Protein AF-A0A4D6LR31-F1 (afdb_monomer_lite)

Sequence (651 aa):
MRALKQFETIETIYEEEHSFSSPSPSSSSSPPSSLHPIVNAWSLHYTSEPNVLILVQGTCFRLHQDRMISQSSYLKQRLMGVSNVTISPPLNITAETFATVADFCYTHKIHLTPSNIAAIKVAAELLGMTEGENLCEVTESYFERVIGVDASLVIRSCVTMLPEAETTASLVSRCIEAMIWNGDVSFLDDVIEMPSQDFQMVASYLNKRLPNHDALYKIIDFYLKEIKCDKLREEQQIDICNNLDCSKLSHHILVECIQNPRMSLKFIMGAILMEHLKTRDSLVAATTTITHKTERTSLRQILQQDTTPYHTTNIEEVMDSTYYRIQSLEKELIDMKNHLQHHHDFMNGNKNNNVLNQERSMSFHFEPPEDSKIQRGGRGSISSSSFMLDNRITKKHNKLEMFVANKTSLEITRFFPYKFINSLKNAFGCRIQRQTKRSKNLSEKSSIGNSMNILWHECPIQKLDREHLLQQKGCVIWLTGLSGSGKSTLACFLSRSLHSRGKLTYILDGDNMRHGLNRDLSFRAEDRSENIRRIGEVAKLLADAGLICIASLISPYRKDRDACRALLPNGNFIEVFIDVPLEVCEARDPKGLYKLARAGKIKGFTGIDDPYEPPSSCEIVLQQQGSECTSLGDMTKIVISYLDKNGYLRA

pLDDT: mean 72.9, std 25.71, range [19.31, 98.62]

Secondary structure (DSSP, 8-state):
--------------------PPPPS----PPPTTHHHHHHHHHHHHT----EEEEETTEEEEE-HHHHHTT-HHHHHHTSS-SEEEE-TT----HHHHHHHHHHHHHS-----TTTHHHHHHHHHHTT--SSS-HHHHHHHHHHHHHTT-HHHHHHHHHTTTTHHHHHH-HHHHHHHHHHHHT--THHHHHHTS-HHHHHHHHHHHHHH-S--HHHHHHHHHHHHHS-GGGS-HHHHHHHHTT--GGGS-HHHHHHHHT-TTS-HHHHHHHHHHHHHHHHHHHHHHHHHHTTS-----HHHHTTTS--HHHHHHHHHHHHHHHHHHHHHHHHHHHHHHHHHHHHHHHHHTTS-S-----------------------------------------------------------------STTSGGGSS---PPPP---PPPP------SS-TT------SS-HHHHHHHHTS--EEEEEE--TTSSHHHHHHHHHHHHHTTT--EEEEEHHHHHHTTTTT--SSHHHHHHHHHHHHHHHHHHHHTT-EEEEE-----HHHHHHHHHTS-TTSEEEEEEE--HHHHHHH-TTSHHHHHHTTSSSS-BTTTB-----SS-SEEEE--TTS---HHHHHHHHHHHHHHTTTT--

InterPro domains:
  IPR000210 BTB/POZ domain [PF00651] (51-137)
  IPR000210 BTB/POZ domain [PS50097] (50-114)
  IPR000210 BTB/POZ domain [SM00225] (50-144)
  IPR002891 APS kinase [MF_00065] (472-647)
  IPR002891 APS kinase [TIGR00455] (456-629)
  IPR011333 SKP1/BTB/POZ domain superfamily [G3DSA:3.30.710.10] (49-146)
  IPR011333 SKP1/BTB/POZ domain superfamily [SSF54695] (49-137)
  IPR027356 NPH3 domain [PF03000] (194-251)
  IPR027356 NPH3 domain [PS51649] (209-278)
  IPR027417 P-loop containing nucleoside triphosphate hydrolase [G3DSA:3.40.50.300] (444-651)
  IPR027417 P-loop containing nucleoside triphosphate hydrolase [SSF52540] (472-643)
  IPR059117 APS kinase domain [PF01583] (473-622)

Foldseek 3Di:
DDDDDDDDDDDDDDDDDPDDDDDDPPDDPDQDDPVPVLQVVVCVVPVDFQQAWEAEPNDTDRHNLCLLLQFFPQSVVVVPPDRYYYDDPVNPQHSNLVRQVRVCSRPVDGDDDLQCLLRVLLNLQVRVRCGDSRSNVVSVVVLVVCLLPPLLSNLLNCLVVPPSSCVRPNSNLSSLVSCVVVVHPVNLVVLLPHDLVRNLSNLLVNLVVDQACLVVLVSLVSSLVVPPPVPDDPVSLQSSLVSDDLLRYDLVVLVVQLPDPSHDPVNNVNSVVNNVVVVVVVVVVVVVVVVVDDDDDDPVVVVVPPDDPVVVVVVVVVVVVVVVVVVVVVVVVVVVVVVVVVVVVVVVVVVPDDDDDDDDDDDDDDDDDDDDDDDDDDDDDDDDDDDDDDDDDDDDDDDDDDDDDDDDDDDDYDDDDDDDPPPVVVPDDDDDDDDDDDDDDDLDPPPDDPCNDDDDDDDPDFLVNLQQVQQFAFAEEEEADAAQLQQVVLLVVLCVVLVVVSAAEDEAELVVCCVDVLVVADPDPVSLLVSLQVVLVVSQVRRRSGHHYYYRDNSQDQVSVVVSCVSDPPPRYAYEYSADDPVNSLVRPVPCVSVCVVVVNDACRDPRRPDGDGDPDGNHYRYQDPPDGCDSVNVSVVVVVVCVVVRRNGD

Organism: Vigna unguiculata (NCBI:txid3917)

Radius of gyration: 39.13 Å; chains: 1; bounding box: 85×99×108 Å

Structure (mmCIF, N/CA/C/O backbone):
data_AF-A0A4D6LR31-F1
#
_entry.id   AF-A0A4D6LR31-F1
#
loop_
_atom_site.group_PDB
_atom_site.id
_atom_site.type_symbol
_atom_site.label_atom_id
_atom_site.label_alt_id
_atom_site.label_comp_id
_atom_site.label_asym_id
_atom_site.label_entity_id
_atom_site.label_seq_id
_atom_site.pdbx_PDB_ins_code
_atom_site.Cartn_x
_atom_site.Cartn_y
_atom_site.Cartn_z
_atom_site.occupancy
_atom_site.B_iso_or_equiv
_atom_site.auth_seq_id
_atom_site.auth_comp_id
_atom_site.auth_asym_id
_atom_site.auth_atom_id
_atom_site.pdbx_PDB_model_num
ATOM 1 N N . MET A 1 1 ? 2.034 22.650 -58.090 1.00 33.88 1 MET A N 1
ATOM 2 C CA . MET A 1 1 ? 2.657 23.992 -58.212 1.00 33.88 1 MET A CA 1
ATOM 3 C C . MET A 1 1 ? 1.698 25.007 -57.589 1.00 33.88 1 MET A C 1
ATOM 5 O O . MET A 1 1 ? 0.512 24.815 -57.788 1.00 33.88 1 MET A O 1
ATOM 9 N N . ARG A 1 2 ? 2.185 26.031 -56.864 1.00 29.80 2 ARG A N 1
ATOM 10 C CA . ARG A 1 2 ? 1.427 27.204 -56.346 1.00 29.80 2 ARG A CA 1
ATOM 11 C C . ARG A 1 2 ? 0.043 26.949 -55.700 1.00 29.80 2 ARG A C 1
ATOM 13 O O . ARG A 1 2 ? -0.958 27.004 -56.400 1.00 29.80 2 ARG A O 1
ATOM 20 N N . ALA A 1 3 ? 0.000 26.839 -54.366 1.00 25.34 3 ALA A N 1
ATOM 21 C CA . ALA A 1 3 ? -0.947 27.568 -53.494 1.00 25.34 3 ALA A CA 1
ATOM 22 C C . ALA A 1 3 ? -0.769 27.151 -52.018 1.00 25.34 3 ALA A C 1
ATOM 24 O O . ALA A 1 3 ? -1.399 26.195 -51.585 1.00 25.34 3 ALA A O 1
ATOM 25 N N . LEU A 1 4 ? 0.112 27.847 -51.284 1.00 27.47 4 LEU A N 1
ATOM 26 C CA . LEU A 1 4 ? 0.095 28.058 -49.818 1.00 27.47 4 LEU A CA 1
ATOM 27 C C . LEU A 1 4 ? 1.365 28.838 -49.415 1.00 27.47 4 LEU A C 1
ATOM 29 O O . LEU A 1 4 ? 2.301 28.315 -48.821 1.00 27.47 4 LEU A O 1
ATOM 33 N N . LYS A 1 5 ? 1.408 30.111 -49.822 1.00 31.67 5 LYS A N 1
ATOM 34 C CA . LYS A 1 5 ? 2.333 31.128 -49.304 1.00 31.67 5 LYS A CA 1
ATOM 35 C C . LYS A 1 5 ? 1.496 32.348 -48.926 1.00 31.67 5 LYS A C 1
ATOM 37 O O . LYS A 1 5 ? 1.164 33.131 -49.810 1.00 31.67 5 LYS A O 1
ATOM 42 N N . GLN A 1 6 ? 1.135 32.463 -47.651 1.00 33.12 6 GLN A N 1
ATOM 43 C CA . GLN A 1 6 ? 0.764 33.706 -46.962 1.00 33.12 6 GLN A CA 1
ATOM 44 C C . GLN A 1 6 ? 0.564 33.405 -45.468 1.00 33.12 6 GLN A C 1
ATOM 46 O O . GLN A 1 6 ? 0.107 32.317 -45.129 1.00 33.12 6 GLN A O 1
ATOM 51 N N . PHE A 1 7 ? 0.916 34.374 -44.617 1.00 27.11 7 PHE A N 1
ATOM 52 C CA . PHE A 1 7 ? 0.947 34.299 -43.145 1.00 27.11 7 PHE A CA 1
ATOM 53 C C . PHE A 1 7 ? 2.082 33.470 -42.519 1.00 27.11 7 PHE A C 1
ATOM 55 O O . PHE A 1 7 ? 1.883 32.660 -41.620 1.00 27.11 7 PHE A O 1
ATOM 62 N N . GLU A 1 8 ? 3.308 33.801 -42.926 1.00 26.84 8 GLU A N 1
ATOM 63 C CA . GLU A 1 8 ? 4.350 34.109 -41.935 1.00 26.84 8 GLU A CA 1
ATOM 64 C C . GLU A 1 8 ? 4.016 35.477 -41.300 1.00 26.84 8 GLU A C 1
ATOM 66 O O . GLU A 1 8 ? 3.821 36.421 -42.063 1.00 26.84 8 GLU A O 1
ATOM 71 N N . THR A 1 9 ? 3.975 35.598 -39.964 1.00 27.53 9 THR A N 1
ATOM 72 C CA . THR A 1 9 ? 4.457 36.780 -39.199 1.00 27.53 9 THR A CA 1
ATOM 73 C C . THR A 1 9 ? 4.360 36.566 -37.681 1.00 27.53 9 THR A C 1
ATOM 75 O O . THR A 1 9 ? 3.275 36.240 -37.214 1.00 27.53 9 THR A O 1
ATOM 78 N N . ILE A 1 10 ? 5.435 36.937 -36.958 1.00 25.94 10 ILE A N 1
ATOM 79 C CA . ILE A 1 10 ? 5.437 37.521 -35.587 1.00 25.94 10 ILE A CA 1
ATOM 80 C C . ILE A 1 10 ? 5.065 36.545 -34.429 1.00 25.94 10 ILE A C 1
ATOM 82 O O . ILE A 1 10 ? 4.037 35.884 -34.479 1.00 25.94 10 ILE A O 1
ATOM 86 N N . GLU A 1 11 ? 5.841 36.391 -33.342 1.00 25.89 11 GLU A N 1
ATOM 87 C CA . GLU A 1 11 ? 7.083 37.071 -32.906 1.00 25.89 11 GLU A CA 1
ATOM 88 C C . GLU A 1 11 ? 8.025 36.138 -32.106 1.00 25.89 11 GLU A C 1
ATOM 90 O O . GLU A 1 11 ? 7.609 35.090 -31.612 1.00 25.89 11 GLU A O 1
ATOM 95 N N . THR A 1 12 ? 9.298 36.530 -31.987 1.00 29.75 12 THR A N 1
ATOM 96 C CA . THR A 1 12 ? 10.334 35.919 -31.126 1.00 29.75 12 THR A CA 1
ATOM 97 C C . THR A 1 12 ? 10.432 36.636 -29.767 1.00 29.75 12 THR A C 1
ATOM 99 O O . THR A 1 12 ? 9.704 37.599 -29.555 1.00 29.75 12 THR A O 1
ATOM 102 N N . ILE A 1 13 ? 11.318 36.150 -28.873 1.00 29.16 13 ILE A N 1
ATOM 103 C CA . ILE A 1 13 ? 11.951 36.762 -27.665 1.00 29.16 13 ILE A CA 1
ATOM 104 C C . ILE A 1 13 ? 12.147 35.624 -26.630 1.00 29.16 13 ILE A C 1
ATOM 106 O O . ILE A 1 13 ? 11.180 34.946 -26.296 1.00 29.16 13 ILE A O 1
ATOM 110 N N . TYR A 1 14 ? 13.329 35.316 -26.079 1.00 27.14 14 TYR A N 1
ATOM 111 C CA . TYR A 1 14 ? 14.674 35.902 -26.212 1.00 27.14 14 TYR A CA 1
ATOM 112 C C . TYR A 1 14 ? 15.663 34.933 -26.886 1.00 27.14 14 TYR A C 1
ATOM 114 O O . TYR A 1 14 ? 15.696 33.752 -26.548 1.00 27.14 14 TYR A O 1
ATOM 122 N N . GLU A 1 15 ? 16.555 35.475 -27.715 1.00 28.88 15 GLU A N 1
ATOM 123 C CA . GLU A 1 15 ? 17.936 34.991 -27.845 1.00 28.88 15 GLU A CA 1
ATOM 124 C C . GLU A 1 15 ? 18.851 36.096 -27.292 1.00 28.88 15 GLU A C 1
ATOM 126 O O . GLU A 1 15 ? 18.611 37.275 -27.562 1.00 28.88 15 GLU A O 1
ATOM 131 N N . GLU A 1 16 ? 19.885 35.743 -26.526 1.00 26.86 16 GLU A N 1
ATOM 132 C CA . GLU A 1 16 ? 20.993 36.658 -26.222 1.00 26.86 16 GLU A CA 1
ATOM 133 C C . GLU A 1 16 ? 22.195 36.277 -27.093 1.00 26.86 16 GLU A C 1
ATOM 135 O O . GLU A 1 16 ? 22.844 35.251 -26.879 1.00 26.86 16 GLU A O 1
ATOM 140 N N . GLU A 1 17 ? 22.493 37.101 -28.100 1.00 27.28 17 GLU A N 1
ATOM 141 C CA . GLU A 1 17 ? 23.676 36.920 -28.941 1.00 27.28 17 GLU A CA 1
ATOM 142 C C . GLU A 1 17 ? 24.960 37.229 -28.152 1.00 27.28 17 GLU A C 1
ATOM 144 O O . GLU A 1 17 ? 25.358 38.384 -27.982 1.00 27.28 17 GLU A O 1
ATOM 149 N N . HIS A 1 18 ? 25.684 36.188 -27.739 1.00 26.20 18 HIS A N 1
ATOM 150 C CA . HIS A 1 18 ? 27.110 36.306 -27.437 1.00 26.20 18 HIS A CA 1
ATOM 151 C C . HIS A 1 18 ? 27.947 35.871 -28.637 1.00 26.20 18 HIS A C 1
ATOM 153 O O . HIS A 1 18 ? 28.355 34.719 -28.787 1.00 26.20 18 HIS A O 1
ATOM 159 N N . SER A 1 19 ? 28.203 36.853 -29.501 1.00 28.11 19 SER A N 1
ATOM 160 C CA . SER A 1 19 ? 29.080 36.751 -30.658 1.00 28.11 19 SER A CA 1
ATOM 161 C C . SER A 1 19 ? 30.525 36.450 -30.245 1.00 28.11 19 SER A C 1
ATOM 163 O O . SER A 1 19 ? 31.274 37.323 -29.810 1.00 28.11 19 SER A O 1
ATOM 165 N N . PHE A 1 20 ? 30.948 35.201 -30.447 1.00 26.50 20 PHE A N 1
ATOM 166 C CA . PHE A 1 20 ? 32.360 34.825 -30.443 1.00 26.50 20 PHE A CA 1
ATOM 167 C C . PHE A 1 20 ? 32.807 34.413 -31.845 1.00 26.50 20 PHE A C 1
ATOM 169 O O . PHE A 1 20 ? 32.156 33.622 -32.526 1.00 26.50 20 PHE A O 1
ATOM 176 N N . SER A 1 21 ? 33.923 34.999 -32.280 1.00 25.97 21 SER A N 1
ATOM 177 C CA . SER A 1 21 ? 34.479 34.843 -33.624 1.00 25.97 21 SER A CA 1
ATOM 178 C C . SER A 1 21 ? 34.800 33.391 -33.967 1.00 25.97 21 SER A C 1
ATOM 180 O O . SER A 1 21 ? 35.323 32.653 -33.133 1.00 25.97 21 SER A O 1
ATOM 182 N N . SER A 1 22 ? 34.589 33.020 -35.232 1.00 30.09 22 SER A N 1
ATOM 183 C CA . SER A 1 22 ? 34.985 31.727 -35.795 1.00 30.09 22 SER A CA 1
ATOM 184 C C . SER A 1 22 ? 36.456 31.404 -35.484 1.00 30.09 22 SER A C 1
ATOM 186 O O . SER A 1 22 ? 37.338 32.118 -35.973 1.00 30.09 22 SER A O 1
ATOM 188 N N . PRO A 1 23 ? 36.765 30.338 -34.723 1.00 26.38 23 PRO A N 1
ATOM 189 C CA . PRO A 1 23 ? 38.141 29.913 -34.534 1.00 26.38 23 PRO A CA 1
ATOM 190 C C . PRO A 1 23 ? 38.653 29.238 -35.812 1.00 26.38 23 PRO A C 1
ATOM 192 O O . PRO A 1 23 ? 38.056 28.287 -36.321 1.00 26.38 23 PRO A O 1
ATOM 195 N N . SER A 1 24 ? 39.786 29.719 -36.323 1.00 26.89 24 SER A N 1
ATOM 196 C CA . SER A 1 24 ? 40.550 29.041 -37.374 1.00 26.89 24 SER A CA 1
ATOM 197 C C . SER A 1 24 ? 40.913 27.607 -36.947 1.00 26.89 24 SER A C 1
ATOM 199 O O . SER A 1 24 ? 41.131 27.370 -35.756 1.00 26.89 24 SER A O 1
ATOM 201 N N . PRO A 1 25 ? 41.032 26.640 -37.879 1.00 32.47 25 PRO A N 1
ATOM 202 C CA . PRO A 1 25 ? 41.310 25.239 -37.554 1.00 32.47 25 PRO A CA 1
ATOM 203 C C . PRO A 1 25 ? 42.787 25.020 -37.162 1.00 32.47 25 PRO A C 1
ATOM 205 O O . PRO A 1 25 ? 43.565 24.440 -37.917 1.00 32.47 25 PRO A O 1
ATOM 208 N N . SER A 1 26 ? 43.193 25.519 -35.991 1.00 32.16 26 SER A N 1
ATOM 209 C CA . SER A 1 26 ? 44.596 25.550 -35.549 1.00 32.16 26 SER A CA 1
ATOM 210 C C . SER A 1 26 ? 44.779 25.447 -34.024 1.00 32.16 26 SER A C 1
ATOM 212 O O . SER A 1 26 ? 45.545 26.205 -33.432 1.00 32.16 26 SER A O 1
ATOM 214 N N . SER A 1 27 ? 44.099 24.495 -33.382 1.00 29.17 27 SER A N 1
ATOM 215 C CA . SER A 1 27 ? 44.363 24.076 -31.993 1.00 29.17 27 SER A CA 1
ATOM 216 C C . SER A 1 27 ? 44.004 22.597 -31.803 1.00 29.17 27 SER A C 1
ATOM 218 O O . SER A 1 27 ? 42.913 22.235 -31.374 1.00 29.17 27 SER A O 1
ATOM 220 N N . SER A 1 28 ? 44.928 21.711 -32.176 1.00 33.91 28 SER A N 1
ATOM 221 C CA . SER A 1 28 ? 44.706 20.263 -32.167 1.00 33.91 28 SER A CA 1
ATOM 222 C C . SER A 1 28 ? 44.763 19.659 -30.758 1.00 33.91 28 SER A C 1
ATOM 224 O O . SER A 1 28 ? 45.833 19.262 -30.295 1.00 33.91 28 SER A O 1
ATOM 226 N N . SER A 1 29 ? 43.605 19.469 -30.126 1.00 34.38 29 SER A N 1
ATOM 227 C CA . SER A 1 29 ? 43.397 18.329 -29.227 1.00 34.38 29 SER A CA 1
ATOM 228 C C . SER A 1 29 ? 43.274 17.064 -30.085 1.00 34.38 29 SER A C 1
ATOM 230 O O . SER A 1 29 ? 42.194 16.674 -30.529 1.00 34.38 29 SER A O 1
ATOM 232 N N . SER A 1 30 ? 44.418 16.451 -30.400 1.00 38.12 30 SER A N 1
ATOM 233 C CA . SER A 1 30 ? 44.462 15.183 -31.135 1.00 38.12 30 SER A CA 1
ATOM 234 C C . SER A 1 30 ? 43.661 14.103 -30.393 1.00 38.12 30 SER A C 1
ATOM 236 O O . SER A 1 30 ? 43.826 13.991 -29.176 1.00 38.12 30 SER A O 1
ATOM 238 N N . PRO A 1 31 ? 42.844 13.282 -31.083 1.00 43.03 31 PRO A N 1
ATOM 239 C CA . PRO A 1 31 ? 42.195 12.137 -30.449 1.00 43.03 31 PRO A CA 1
ATOM 240 C C . PRO A 1 31 ? 43.251 11.155 -29.905 1.00 43.03 31 PRO A C 1
ATOM 242 O O . PRO A 1 31 ? 44.382 11.144 -30.409 1.00 43.03 31 PRO A O 1
ATOM 245 N N . PRO A 1 32 ? 42.907 10.316 -28.908 1.00 47.44 32 PRO A N 1
ATOM 246 C CA . PRO A 1 32 ? 43.829 9.321 -28.363 1.00 47.44 32 PRO A CA 1
ATOM 247 C C . PRO A 1 32 ? 44.407 8.437 -29.479 1.00 47.44 32 PRO A C 1
ATOM 249 O O . PRO A 1 32 ? 43.718 8.029 -30.418 1.00 47.44 32 PRO A O 1
ATOM 252 N N . SER A 1 33 ? 45.713 8.190 -29.397 1.00 53.56 33 SER A N 1
ATOM 253 C CA . SER A 1 33 ? 46.579 7.895 -30.549 1.00 53.56 33 SER A CA 1
ATOM 254 C C . SER A 1 33 ? 46.402 6.515 -31.203 1.00 53.56 33 SER A C 1
ATOM 256 O O . SER A 1 33 ? 47.051 6.238 -32.211 1.00 53.56 33 SER A O 1
ATOM 258 N N . SER A 1 34 ? 45.513 5.663 -30.684 1.00 60.09 34 SER A N 1
ATOM 259 C CA . SER A 1 34 ? 45.240 4.311 -31.193 1.00 60.09 34 SER A CA 1
ATOM 260 C C . SER A 1 34 ? 44.321 4.264 -32.420 1.00 60.09 34 SER A C 1
ATOM 262 O O . SER A 1 34 ? 44.511 3.412 -33.285 1.00 60.09 34 SER A O 1
ATOM 264 N N . LEU A 1 35 ? 43.340 5.170 -32.531 1.00 72.25 35 LEU A N 1
ATOM 265 C CA . LEU A 1 35 ? 42.293 5.082 -33.562 1.00 72.25 35 LEU A CA 1
ATOM 266 C C . LEU A 1 35 ? 42.760 5.469 -34.969 1.00 72.25 35 LEU A C 1
ATOM 268 O O . LEU A 1 35 ? 42.366 4.844 -35.953 1.00 72.25 35 LEU A O 1
ATOM 272 N N . HIS A 1 36 ? 43.573 6.520 -35.088 1.00 73.69 36 HIS A N 1
ATOM 273 C CA . HIS A 1 36 ? 43.901 7.118 -36.387 1.00 73.69 36 HIS A CA 1
ATOM 274 C C . HIS A 1 36 ? 44.611 6.146 -37.362 1.00 73.69 36 HIS A C 1
ATOM 276 O O . HIS A 1 36 ? 44.282 6.170 -38.552 1.00 73.69 36 HIS A O 1
ATOM 282 N N . PRO A 1 37 ? 45.523 5.252 -36.918 1.00 77.94 37 PRO A N 1
ATOM 283 C CA . PRO A 1 37 ? 46.067 4.193 -37.770 1.00 77.94 37 PRO A CA 1
ATOM 284 C C . PRO A 1 37 ? 45.010 3.192 -38.257 1.00 77.94 37 PRO A C 1
ATOM 286 O O . PRO A 1 37 ? 45.059 2.776 -39.412 1.00 77.94 37 PRO A O 1
ATOM 289 N N . ILE A 1 38 ? 44.046 2.827 -37.404 1.00 82.19 38 ILE A N 1
ATOM 290 C CA . ILE A 1 38 ? 43.011 1.819 -37.693 1.00 82.19 38 ILE A CA 1
ATOM 291 C C . ILE A 1 38 ? 42.026 2.351 -38.739 1.00 82.19 38 ILE A C 1
ATOM 293 O O . ILE A 1 38 ? 41.765 1.680 -39.738 1.00 82.19 38 ILE A O 1
ATOM 297 N N . VAL A 1 39 ? 41.547 3.587 -38.559 1.00 82.31 39 VAL A N 1
ATOM 298 C CA . VAL A 1 39 ? 40.665 4.267 -39.524 1.00 82.31 39 VAL A CA 1
ATOM 299 C C . VAL A 1 39 ? 41.359 4.391 -40.884 1.00 82.31 39 VAL A C 1
ATOM 301 O O . VAL A 1 39 ? 40.772 4.008 -41.893 1.00 82.31 39 VAL A O 1
ATOM 304 N N . ASN A 1 40 ? 42.627 4.822 -40.917 1.00 78.31 40 ASN A N 1
ATOM 305 C CA . ASN A 1 40 ? 43.400 4.938 -42.159 1.00 78.31 40 ASN A CA 1
ATOM 306 C C . ASN A 1 40 ? 43.624 3.581 -42.849 1.00 78.31 40 ASN A C 1
ATOM 308 O O . ASN A 1 40 ? 43.487 3.481 -44.068 1.00 78.31 40 ASN A O 1
ATOM 312 N N . ALA A 1 41 ? 43.966 2.532 -42.094 1.00 78.88 41 ALA A N 1
ATOM 313 C CA . ALA A 1 41 ? 44.154 1.187 -42.638 1.00 78.88 41 ALA A CA 1
ATOM 314 C C . ALA A 1 41 ? 42.852 0.630 -43.237 1.00 78.88 41 ALA A C 1
ATOM 316 O O . ALA A 1 41 ? 42.880 -0.004 -44.293 1.00 78.88 41 ALA A O 1
ATOM 317 N N . TRP A 1 42 ? 41.707 0.917 -42.610 1.00 81.12 42 TRP A N 1
ATOM 318 C CA . TRP A 1 42 ? 40.396 0.553 -43.143 1.00 81.12 42 TRP A CA 1
ATOM 319 C C . TRP A 1 42 ? 40.070 1.330 -44.428 1.00 81.12 42 TRP A C 1
ATOM 321 O O . TRP A 1 42 ? 39.672 0.718 -45.421 1.00 81.12 42 TRP A O 1
ATOM 331 N N . SER A 1 43 ? 40.327 2.643 -44.461 1.00 84.31 43 SER A N 1
ATOM 332 C CA . SER A 1 43 ? 40.146 3.476 -45.661 1.00 84.31 43 SER A CA 1
ATOM 333 C C . SER A 1 43 ? 40.974 2.985 -46.852 1.00 84.31 43 SER A C 1
ATOM 335 O O . SER A 1 43 ? 40.463 2.902 -47.969 1.00 84.31 43 SER A O 1
ATOM 337 N N . LEU A 1 44 ? 42.230 2.592 -46.612 1.00 80.00 44 LEU A N 1
ATOM 338 C CA . LEU A 1 44 ? 43.120 2.004 -47.620 1.00 80.00 44 LEU A CA 1
ATOM 339 C C . LEU A 1 44 ? 42.632 0.636 -48.122 1.00 80.00 44 LEU A C 1
ATOM 341 O O . LEU A 1 44 ? 42.740 0.354 -49.312 1.00 80.00 44 LEU A O 1
ATOM 345 N N . HIS A 1 45 ? 42.089 -0.209 -47.241 1.00 77.38 45 HIS A N 1
ATOM 346 C CA . HIS A 1 45 ? 41.625 -1.554 -47.600 1.00 77.38 45 HIS A CA 1
ATOM 347 C C . HIS A 1 45 ? 40.282 -1.552 -48.355 1.00 77.38 45 HIS A C 1
ATOM 349 O O . HIS A 1 45 ? 40.041 -2.432 -49.180 1.00 77.38 45 HIS A O 1
ATOM 355 N N . TYR A 1 46 ? 39.393 -0.594 -48.076 1.00 75.94 46 TYR A N 1
ATOM 356 C CA . TYR A 1 46 ? 38.041 -0.541 -48.656 1.00 75.94 46 TYR A CA 1
ATOM 357 C C . TYR A 1 46 ? 37.825 0.624 -49.637 1.00 75.94 46 TYR A C 1
ATOM 359 O O . TYR A 1 46 ? 36.722 0.788 -50.156 1.00 75.94 46 TYR A O 1
ATOM 367 N N . THR A 1 47 ? 38.864 1.416 -49.931 1.00 76.81 47 THR A N 1
ATOM 368 C CA . THR A 1 47 ? 38.820 2.583 -50.840 1.00 76.81 47 THR A CA 1
ATOM 369 C C . THR A 1 47 ? 37.683 3.563 -50.515 1.00 76.81 47 THR A C 1
ATOM 371 O O . THR A 1 47 ? 36.993 4.062 -51.400 1.00 76.81 47 THR A O 1
ATOM 374 N N . SER A 1 48 ? 37.477 3.811 -49.221 1.00 78.44 48 SER A N 1
ATOM 375 C CA . SER A 1 48 ? 36.404 4.649 -48.678 1.00 78.44 48 SER A CA 1
ATOM 376 C C . SER A 1 48 ? 36.985 5.647 -47.678 1.00 78.44 48 SER A C 1
ATOM 378 O O . SER A 1 48 ? 37.876 5.294 -46.907 1.00 78.44 48 SER A O 1
ATOM 380 N N . GLU A 1 49 ? 36.512 6.892 -47.695 1.00 80.38 49 GLU A N 1
ATOM 381 C CA . GLU A 1 49 ? 36.933 7.923 -46.739 1.00 80.38 49 GLU A CA 1
ATOM 382 C C . GLU A 1 49 ? 35.969 8.013 -45.540 1.00 80.38 49 GLU A C 1
ATOM 384 O O . GLU A 1 49 ? 34.770 7.752 -45.691 1.00 80.38 49 GLU A O 1
ATOM 389 N N . PRO A 1 50 ? 36.448 8.429 -44.350 1.00 82.56 50 PRO A N 1
ATOM 390 C CA . PRO A 1 50 ? 35.601 8.628 -43.178 1.00 82.56 50 PRO A CA 1
ATOM 391 C C . PRO A 1 50 ? 34.581 9.757 -43.410 1.00 82.56 50 PRO A C 1
ATOM 393 O O . PRO A 1 50 ? 34.909 10.949 -43.382 1.00 82.56 50 PRO A O 1
ATOM 396 N N . ASN A 1 51 ? 33.331 9.351 -43.636 1.00 84.56 51 ASN A N 1
ATOM 397 C CA . ASN A 1 51 ? 32.210 10.185 -44.062 1.00 84.56 51 ASN A CA 1
ATOM 398 C C . ASN A 1 51 ? 31.343 10.745 -42.915 1.00 84.56 51 ASN A C 1
ATOM 400 O O . ASN A 1 51 ? 30.432 11.527 -43.188 1.00 84.56 51 ASN A O 1
ATOM 404 N N . VAL A 1 52 ? 31.616 10.383 -41.654 1.00 88.00 52 VAL A N 1
ATOM 405 C CA . VAL A 1 52 ? 30.945 10.949 -40.470 1.00 88.00 52 VAL A CA 1
ATOM 406 C C . VAL A 1 52 ? 31.929 11.675 -39.547 1.00 88.00 52 VAL A C 1
ATOM 408 O O . VAL A 1 52 ? 33.039 11.203 -39.292 1.00 88.00 52 VAL A O 1
ATOM 411 N N . LEU A 1 53 ? 31.499 12.820 -39.014 1.00 87.31 53 LEU A N 1
ATOM 412 C CA . LEU A 1 53 ? 32.143 13.559 -37.931 1.00 87.31 53 LEU A CA 1
ATOM 413 C C . LEU A 1 53 ? 31.318 13.406 -36.644 1.00 87.31 53 LEU A C 1
ATOM 415 O O . LEU A 1 53 ? 30.177 13.863 -36.579 1.00 87.31 53 LEU A O 1
ATOM 419 N N . ILE A 1 54 ? 31.896 12.798 -35.610 1.00 87.69 54 ILE A N 1
ATOM 420 C CA . ILE A 1 54 ? 31.283 12.693 -34.281 1.00 87.69 54 ILE A CA 1
ATOM 421 C C . ILE A 1 54 ? 32.065 13.576 -33.303 1.00 87.69 54 ILE A C 1
ATOM 423 O O . ILE A 1 54 ? 33.279 13.438 -33.176 1.00 87.69 54 ILE A O 1
ATOM 427 N N . LEU A 1 55 ? 31.377 14.497 -32.630 1.00 86.56 55 LEU A N 1
ATOM 428 C CA . LEU A 1 55 ? 31.949 15.412 -31.639 1.00 86.56 55 LEU A CA 1
ATOM 429 C C . LEU A 1 55 ? 31.592 14.926 -30.230 1.00 86.56 55 LEU A C 1
ATOM 431 O O . LEU A 1 55 ? 30.410 14.852 -29.903 1.00 86.56 55 LEU A O 1
ATOM 435 N N . VAL A 1 56 ? 32.584 14.624 -29.390 1.00 86.25 56 VAL A N 1
ATOM 436 C CA . VAL A 1 56 ? 32.379 14.138 -28.009 1.00 86.25 56 VAL A CA 1
ATOM 437 C C . VAL A 1 56 ? 33.230 14.967 -27.058 1.00 86.25 56 VAL A C 1
ATOM 439 O O . VAL A 1 56 ? 34.445 15.011 -27.218 1.00 86.25 56 VAL A O 1
ATOM 442 N N . GLN A 1 57 ? 32.602 15.668 -26.107 1.00 80.75 57 GLN A N 1
ATOM 443 C CA . GLN A 1 57 ? 33.279 16.569 -25.149 1.00 80.75 57 GLN A CA 1
ATOM 444 C C . GLN A 1 57 ? 34.281 17.567 -25.789 1.00 80.75 57 GLN A C 1
ATOM 446 O O . GLN A 1 57 ? 35.265 17.964 -25.174 1.00 80.75 57 GLN A O 1
ATOM 451 N N . GLY A 1 58 ? 34.040 17.987 -27.038 1.00 76.88 58 GLY A N 1
ATOM 452 C CA . GLY A 1 58 ? 34.932 18.880 -27.794 1.00 76.88 58 GLY A CA 1
ATOM 453 C C . GLY A 1 58 ? 35.987 18.174 -28.662 1.00 76.88 58 GLY A C 1
ATOM 454 O O . GLY A 1 58 ? 36.600 18.822 -29.507 1.00 76.88 58 GLY A O 1
ATOM 455 N N . THR A 1 59 ? 36.175 16.858 -28.527 1.00 84.25 59 THR A N 1
ATOM 456 C CA . THR A 1 59 ? 37.059 16.058 -29.389 1.00 84.25 59 THR A CA 1
ATOM 457 C C . THR A 1 59 ? 36.332 15.608 -30.659 1.00 84.25 59 THR A C 1
ATOM 459 O O . THR A 1 59 ? 35.239 15.041 -30.601 1.00 84.25 59 THR A O 1
ATOM 462 N N . CYS A 1 60 ? 36.954 15.839 -31.818 1.00 85.81 60 CYS A N 1
ATOM 463 C CA . CYS A 1 60 ? 36.428 15.478 -33.136 1.00 85.81 60 CYS A CA 1
ATOM 464 C C . CYS A 1 60 ? 36.921 14.099 -33.602 1.00 85.81 60 CYS A C 1
ATOM 466 O O . CYS A 1 60 ? 38.114 13.910 -33.839 1.00 85.81 60 CYS A O 1
ATOM 468 N N . PHE A 1 61 ? 35.996 13.173 -33.844 1.00 87.06 61 PHE A N 1
ATOM 469 C CA . PHE A 1 61 ? 36.258 11.848 -34.405 1.00 87.06 61 PHE A CA 1
ATOM 470 C C . PHE A 1 61 ? 35.746 11.776 -35.848 1.00 87.06 61 PHE A C 1
ATOM 472 O O . PHE A 1 61 ? 34.546 11.889 -36.089 1.00 87.06 61 PHE A O 1
ATOM 479 N N . ARG A 1 62 ? 36.645 11.575 -36.820 1.00 87.38 62 ARG A N 1
ATOM 480 C CA . ARG A 1 62 ? 36.282 11.320 -38.226 1.00 87.38 62 ARG A CA 1
ATOM 481 C C . ARG A 1 62 ? 36.293 9.816 -38.471 1.00 87.38 62 ARG A C 1
ATOM 483 O O . ARG A 1 62 ? 37.347 9.196 -38.376 1.00 87.38 62 ARG A O 1
ATOM 490 N N . LEU A 1 63 ? 35.125 9.235 -38.731 1.00 88.75 63 LEU A N 1
ATOM 491 C CA . LEU A 1 63 ? 34.899 7.787 -38.775 1.00 88.75 63 LEU A CA 1
ATOM 492 C C . LEU A 1 63 ? 34.083 7.399 -40.022 1.00 88.75 63 LEU A C 1
ATOM 494 O O . LEU A 1 63 ? 33.608 8.261 -40.759 1.00 88.75 63 LEU A O 1
ATOM 498 N N . HIS A 1 64 ? 33.913 6.098 -40.255 1.00 89.44 64 HIS A N 1
ATOM 499 C CA . HIS A 1 64 ? 33.054 5.553 -41.304 1.00 89.44 64 HIS A CA 1
ATOM 500 C C . HIS A 1 64 ? 31.666 5.249 -40.731 1.00 89.44 64 HIS A C 1
ATOM 502 O O . HIS A 1 64 ? 31.533 4.506 -39.756 1.00 89.44 64 HIS A O 1
ATOM 508 N N . GLN A 1 65 ? 30.632 5.823 -41.345 1.00 86.44 65 GLN A N 1
ATOM 509 C CA . GLN A 1 65 ? 29.243 5.759 -40.893 1.00 86.44 65 GLN A CA 1
ATOM 510 C C . GLN A 1 65 ? 28.762 4.312 -40.733 1.00 86.44 65 GLN A C 1
ATOM 512 O O . GLN A 1 65 ? 28.234 3.963 -39.679 1.00 86.44 65 GLN A O 1
ATOM 517 N N . ASP A 1 66 ? 29.022 3.461 -41.727 1.00 85.38 66 ASP A N 1
ATOM 518 C CA . ASP A 1 66 ? 28.548 2.072 -41.766 1.00 85.38 66 ASP A CA 1
ATOM 519 C C . ASP A 1 66 ? 28.994 1.254 -40.546 1.00 85.38 66 ASP A C 1
ATOM 521 O O . ASP A 1 66 ? 28.210 0.467 -40.024 1.00 85.38 66 ASP A O 1
ATOM 525 N N . ARG A 1 67 ? 30.220 1.479 -40.047 1.00 86.88 67 ARG A N 1
ATOM 526 C CA . ARG A 1 67 ? 30.787 0.772 -38.882 1.00 86.88 67 ARG A CA 1
ATOM 527 C C . ARG A 1 67 ? 30.134 1.193 -37.570 1.00 86.88 67 ARG A C 1
ATOM 529 O O . ARG A 1 67 ? 29.855 0.354 -36.720 1.00 86.88 67 ARG A O 1
ATOM 536 N N . MET A 1 68 ? 29.855 2.486 -37.417 1.00 87.50 68 MET A N 1
ATOM 537 C CA . MET A 1 68 ? 29.161 2.992 -36.231 1.00 87.50 68 MET A CA 1
ATOM 538 C C . MET A 1 68 ? 27.686 2.571 -36.238 1.00 87.50 68 MET A C 1
ATOM 540 O O . MET A 1 68 ? 27.157 2.151 -35.211 1.00 87.50 68 MET A O 1
ATOM 544 N N . ILE A 1 69 ? 27.038 2.627 -37.405 1.00 87.31 69 ILE A N 1
ATOM 545 C CA . ILE A 1 69 ? 25.640 2.222 -37.598 1.00 87.31 69 ILE A CA 1
ATOM 546 C C . ILE A 1 69 ? 25.450 0.705 -37.443 1.00 87.31 69 ILE A C 1
ATOM 548 O O . ILE A 1 69 ? 24.396 0.287 -36.968 1.00 87.31 69 ILE A O 1
ATOM 552 N N . SER A 1 70 ? 26.433 -0.126 -37.809 1.00 86.00 70 SER A N 1
ATOM 553 C CA . SER A 1 70 ? 26.295 -1.585 -37.730 1.00 86.00 70 SER A CA 1
ATOM 554 C C . SER A 1 70 ? 26.330 -2.149 -36.311 1.00 86.00 70 SER A C 1
ATOM 556 O O . SER A 1 70 ? 25.984 -3.316 -36.150 1.00 86.00 70 SER A O 1
ATOM 558 N N . GLN A 1 71 ? 26.793 -1.391 -35.307 1.00 85.69 71 GLN A N 1
ATOM 559 C CA . GLN A 1 71 ? 26.854 -1.843 -33.904 1.00 85.69 71 GLN A CA 1
ATOM 560 C C . GLN A 1 71 ? 25.982 -0.998 -32.956 1.00 85.69 71 GLN A C 1
ATOM 562 O O . GLN A 1 71 ? 25.346 -1.540 -32.053 1.00 85.69 71 GLN A O 1
ATOM 567 N N . SER A 1 72 ? 25.921 0.327 -33.155 1.00 89.88 72 SER A N 1
ATOM 568 C CA . SER A 1 72 ? 25.188 1.248 -32.276 1.00 89.88 72 SER A CA 1
ATOM 569 C C . SER A 1 72 ? 23.800 1.578 -32.823 1.00 89.88 72 SER A C 1
ATOM 571 O O . SER A 1 72 ? 23.654 2.344 -33.780 1.00 89.88 72 SER A O 1
ATOM 573 N N . SER A 1 73 ? 22.760 1.094 -32.142 1.00 88.94 73 SER A N 1
ATOM 574 C CA . SER A 1 73 ? 21.371 1.463 -32.443 1.00 88.94 73 SER A CA 1
ATOM 575 C C . SER A 1 73 ? 21.079 2.957 -32.199 1.00 88.94 73 SER A C 1
ATOM 577 O O . SER A 1 73 ? 20.257 3.543 -32.909 1.00 88.94 73 SER A O 1
ATOM 579 N N . TYR A 1 74 ? 21.795 3.615 -31.274 1.00 88.69 74 TYR A N 1
ATOM 580 C CA . TYR A 1 74 ? 21.702 5.066 -31.058 1.00 88.69 74 TYR A CA 1
ATOM 581 C C . TYR A 1 74 ? 22.285 5.869 -32.231 1.00 88.69 74 TYR A C 1
ATOM 583 O O . TYR A 1 74 ? 21.614 6.742 -32.789 1.00 88.69 74 TYR A O 1
ATOM 591 N N . LEU A 1 75 ? 23.518 5.566 -32.653 1.00 87.62 75 LEU A N 1
ATOM 592 C CA . LEU A 1 75 ? 24.166 6.266 -33.767 1.00 87.62 75 LEU A CA 1
ATOM 593 C C . LEU A 1 75 ? 23.459 5.969 -35.094 1.00 87.62 75 LEU A C 1
ATOM 595 O O . LEU A 1 75 ? 23.291 6.877 -35.902 1.00 87.62 75 LEU A O 1
ATOM 599 N N . LYS A 1 76 ? 22.934 4.753 -35.274 1.00 87.44 76 LYS A N 1
ATOM 600 C CA . LYS A 1 76 ? 22.028 4.372 -36.370 1.00 87.44 76 LYS A CA 1
ATOM 601 C C . LYS A 1 76 ? 20.813 5.290 -36.498 1.00 87.44 76 LYS A C 1
ATOM 603 O O . LYS A 1 76 ? 20.492 5.683 -37.614 1.00 87.44 76 LYS A O 1
ATOM 608 N N . GLN A 1 77 ? 20.182 5.688 -35.390 1.00 86.00 77 GLN A N 1
ATOM 609 C CA . GLN A 1 77 ? 19.089 6.671 -35.405 1.00 86.00 77 GLN A CA 1
ATOM 610 C C . GLN A 1 77 ? 19.591 8.099 -35.676 1.00 86.00 77 GLN A C 1
ATOM 612 O O . GLN A 1 77 ? 18.992 8.824 -36.468 1.00 86.00 77 GLN A O 1
ATOM 617 N N . ARG A 1 78 ? 20.695 8.519 -35.039 1.00 84.88 78 ARG A N 1
ATOM 618 C CA . ARG A 1 78 ? 21.226 9.893 -35.154 1.00 84.88 78 ARG A CA 1
ATOM 619 C C . ARG A 1 78 ? 21.854 10.214 -36.514 1.00 84.88 78 ARG A C 1
ATOM 621 O O . ARG A 1 78 ? 21.843 11.373 -36.912 1.00 84.88 78 ARG A O 1
ATOM 628 N N . LEU A 1 79 ? 22.379 9.213 -37.219 1.00 84.44 79 LEU A N 1
ATOM 629 C CA . LEU A 1 79 ? 23.079 9.354 -38.501 1.00 84.44 79 LEU A CA 1
ATOM 630 C C . LEU A 1 79 ? 22.186 9.073 -39.722 1.00 84.44 79 LEU A C 1
ATOM 632 O O . LEU A 1 79 ? 22.692 8.940 -40.837 1.00 84.44 79 LEU A O 1
ATOM 636 N N . MET A 1 80 ? 20.859 9.002 -39.559 1.00 79.38 80 MET A N 1
ATOM 637 C CA . MET A 1 80 ? 19.928 8.882 -40.689 1.00 79.38 80 MET A CA 1
ATOM 638 C C . MET A 1 80 ? 19.889 10.177 -41.519 1.00 79.38 80 MET A C 1
ATOM 640 O O . MET A 1 80 ? 19.062 11.055 -41.292 1.00 79.38 80 MET A O 1
ATOM 644 N N . GLY A 1 81 ? 20.785 10.284 -42.504 1.00 70.12 81 GLY A N 1
ATOM 645 C CA . GLY A 1 81 ? 20.859 11.422 -43.430 1.00 70.12 81 GLY A CA 1
ATOM 646 C C . GLY A 1 81 ? 21.658 12.628 -42.922 1.00 70.12 81 GLY A C 1
ATOM 647 O O . GLY A 1 81 ? 21.538 13.706 -43.497 1.00 70.12 81 GLY A O 1
ATOM 648 N N . VAL A 1 82 ? 22.472 12.464 -41.872 1.00 81.00 82 VAL A N 1
ATOM 649 C CA . VAL A 1 82 ? 23.278 13.540 -41.270 1.00 81.00 82 VAL A CA 1
ATOM 650 C C . VAL A 1 82 ? 24.731 13.080 -41.121 1.00 81.00 82 VAL A C 1
ATOM 652 O O . VAL A 1 82 ? 24.983 12.015 -40.563 1.00 81.00 82 VAL A O 1
ATOM 655 N N . SER A 1 83 ? 25.689 13.879 -41.606 1.00 78.69 83 SER A N 1
ATOM 656 C CA . SER A 1 83 ? 27.129 13.563 -41.552 1.00 78.69 83 SER A CA 1
ATOM 657 C C . SER A 1 83 ? 27.814 13.971 -40.245 1.00 78.69 83 SER A C 1
ATOM 659 O O . SER A 1 83 ? 28.924 13.522 -39.979 1.00 78.69 83 SER A O 1
ATOM 661 N N . ASN A 1 84 ? 27.194 14.843 -39.446 1.00 82.25 84 ASN A N 1
ATOM 662 C CA . ASN A 1 84 ? 27.797 15.439 -38.254 1.00 82.25 84 ASN A CA 1
ATOM 663 C C . ASN A 1 84 ? 26.878 15.223 -37.040 1.00 82.25 84 ASN A C 1
ATOM 665 O O . ASN A 1 84 ? 25.722 15.642 -37.077 1.00 82.25 84 ASN A O 1
ATOM 669 N N . VAL A 1 85 ? 27.378 14.616 -35.960 1.00 84.88 85 VAL A N 1
ATOM 670 C CA . VAL A 1 85 ? 26.611 14.376 -34.720 1.00 84.88 85 VAL A CA 1
ATOM 671 C C . VAL A 1 85 ? 27.430 14.765 -33.494 1.00 84.88 85 VAL A C 1
ATOM 673 O O . VAL A 1 85 ? 28.581 14.363 -33.356 1.00 84.88 85 VAL A O 1
ATOM 676 N N . THR A 1 86 ? 26.812 15.493 -32.566 1.00 84.25 86 THR A N 1
ATOM 677 C CA . THR A 1 86 ? 27.398 15.793 -31.254 1.00 84.25 86 THR A CA 1
ATOM 678 C C . THR A 1 86 ? 26.839 14.846 -30.196 1.00 84.25 86 THR A C 1
ATOM 680 O O . THR A 1 86 ? 25.623 14.687 -30.075 1.00 84.25 86 THR A O 1
ATOM 683 N N . ILE A 1 87 ? 27.727 14.243 -29.408 1.00 82.12 87 ILE A N 1
ATOM 684 C CA . ILE A 1 87 ? 27.413 13.548 -28.160 1.00 82.12 87 ILE A CA 1
ATOM 685 C C . ILE A 1 87 ? 27.708 14.536 -27.027 1.00 82.12 87 ILE A C 1
ATOM 687 O O . ILE A 1 87 ? 28.860 14.815 -26.692 1.00 82.12 87 ILE A O 1
ATOM 691 N N . SER A 1 88 ? 26.635 15.118 -26.502 1.00 67.12 88 SER A N 1
ATOM 692 C CA . SER A 1 88 ? 26.613 16.107 -25.421 1.00 67.12 88 SER A CA 1
ATOM 693 C C . SER A 1 88 ? 25.770 15.586 -24.247 1.00 67.12 88 SER A C 1
ATOM 695 O O . SER A 1 88 ? 25.050 14.594 -24.419 1.00 67.12 88 SER A O 1
ATOM 697 N N . PRO A 1 89 ? 25.772 16.266 -23.081 1.00 63.97 89 PRO A N 1
ATOM 698 C CA . PRO A 1 89 ? 24.820 15.991 -22.007 1.00 63.97 89 PRO A CA 1
ATOM 699 C C . PRO A 1 89 ? 23.375 15.857 -22.535 1.00 63.97 89 PRO A C 1
ATOM 701 O O . PRO A 1 89 ? 22.992 16.604 -23.444 1.00 63.97 89 PRO A O 1
ATOM 704 N N . PRO A 1 90 ? 22.580 14.897 -22.024 1.00 58.56 90 PRO A N 1
ATOM 705 C CA . PRO A 1 90 ? 22.825 14.082 -20.826 1.00 58.56 90 PRO A CA 1
ATOM 706 C C . PRO A 1 90 ? 23.773 12.879 -21.012 1.00 58.56 90 PRO A C 1
ATOM 708 O O . PRO A 1 90 ? 23.977 12.125 -20.071 1.00 58.56 90 PRO A O 1
ATOM 711 N N . LEU A 1 91 ? 24.361 12.661 -22.195 1.00 68.12 91 LEU A N 1
ATOM 712 C CA . LEU A 1 91 ? 25.281 11.539 -22.418 1.00 68.12 91 LEU A CA 1
ATOM 713 C C . LEU A 1 91 ? 26.704 11.897 -21.959 1.00 68.12 91 LEU A C 1
ATOM 715 O O . LEU A 1 91 ? 27.534 12.323 -22.763 1.00 68.12 91 LEU A O 1
ATOM 719 N N . ASN A 1 92 ? 26.989 11.702 -20.669 1.00 71.44 92 ASN A N 1
ATOM 720 C CA . ASN A 1 92 ? 28.282 11.982 -20.023 1.00 71.44 92 ASN A CA 1
ATOM 721 C C . ASN A 1 92 ? 29.394 10.958 -20.370 1.00 71.44 92 ASN A C 1
ATOM 723 O O . ASN A 1 92 ? 30.142 10.490 -19.516 1.00 71.44 92 ASN A O 1
ATOM 727 N N . ILE A 1 93 ? 29.524 10.611 -21.654 1.00 84.94 93 ILE A N 1
ATOM 728 C CA . ILE A 1 93 ? 30.567 9.719 -22.180 1.00 84.94 93 ILE A CA 1
ATOM 729 C C . ILE A 1 93 ? 31.843 10.533 -22.441 1.00 84.94 93 ILE A C 1
ATOM 731 O O . ILE A 1 93 ? 31.798 11.555 -23.128 1.00 84.94 93 ILE A O 1
ATOM 735 N N . THR A 1 94 ? 32.990 10.074 -21.928 1.00 86.75 94 THR A N 1
ATOM 736 C CA . THR A 1 94 ? 34.278 10.747 -22.177 1.00 86.75 94 THR A CA 1
ATOM 737 C C . THR A 1 94 ? 34.788 10.512 -23.600 1.00 86.75 94 THR A C 1
ATOM 739 O O . THR A 1 94 ? 34.474 9.497 -24.226 1.00 86.75 94 THR A O 1
ATOM 742 N N . ALA A 1 95 ? 35.633 11.414 -24.108 1.00 85.56 95 ALA A N 1
ATOM 743 C CA . ALA A 1 95 ? 36.292 11.221 -25.402 1.00 85.56 95 ALA A CA 1
ATOM 744 C C . ALA A 1 95 ? 37.165 9.945 -25.446 1.00 85.56 95 ALA A C 1
ATOM 746 O O . ALA A 1 95 ? 37.229 9.283 -26.481 1.00 85.56 95 ALA A O 1
ATOM 747 N N . GLU A 1 96 ? 37.791 9.553 -24.331 1.00 87.06 96 GLU A N 1
ATOM 748 C CA . GLU A 1 96 ? 38.598 8.326 -24.240 1.00 87.06 96 GLU A CA 1
ATOM 749 C C . GLU A 1 96 ? 37.728 7.062 -24.245 1.00 87.06 96 GLU A C 1
ATOM 751 O O . GLU A 1 96 ? 38.012 6.111 -24.973 1.00 87.06 96 GLU A O 1
ATOM 756 N N . THR A 1 97 ? 36.618 7.068 -23.502 1.00 89.50 97 THR A N 1
ATOM 757 C CA . THR A 1 97 ? 35.639 5.970 -23.499 1.00 89.50 97 THR A CA 1
ATOM 758 C C . THR A 1 97 ? 34.959 5.826 -24.859 1.00 89.50 97 THR A C 1
ATOM 760 O O . THR A 1 97 ? 34.773 4.714 -25.347 1.00 89.50 97 THR A O 1
ATOM 763 N N . PHE A 1 98 ? 34.622 6.938 -25.519 1.00 90.81 98 PHE A N 1
ATOM 764 C CA . PHE A 1 98 ? 34.107 6.884 -26.883 1.00 90.81 98 PHE A CA 1
ATOM 765 C C . PHE A 1 98 ? 35.151 6.332 -27.860 1.00 90.81 98 PHE A C 1
ATOM 767 O O . PHE A 1 98 ? 34.796 5.585 -28.769 1.00 90.81 98 PHE A O 1
ATOM 774 N N . ALA A 1 99 ? 36.438 6.634 -27.660 1.00 89.00 99 ALA A N 1
ATOM 775 C CA . ALA A 1 99 ? 37.497 6.112 -28.511 1.00 89.00 99 ALA A CA 1
ATOM 776 C C . ALA A 1 99 ? 37.654 4.584 -28.411 1.00 89.00 99 ALA A C 1
ATOM 778 O O . ALA A 1 99 ? 37.840 3.938 -29.441 1.00 89.00 99 ALA A O 1
ATOM 779 N N . THR A 1 100 ? 37.533 3.986 -27.219 1.00 90.12 100 THR A N 1
ATOM 780 C CA . THR A 1 100 ? 37.597 2.518 -27.063 1.00 90.12 100 THR A CA 1
ATOM 781 C C . THR A 1 100 ? 36.348 1.811 -27.594 1.00 90.12 100 THR A C 1
ATOM 783 O O . THR A 1 100 ? 36.466 0.745 -28.197 1.00 90.12 100 THR A O 1
ATOM 786 N N . VAL A 1 101 ? 35.162 2.417 -27.461 1.00 90.44 101 VAL A N 1
ATOM 787 C CA . VAL A 1 101 ? 33.933 1.917 -28.107 1.00 90.44 101 VAL A CA 1
ATOM 788 C C . VAL A 1 101 ? 34.029 2.023 -29.635 1.00 90.44 101 VAL A C 1
ATOM 790 O O . VAL A 1 101 ? 33.634 1.099 -30.342 1.00 90.44 101 VAL A O 1
ATOM 793 N N . ALA A 1 102 ? 34.595 3.111 -30.163 1.00 89.31 102 ALA A N 1
ATOM 794 C CA . ALA A 1 102 ? 34.810 3.275 -31.597 1.00 89.31 102 ALA A CA 1
ATOM 795 C C . ALA A 1 102 ? 35.863 2.301 -32.155 1.00 89.31 102 ALA A C 1
ATOM 797 O O . ALA A 1 102 ? 35.679 1.821 -33.268 1.00 89.31 102 ALA A O 1
ATOM 798 N N . ASP A 1 103 ? 36.925 1.975 -31.407 1.00 89.00 103 ASP A N 1
ATOM 799 C CA . ASP A 1 103 ? 37.926 0.963 -31.795 1.00 89.00 103 ASP A CA 1
ATOM 800 C C . ASP A 1 103 ? 37.261 -0.409 -31.973 1.00 89.00 103 ASP A C 1
ATOM 802 O O . ASP A 1 103 ? 37.365 -1.019 -33.042 1.00 89.00 103 ASP A O 1
ATOM 806 N N . PHE A 1 104 ? 36.450 -0.824 -30.992 1.00 90.19 104 PHE A N 1
ATOM 807 C CA . PHE A 1 104 ? 35.673 -2.063 -31.056 1.00 90.19 104 PHE A CA 1
ATOM 808 C C . PHE A 1 104 ? 34.822 -2.169 -32.341 1.00 90.19 104 PHE A C 1
ATOM 810 O O . PHE A 1 104 ? 34.829 -3.222 -32.979 1.00 90.19 104 PHE A O 1
ATOM 817 N N . CYS A 1 105 ? 34.189 -1.076 -32.798 1.00 89.00 105 CYS A N 1
ATOM 818 C CA . CYS A 1 105 ? 33.422 -1.036 -34.058 1.00 89.00 105 CYS A CA 1
ATOM 819 C C . CYS A 1 105 ? 34.242 -1.331 -35.336 1.00 89.00 105 CYS A C 1
ATOM 821 O O . CYS A 1 105 ? 33.649 -1.615 -36.382 1.00 89.00 105 CYS A O 1
ATOM 823 N N . TYR A 1 106 ? 35.577 -1.245 -35.295 1.00 85.75 106 TYR A N 1
ATOM 824 C CA . TYR A 1 106 ? 36.464 -1.647 -36.398 1.00 85.75 106 TYR A CA 1
ATOM 825 C C . TYR A 1 106 ? 37.166 -2.982 -36.147 1.00 85.75 106 TYR A C 1
ATOM 827 O O . TYR A 1 106 ? 37.376 -3.736 -37.099 1.00 85.75 106 TYR A O 1
ATOM 835 N N . THR A 1 107 ? 37.591 -3.247 -34.909 1.00 85.38 107 THR A N 1
ATOM 836 C CA . THR A 1 107 ? 38.541 -4.325 -34.595 1.00 85.38 107 THR A CA 1
ATOM 837 C C . THR A 1 107 ? 37.918 -5.562 -33.964 1.00 85.38 107 THR A C 1
ATOM 839 O O . THR A 1 107 ? 38.605 -6.587 -33.905 1.00 85.38 107 THR A O 1
ATOM 842 N N . HIS A 1 108 ? 36.653 -5.497 -33.524 1.00 85.06 108 HIS A N 1
ATOM 843 C CA . HIS A 1 108 ? 35.951 -6.602 -32.855 1.00 85.06 108 HIS A CA 1
ATOM 844 C C . HIS A 1 108 ? 36.700 -7.117 -31.607 1.00 85.06 108 HIS A C 1
ATOM 846 O O . HIS A 1 108 ? 36.700 -8.298 -31.258 1.00 85.06 108 HIS A O 1
ATOM 852 N N . LYS A 1 109 ? 37.427 -6.206 -30.946 1.00 85.75 109 LYS A N 1
ATOM 853 C CA . LYS A 1 109 ? 38.285 -6.464 -29.785 1.00 85.75 109 LYS A CA 1
ATOM 854 C C . LYS A 1 109 ? 38.198 -5.296 -28.819 1.00 85.75 109 LYS A C 1
ATOM 856 O O . LYS A 1 109 ? 38.104 -4.147 -29.234 1.00 85.75 109 LYS A O 1
ATOM 861 N N . ILE A 1 110 ? 38.256 -5.589 -27.524 1.00 90.31 110 ILE A N 1
ATOM 862 C CA . ILE A 1 110 ? 38.278 -4.565 -26.483 1.00 90.31 110 ILE A CA 1
ATOM 863 C C . ILE A 1 110 ? 39.080 -5.043 -25.271 1.00 90.31 110 ILE A C 1
ATOM 865 O O . ILE A 1 110 ? 39.017 -6.211 -24.889 1.00 90.31 110 ILE A O 1
ATOM 869 N N . HIS A 1 111 ? 39.866 -4.140 -24.684 1.00 88.69 111 HIS A N 1
ATOM 870 C CA . HIS A 1 111 ? 40.708 -4.424 -23.525 1.00 88.69 111 HIS A CA 1
ATOM 871 C C . HIS A 1 111 ? 40.020 -3.945 -22.240 1.00 88.69 111 HIS A C 1
ATOM 873 O O . HIS A 1 111 ? 40.106 -2.770 -21.877 1.00 88.69 111 HIS A O 1
ATOM 879 N N . LEU A 1 112 ? 39.330 -4.857 -21.556 1.00 91.94 112 LEU A N 1
ATOM 880 C CA . LEU A 1 112 ? 38.593 -4.562 -20.326 1.00 91.94 112 LEU A CA 1
ATOM 881 C C . LEU A 1 112 ? 39.475 -4.743 -19.078 1.00 91.94 112 LEU A C 1
ATOM 883 O O . LEU A 1 112 ? 40.258 -5.690 -18.989 1.00 91.94 112 LEU A O 1
ATOM 887 N N . THR A 1 113 ? 39.332 -3.827 -18.122 1.00 91.00 113 THR A N 1
ATOM 888 C CA . THR A 1 113 ? 39.991 -3.810 -16.806 1.00 91.00 113 THR A CA 1
ATOM 889 C C . THR A 1 113 ? 38.968 -3.451 -15.718 1.00 91.00 113 THR A C 1
ATOM 891 O O . THR A 1 113 ? 37.972 -2.788 -16.026 1.00 91.00 113 THR A O 1
ATOM 894 N N . PRO A 1 114 ? 39.208 -3.774 -14.430 1.00 87.62 114 PRO A N 1
ATOM 895 C CA . PRO A 1 114 ? 38.343 -3.315 -13.335 1.00 87.62 114 PRO A CA 1
ATOM 896 C C . PRO A 1 114 ? 38.224 -1.782 -13.263 1.00 87.62 114 PRO A C 1
ATOM 898 O O . PRO A 1 114 ? 37.204 -1.254 -12.835 1.00 87.62 114 PRO A O 1
ATOM 901 N N . SER A 1 115 ? 39.243 -1.058 -13.740 1.00 87.50 115 SER A N 1
ATOM 902 C CA . SER A 1 115 ? 39.265 0.407 -13.783 1.00 87.50 115 SER A CA 1
ATOM 903 C C . SER A 1 115 ? 38.486 1.034 -14.945 1.00 87.50 115 SER A C 1
ATOM 905 O O . SER A 1 115 ? 38.029 2.164 -14.791 1.00 87.50 115 SER A O 1
ATOM 907 N N . ASN A 1 116 ? 38.322 0.354 -16.090 1.00 90.06 116 ASN A N 1
ATOM 908 C CA . ASN A 1 116 ? 37.652 0.920 -17.273 1.00 90.06 116 ASN A CA 1
ATOM 909 C C . ASN A 1 116 ? 36.260 0.330 -17.561 1.00 90.06 116 ASN A C 1
ATOM 911 O O . ASN A 1 116 ? 35.503 0.917 -18.338 1.00 90.06 116 ASN A O 1
ATOM 915 N N . ILE A 1 117 ? 35.904 -0.796 -16.928 1.00 92.56 117 ILE A N 1
ATOM 916 C CA . ILE A 1 117 ? 34.660 -1.516 -17.215 1.00 92.56 117 ILE A CA 1
ATOM 917 C C . ILE A 1 117 ? 33.412 -0.660 -16.982 1.00 92.56 117 ILE A C 1
ATOM 919 O O . ILE A 1 117 ? 32.517 -0.696 -17.820 1.00 92.56 117 ILE A O 1
ATOM 923 N N . ALA A 1 118 ? 33.362 0.148 -15.917 1.00 91.19 118 ALA A N 1
ATOM 924 C CA . ALA A 1 118 ? 32.202 0.990 -15.616 1.00 91.19 118 ALA A CA 1
ATOM 925 C C . ALA A 1 118 ? 31.906 1.977 -16.755 1.00 91.19 118 ALA A C 1
ATOM 927 O O . ALA A 1 118 ? 30.802 1.992 -17.300 1.00 91.19 118 ALA A O 1
ATOM 928 N N . ALA A 1 119 ? 32.927 2.722 -17.190 1.00 90.75 119 ALA A N 1
ATOM 929 C CA . ALA A 1 119 ? 32.804 3.685 -18.276 1.00 90.75 119 ALA A CA 1
ATOM 930 C C . ALA A 1 119 ? 32.389 3.029 -19.598 1.00 90.75 119 ALA A C 1
ATOM 932 O O . ALA A 1 119 ? 31.471 3.504 -20.266 1.00 90.75 119 ALA A O 1
ATOM 933 N N . ILE A 1 120 ? 33.026 1.913 -19.963 1.00 92.44 120 ILE A N 1
ATOM 934 C CA . ILE A 1 120 ? 32.739 1.208 -21.219 1.00 92.44 120 ILE A CA 1
ATOM 935 C C . ILE A 1 120 ? 31.335 0.582 -21.188 1.00 92.44 120 ILE A C 1
ATOM 937 O O . ILE A 1 120 ? 30.621 0.666 -22.184 1.00 92.44 120 ILE A O 1
ATOM 941 N N . LYS A 1 121 ? 30.906 0.007 -20.057 1.00 92.38 121 LYS A N 1
ATOM 942 C CA . LYS A 1 121 ? 29.568 -0.580 -19.864 1.00 92.38 121 LYS A CA 1
ATOM 943 C C . LYS A 1 121 ? 28.465 0.474 -19.981 1.00 92.38 121 LYS A C 1
ATOM 945 O O . LYS A 1 121 ? 27.535 0.289 -20.764 1.00 92.38 121 LYS A O 1
ATOM 950 N N . VAL A 1 122 ? 28.611 1.604 -19.283 1.00 91.81 122 VAL A N 1
ATOM 951 C CA . VAL A 1 122 ? 27.681 2.744 -19.374 1.00 91.81 122 VAL A CA 1
ATOM 952 C C . VAL A 1 122 ? 27.642 3.297 -20.801 1.00 91.81 122 VAL A C 1
ATOM 954 O O . VAL A 1 122 ? 26.562 3.470 -21.360 1.00 91.81 122 VAL A O 1
ATOM 957 N N . ALA A 1 123 ? 28.796 3.507 -21.443 1.00 91.44 123 ALA A N 1
ATOM 958 C CA . ALA A 1 123 ? 28.844 3.987 -22.824 1.00 91.44 123 ALA A CA 1
ATOM 959 C C . ALA A 1 123 ? 28.213 2.999 -23.823 1.00 91.44 123 ALA A C 1
ATOM 961 O O . ALA A 1 123 ? 27.516 3.431 -24.739 1.00 91.44 123 ALA A O 1
ATOM 962 N N . ALA A 1 124 ? 28.413 1.689 -23.647 1.00 92.50 124 ALA A N 1
ATOM 963 C CA . ALA A 1 124 ? 27.826 0.664 -24.506 1.00 92.50 124 ALA A CA 1
ATOM 964 C C . ALA A 1 124 ? 26.291 0.662 -24.430 1.00 92.50 124 ALA A C 1
ATOM 966 O O . ALA A 1 124 ? 25.629 0.608 -25.466 1.00 92.50 124 ALA A O 1
ATOM 967 N N . GLU A 1 125 ? 25.718 0.777 -23.230 1.00 91.50 125 GLU A N 1
ATOM 968 C CA . GLU A 1 125 ? 24.263 0.819 -23.043 1.00 91.50 125 GLU A CA 1
ATOM 969 C C . GLU A 1 125 ? 23.651 2.151 -23.497 1.00 91.50 125 GLU A C 1
ATOM 971 O O . GLU A 1 125 ? 22.669 2.143 -24.240 1.00 91.50 125 GLU A O 1
ATOM 976 N N . LEU A 1 126 ? 24.276 3.291 -23.175 1.00 89.94 126 LEU A N 1
ATOM 977 C CA . LEU A 1 126 ? 23.838 4.614 -23.645 1.00 89.94 126 LEU A CA 1
ATOM 978 C C . LEU A 1 126 ? 23.897 4.764 -25.177 1.00 89.94 126 LEU A C 1
ATOM 980 O O . LEU A 1 126 ? 23.082 5.478 -25.762 1.00 89.94 126 LEU A O 1
ATOM 984 N N . LEU A 1 127 ? 24.839 4.087 -25.841 1.00 89.81 127 LEU A N 1
ATOM 985 C CA . LEU A 1 127 ? 24.933 4.025 -27.305 1.00 89.81 127 LEU A CA 1
ATOM 986 C C . LEU A 1 127 ? 24.120 2.866 -27.912 1.00 89.81 127 LEU A C 1
ATOM 988 O O . LEU A 1 127 ? 24.091 2.723 -29.139 1.00 89.81 127 LEU A O 1
ATOM 992 N N . GLY A 1 128 ? 23.453 2.046 -27.095 1.00 89.25 128 GLY A N 1
ATOM 993 C CA . GLY A 1 128 ? 22.663 0.899 -27.543 1.00 89.25 128 GLY A CA 1
ATOM 994 C C . GLY A 1 128 ? 23.466 -0.061 -28.425 1.00 89.25 128 GLY A C 1
ATOM 995 O O . GLY A 1 128 ? 23.037 -0.364 -29.542 1.00 89.25 128 GLY A O 1
ATOM 996 N N . MET A 1 129 ? 24.646 -0.473 -27.952 1.00 89.94 129 MET A N 1
ATOM 997 C CA . MET A 1 129 ? 25.627 -1.330 -28.639 1.00 89.94 129 MET A CA 1
ATOM 998 C C . MET A 1 129 ? 25.220 -2.817 -28.649 1.00 89.94 129 MET A C 1
ATOM 1000 O O . MET A 1 129 ? 25.982 -3.696 -28.242 1.00 89.94 129 MET A O 1
ATOM 1004 N N . THR A 1 130 ? 23.989 -3.083 -29.083 1.00 85.62 130 THR A N 1
ATOM 1005 C CA . THR A 1 130 ? 23.335 -4.401 -29.055 1.00 85.62 130 THR A CA 1
ATOM 1006 C C . THR A 1 130 ? 23.171 -5.035 -30.439 1.00 85.62 130 THR A C 1
ATOM 1008 O O . THR A 1 130 ? 22.634 -6.136 -30.546 1.00 85.62 130 THR A O 1
ATOM 1011 N N . GLU A 1 131 ? 23.625 -4.371 -31.508 1.00 75.06 131 GLU A N 1
ATOM 1012 C CA . GLU A 1 131 ? 23.647 -4.934 -32.863 1.00 75.06 131 GLU A CA 1
ATOM 1013 C C . GLU A 1 131 ? 25.037 -5.494 -33.214 1.00 75.06 131 GLU A C 1
ATOM 1015 O O . GLU A 1 131 ? 26.062 -4.939 -32.825 1.00 75.06 131 GLU A O 1
ATOM 1020 N N . GLY A 1 132 ? 25.085 -6.583 -33.988 1.00 72.25 132 GLY A N 1
ATOM 1021 C CA . GLY A 1 132 ? 26.342 -7.204 -34.417 1.00 72.25 132 GLY A CA 1
ATOM 1022 C C . GLY A 1 132 ? 27.026 -8.000 -33.306 1.00 72.25 132 GLY A C 1
ATOM 1023 O O . GLY A 1 132 ? 26.433 -8.944 -32.790 1.00 72.25 132 GLY A O 1
ATOM 1024 N N . GLU A 1 133 ? 28.271 -7.660 -32.962 1.00 77.19 133 GLU A N 1
ATOM 1025 C CA . GLU A 1 133 ? 28.910 -8.221 -31.769 1.00 77.19 133 GLU A CA 1
ATOM 1026 C C . GLU A 1 133 ? 28.501 -7.390 -30.552 1.00 77.19 133 GLU A C 1
ATOM 1028 O O . GLU A 1 133 ? 28.911 -6.240 -30.396 1.00 77.19 133 GLU A O 1
ATOM 1033 N N . ASN A 1 134 ? 27.652 -7.965 -29.701 1.00 85.81 134 ASN A N 1
ATOM 1034 C CA . ASN A 1 134 ? 26.993 -7.233 -28.627 1.00 85.81 134 ASN A CA 1
ATOM 1035 C C . ASN A 1 134 ? 27.989 -6.809 -27.529 1.00 85.81 134 ASN A C 1
ATOM 1037 O O . ASN A 1 134 ? 28.325 -7.579 -26.625 1.00 85.81 134 ASN A O 1
ATOM 1041 N N . LEU A 1 135 ? 28.440 -5.552 -27.575 1.00 91.00 135 LEU A N 1
ATOM 1042 C CA . LEU A 1 135 ? 29.375 -5.003 -26.592 1.00 91.00 135 LEU A CA 1
ATOM 1043 C C . LEU A 1 135 ? 28.761 -4.958 -25.186 1.00 91.00 135 LEU A C 1
ATOM 1045 O O . LEU A 1 135 ? 29.491 -5.099 -24.202 1.00 91.00 135 LEU A O 1
ATOM 1049 N N . CYS A 1 136 ? 27.437 -4.812 -25.068 1.00 90.62 136 CYS A N 1
ATOM 1050 C CA . CYS A 1 136 ? 26.743 -4.870 -23.781 1.00 90.62 136 CYS A CA 1
ATOM 1051 C C . CYS A 1 136 ? 26.835 -6.271 -23.145 1.00 90.62 136 CYS A C 1
ATOM 1053 O O . CYS A 1 136 ? 26.988 -6.352 -21.929 1.00 90.62 136 CYS A O 1
ATOM 1055 N N . GLU A 1 137 ? 26.822 -7.353 -23.938 1.00 90.81 137 GLU A N 1
ATOM 1056 C CA . GLU A 1 137 ? 27.063 -8.735 -23.471 1.00 90.81 137 GLU A CA 1
ATOM 1057 C C . GLU A 1 137 ? 28.542 -8.993 -23.145 1.00 90.81 137 GLU A C 1
ATOM 1059 O O . GLU A 1 137 ? 28.852 -9.587 -22.113 1.00 90.81 137 GLU A O 1
ATOM 1064 N N . VAL A 1 138 ? 29.474 -8.521 -23.984 1.00 91.81 138 VAL A N 1
ATOM 1065 C CA . VAL A 1 138 ? 30.925 -8.677 -23.747 1.00 91.81 138 VAL A CA 1
ATOM 1066 C C . VAL A 1 138 ? 31.351 -7.975 -22.452 1.00 91.81 138 VAL A C 1
ATOM 1068 O O . VAL A 1 138 ? 32.120 -8.530 -21.663 1.00 91.81 138 VAL A O 1
ATOM 1071 N N . THR A 1 139 ? 30.824 -6.773 -22.207 1.00 93.38 139 THR A N 1
ATOM 1072 C CA . THR A 1 139 ? 31.057 -6.028 -20.962 1.00 93.38 139 THR A CA 1
ATOM 1073 C C . THR A 1 139 ? 30.338 -6.654 -19.768 1.00 93.38 139 THR A C 1
ATOM 1075 O O . THR A 1 139 ? 30.955 -6.772 -18.715 1.00 93.38 139 THR A O 1
ATOM 1078 N N . GLU A 1 140 ? 29.099 -7.139 -19.917 1.00 93.12 140 GLU A N 1
ATOM 1079 C CA . GLU A 1 140 ? 28.385 -7.877 -18.860 1.00 93.12 140 GLU A CA 1
ATOM 1080 C C . GLU A 1 140 ? 29.165 -9.123 -18.414 1.00 93.12 140 GLU A C 1
ATOM 1082 O O . GLU A 1 140 ? 29.512 -9.260 -17.243 1.00 93.12 140 GLU A O 1
ATOM 1087 N N . SER A 1 141 ? 29.555 -9.978 -19.364 1.00 91.12 141 SER A N 1
ATOM 1088 C CA . SER A 1 141 ? 30.311 -11.206 -19.099 1.00 91.12 141 SER A CA 1
ATOM 1089 C C . SER A 1 141 ? 31.680 -10.942 -18.462 1.00 91.12 141 SER A C 1
ATOM 1091 O O . SER A 1 141 ? 32.230 -11.804 -17.774 1.00 91.12 141 SER A O 1
ATOM 1093 N N . TYR A 1 142 ? 32.286 -9.775 -18.693 1.00 92.75 142 TYR A N 1
ATOM 1094 C CA . TYR A 1 142 ? 33.499 -9.364 -17.985 1.00 92.75 142 TYR A CA 1
ATOM 1095 C C . TYR A 1 142 ? 33.192 -8.838 -16.576 1.00 92.75 142 TYR A C 1
ATOM 1097 O O . TYR A 1 142 ? 33.852 -9.245 -15.621 1.00 92.75 142 TYR A O 1
ATOM 1105 N N . PHE A 1 143 ? 32.170 -7.992 -16.433 1.00 93.75 143 PHE A N 1
ATOM 1106 C CA . PHE A 1 143 ? 31.737 -7.424 -15.158 1.00 93.75 143 PHE A CA 1
ATOM 1107 C C . PHE A 1 143 ? 31.368 -8.517 -14.144 1.00 93.75 143 PHE A C 1
ATOM 1109 O O . PHE A 1 143 ? 31.920 -8.523 -13.047 1.00 93.75 143 PHE A O 1
ATOM 1116 N N . GLU A 1 144 ? 30.558 -9.508 -14.529 1.00 90.44 144 GLU A N 1
ATOM 1117 C CA . GLU A 1 144 ? 30.192 -10.641 -13.661 1.00 90.44 144 GLU A CA 1
ATOM 1118 C C . GLU A 1 144 ? 31.407 -11.437 -13.153 1.00 90.44 144 GLU A C 1
ATOM 1120 O O . GLU A 1 144 ? 31.404 -11.911 -12.017 1.00 90.44 144 GLU A O 1
ATOM 1125 N N . ARG A 1 145 ? 32.477 -11.547 -13.955 1.00 89.31 145 ARG A N 1
ATOM 1126 C CA . ARG A 1 145 ? 33.734 -12.197 -13.539 1.00 89.31 145 ARG A CA 1
ATOM 1127 C C . ARG A 1 145 ? 34.570 -11.331 -12.597 1.00 89.31 145 ARG A C 1
ATOM 1129 O O . ARG A 1 145 ? 35.210 -11.874 -11.703 1.00 89.31 145 ARG A O 1
ATOM 1136 N N . VAL A 1 146 ? 34.577 -10.011 -12.787 1.00 89.06 146 VAL A N 1
ATOM 1137 C CA . VAL A 1 146 ? 35.363 -9.072 -11.966 1.00 89.06 146 VAL A CA 1
ATOM 1138 C C . VAL A 1 146 ? 34.709 -8.789 -10.615 1.00 89.06 146 VAL A C 1
ATOM 1140 O O . VAL A 1 146 ? 35.422 -8.671 -9.623 1.00 89.06 146 VAL A O 1
ATOM 1143 N N . ILE A 1 147 ? 33.374 -8.746 -10.538 1.00 86.94 147 ILE A N 1
ATOM 1144 C CA . ILE A 1 147 ? 32.634 -8.556 -9.277 1.00 86.94 147 ILE A CA 1
ATOM 1145 C C . ILE A 1 147 ? 33.043 -9.591 -8.209 1.00 86.94 147 ILE A C 1
ATOM 1147 O O . ILE A 1 147 ? 33.110 -9.265 -7.028 1.00 86.94 147 ILE A O 1
ATOM 1151 N N . GLY A 1 148 ? 33.357 -10.826 -8.609 1.00 78.44 148 GLY A N 1
ATOM 1152 C CA . GLY A 1 148 ? 33.799 -11.877 -7.688 1.00 78.44 148 GLY A CA 1
ATOM 1153 C C . GLY A 1 148 ? 35.228 -11.726 -7.143 1.00 78.44 148 GLY A C 1
ATOM 1154 O O . GLY A 1 148 ? 35.620 -12.546 -6.317 1.00 78.44 148 GLY A O 1
ATOM 1155 N N . VAL A 1 149 ? 36.008 -10.737 -7.606 1.00 80.50 149 VAL A N 1
ATOM 1156 C CA . VAL A 1 149 ? 37.448 -10.596 -7.299 1.00 80.50 149 VAL A CA 1
ATOM 1157 C C . VAL A 1 149 ? 37.834 -9.165 -6.901 1.00 80.50 149 VAL A C 1
ATOM 1159 O O . VAL A 1 149 ? 38.398 -8.971 -5.831 1.00 80.50 149 VAL A O 1
ATOM 1162 N N . ASP A 1 150 ? 37.506 -8.165 -7.727 1.00 84.69 150 ASP A N 1
ATOM 1163 C CA . ASP A 1 150 ? 38.014 -6.782 -7.631 1.00 84.69 150 ASP A CA 1
ATOM 1164 C C . ASP A 1 150 ? 36.876 -5.737 -7.546 1.00 84.69 150 ASP A C 1
ATOM 1166 O O . ASP A 1 150 ? 36.969 -4.635 -8.094 1.00 84.69 150 ASP A O 1
ATOM 1170 N N . ALA A 1 151 ? 35.760 -6.071 -6.888 1.00 87.50 151 ALA A N 1
ATOM 1171 C CA . ALA A 1 151 ? 34.562 -5.223 -6.852 1.00 87.50 151 ALA A CA 1
ATOM 1172 C C . ALA A 1 151 ? 34.808 -3.789 -6.330 1.00 87.50 151 ALA A C 1
ATOM 1174 O O . ALA A 1 151 ? 34.223 -2.852 -6.871 1.00 87.50 151 ALA A O 1
ATOM 1175 N N . SER A 1 152 ? 35.704 -3.586 -5.358 1.00 86.38 152 SER A N 1
ATOM 1176 C CA . SER A 1 152 ? 36.070 -2.251 -4.848 1.00 86.38 152 SER A CA 1
ATOM 1177 C C . SER A 1 152 ? 36.734 -1.364 -5.910 1.00 86.38 152 SER A C 1
ATOM 1179 O O . SER A 1 152 ? 36.399 -0.186 -6.034 1.00 86.38 152 SER A O 1
ATOM 1181 N N . LEU A 1 153 ? 37.603 -1.922 -6.764 1.00 86.62 153 LEU A N 1
ATOM 1182 C CA . LEU A 1 153 ? 38.188 -1.177 -7.889 1.00 86.62 153 LEU A CA 1
ATOM 1183 C C . LEU A 1 153 ? 37.122 -0.734 -8.901 1.00 86.62 153 LEU A C 1
ATOM 1185 O O . LEU A 1 153 ? 37.235 0.355 -9.469 1.00 86.62 153 LEU A O 1
ATOM 1189 N N . VAL A 1 154 ? 36.070 -1.536 -9.091 1.00 89.88 154 VAL A N 1
ATOM 1190 C CA . VAL A 1 154 ? 34.943 -1.161 -9.957 1.00 89.88 154 VAL A CA 1
ATOM 1191 C C . VAL A 1 154 ? 34.057 -0.102 -9.295 1.00 89.88 154 VAL A C 1
ATOM 1193 O O . VAL A 1 154 ? 33.653 0.835 -9.979 1.00 89.88 154 VAL A O 1
ATOM 1196 N N . ILE A 1 155 ? 33.812 -0.171 -7.978 1.00 89.56 155 ILE A N 1
ATOM 1197 C CA . ILE A 1 155 ? 33.090 0.882 -7.236 1.00 89.56 155 ILE A CA 1
ATOM 1198 C C . ILE A 1 155 ? 33.806 2.228 -7.389 1.00 89.56 155 ILE A C 1
ATOM 1200 O O . ILE A 1 155 ? 33.166 3.201 -7.780 1.00 89.56 155 ILE A O 1
ATOM 1204 N N . ARG A 1 156 ? 35.133 2.280 -7.207 1.00 88.31 156 ARG A N 1
ATOM 1205 C CA . ARG A 1 156 ? 35.942 3.500 -7.417 1.00 88.31 156 ARG A CA 1
ATOM 1206 C C . ARG A 1 156 ? 35.814 4.077 -8.827 1.00 88.31 156 ARG A C 1
ATOM 1208 O O . ARG A 1 156 ? 35.739 5.292 -8.984 1.00 88.31 156 ARG A O 1
ATOM 1215 N N . SER A 1 157 ? 35.750 3.216 -9.845 1.00 88.12 157 SER A N 1
ATOM 1216 C CA . SER A 1 157 ? 35.483 3.621 -11.234 1.00 88.12 157 SER A CA 1
ATOM 1217 C C . SER A 1 157 ? 34.050 4.152 -11.419 1.00 88.12 157 SER A C 1
ATOM 1219 O O . SER A 1 157 ? 33.833 5.103 -12.162 1.00 88.12 157 SER A O 1
ATOM 1221 N N . CYS A 1 158 ? 33.069 3.590 -10.706 1.00 89.44 158 CYS A N 1
ATOM 1222 C CA . CYS A 1 158 ? 31.672 4.023 -10.770 1.00 89.44 158 CYS A CA 1
ATOM 1223 C C . CYS A 1 158 ? 31.391 5.334 -10.017 1.00 89.44 158 CYS A C 1
ATOM 1225 O O . CYS A 1 158 ? 30.518 6.077 -10.453 1.00 89.44 158 CYS A O 1
ATOM 1227 N N . VAL A 1 159 ? 32.094 5.636 -8.915 1.00 84.56 159 VAL A N 1
ATOM 1228 C CA . VAL A 1 159 ? 31.860 6.848 -8.094 1.00 84.56 159 VAL A CA 1
ATOM 1229 C C . VAL A 1 159 ? 32.004 8.133 -8.916 1.00 84.56 159 VAL A C 1
ATOM 1231 O O . VAL A 1 159 ? 31.207 9.053 -8.760 1.00 84.56 159 VAL A O 1
ATOM 1234 N N . THR A 1 160 ? 32.960 8.185 -9.848 1.00 83.31 160 THR A N 1
ATOM 1235 C CA . THR A 1 160 ? 33.159 9.335 -10.754 1.00 83.31 160 THR A CA 1
ATOM 1236 C C . THR A 1 160 ? 32.120 9.424 -11.881 1.00 83.31 160 THR A C 1
ATOM 1238 O O . THR A 1 160 ? 32.161 10.358 -12.681 1.00 83.31 160 THR A O 1
ATOM 1241 N N . MET A 1 161 ? 31.195 8.461 -11.946 1.00 85.31 161 MET A N 1
ATOM 1242 C CA . MET A 1 161 ? 30.157 8.301 -12.967 1.00 85.31 161 MET A CA 1
ATOM 1243 C C . MET A 1 161 ? 28.754 8.135 -12.363 1.00 85.31 161 MET A C 1
ATOM 1245 O O . MET A 1 161 ? 27.861 7.576 -13.003 1.00 85.31 161 MET A O 1
ATOM 1249 N N . LEU A 1 162 ? 28.547 8.569 -11.119 1.00 87.44 162 LEU A N 1
ATOM 1250 C CA . LEU A 1 162 ? 27.211 8.696 -10.542 1.00 87.44 162 LEU A CA 1
ATOM 1251 C C . LEU A 1 162 ? 26.580 10.025 -11.011 1.00 87.44 162 LEU A C 1
ATOM 1253 O O . LEU A 1 162 ? 27.279 11.041 -11.031 1.00 87.44 162 LEU A O 1
ATOM 1257 N N . PRO A 1 163 ? 25.286 10.038 -11.394 1.00 88.69 163 PRO A N 1
ATOM 1258 C CA . PRO A 1 163 ? 24.301 8.964 -11.225 1.00 88.69 163 PRO A CA 1
ATOM 1259 C C . PRO A 1 163 ? 24.197 7.935 -12.375 1.00 88.69 163 PRO A C 1
ATOM 1261 O O . PRO A 1 163 ? 23.465 6.946 -12.241 1.00 88.69 163 PRO A O 1
ATOM 1264 N N . GLU A 1 164 ? 24.870 8.125 -13.512 1.00 87.69 164 GLU A N 1
ATOM 1265 C CA . GLU A 1 164 ? 24.700 7.308 -14.727 1.00 87.69 164 GLU A CA 1
ATOM 1266 C C . GLU A 1 164 ? 25.032 5.821 -14.517 1.00 87.69 164 GLU A C 1
ATOM 1268 O O . GLU A 1 164 ? 24.287 4.953 -14.978 1.00 87.69 164 GLU A O 1
ATOM 1273 N N . ALA A 1 165 ? 26.104 5.502 -13.789 1.00 90.12 165 ALA A N 1
ATOM 1274 C CA . ALA A 1 165 ? 26.548 4.129 -13.528 1.00 90.12 165 ALA A CA 1
ATOM 1275 C C . ALA A 1 165 ? 25.510 3.283 -12.769 1.00 90.12 165 ALA A C 1
ATOM 1277 O O . ALA A 1 165 ? 25.394 2.076 -12.996 1.00 90.12 165 ALA A O 1
ATOM 1278 N N . GLU A 1 166 ? 24.724 3.910 -11.893 1.00 92.25 166 GLU A N 1
ATOM 1279 C CA . GLU A 1 166 ? 23.710 3.219 -11.095 1.00 92.25 166 GLU A CA 1
ATOM 1280 C C . GLU A 1 166 ? 22.336 3.210 -11.783 1.00 92.25 166 GLU A C 1
ATOM 1282 O O . GLU A 1 166 ? 21.624 2.205 -11.739 1.00 92.25 166 GLU A O 1
ATOM 1287 N N . THR A 1 167 ? 21.979 4.297 -12.474 1.00 90.56 167 THR A N 1
ATOM 1288 C CA . THR A 1 167 ? 20.708 4.405 -13.215 1.00 90.56 167 THR A CA 1
ATOM 1289 C C . THR A 1 167 ? 20.673 3.588 -14.505 1.00 90.56 167 THR A C 1
ATOM 1291 O O . THR A 1 167 ? 19.591 3.163 -14.905 1.00 90.56 167 THR A O 1
ATOM 1294 N N . THR A 1 168 ? 21.826 3.356 -15.141 1.00 88.31 168 THR A N 1
ATOM 1295 C CA . THR A 1 168 ? 21.919 2.608 -16.406 1.00 88.31 168 THR A CA 1
ATOM 1296 C C . THR A 1 168 ? 22.000 1.099 -16.143 1.00 88.31 168 THR A C 1
ATOM 1298 O O . THR A 1 168 ? 21.109 0.361 -16.553 1.00 88.31 168 THR A O 1
ATOM 1301 N N . ALA A 1 169 ? 23.006 0.650 -15.377 1.00 87.62 169 ALA A N 1
ATOM 1302 C CA . ALA A 1 169 ? 23.314 -0.775 -15.175 1.00 87.62 169 ALA A CA 1
ATOM 1303 C C . ALA A 1 169 ? 23.367 -1.232 -13.694 1.00 87.62 169 ALA A C 1
ATOM 1305 O O . ALA A 1 169 ? 23.739 -2.377 -13.411 1.00 87.62 169 ALA A O 1
ATOM 1306 N N . SER A 1 170 ? 23.010 -0.356 -12.743 1.00 92.31 170 SER A N 1
ATOM 1307 C CA . SER A 1 170 ? 23.071 -0.592 -11.284 1.00 92.31 170 SER A CA 1
ATOM 1308 C C . SER A 1 170 ? 24.417 -1.143 -10.792 1.00 92.31 170 SER A C 1
ATOM 1310 O O . SER A 1 170 ? 24.467 -2.079 -9.987 1.00 92.31 170 SER A O 1
ATOM 1312 N N . LEU A 1 171 ? 25.520 -0.609 -11.332 1.00 92.50 171 LEU A N 1
ATOM 1313 C CA . LEU A 1 171 ? 26.859 -1.169 -11.131 1.00 92.50 171 LEU A CA 1
ATOM 1314 C C . LEU A 1 171 ? 27.304 -1.121 -9.664 1.00 92.50 171 LEU A C 1
ATOM 1316 O O . LEU A 1 171 ? 27.834 -2.112 -9.160 1.00 92.50 171 LEU A O 1
ATOM 1320 N N . VAL A 1 172 ? 27.043 -0.014 -8.959 1.00 92.94 172 VAL A N 1
ATOM 1321 C CA . VAL A 1 172 ? 27.467 0.163 -7.562 1.00 92.94 172 VAL A CA 1
ATOM 1322 C C . VAL A 1 172 ? 26.675 -0.774 -6.657 1.00 92.94 172 VAL A C 1
ATOM 1324 O O . VAL A 1 172 ? 27.276 -1.507 -5.870 1.00 92.94 172 VAL A O 1
ATOM 1327 N N . SER A 1 173 ? 25.349 -0.846 -6.819 1.00 93.12 173 SER A N 1
ATOM 1328 C CA . SER A 1 173 ? 24.531 -1.784 -6.039 1.00 93.12 173 SER A CA 1
ATOM 1329 C C . SER A 1 173 ? 24.905 -3.248 -6.284 1.00 93.12 173 SER A C 1
ATOM 1331 O O . SER A 1 173 ? 24.851 -4.047 -5.351 1.00 93.12 173 SER A O 1
ATOM 1333 N N . ARG A 1 174 ? 25.296 -3.621 -7.513 1.00 92.31 174 ARG A N 1
ATOM 1334 C CA . ARG A 1 174 ? 25.732 -4.992 -7.846 1.00 92.31 174 ARG A CA 1
ATOM 1335 C C . ARG A 1 174 ? 27.088 -5.345 -7.234 1.00 92.31 174 ARG A C 1
ATOM 1337 O O . ARG A 1 174 ? 27.242 -6.456 -6.732 1.00 92.31 174 ARG A O 1
ATOM 1344 N N . CYS A 1 175 ? 28.044 -4.416 -7.231 1.00 91.88 175 CYS A N 1
ATOM 1345 C CA . CYS A 1 175 ? 29.319 -4.608 -6.541 1.00 91.88 175 CYS A CA 1
ATOM 1346 C C . CYS A 1 175 ? 29.127 -4.718 -5.021 1.00 91.88 175 CYS A C 1
ATOM 1348 O O . CYS A 1 175 ? 29.605 -5.680 -4.424 1.00 91.88 175 CYS A O 1
ATOM 1350 N N . ILE A 1 176 ? 28.373 -3.798 -4.406 1.00 91.38 176 ILE A N 1
ATOM 1351 C CA . ILE A 1 176 ? 28.092 -3.821 -2.961 1.00 91.38 176 ILE A CA 1
ATOM 1352 C C . ILE A 1 176 ? 27.364 -5.113 -2.559 1.00 91.38 176 ILE A C 1
ATOM 1354 O O . ILE A 1 176 ? 27.746 -5.742 -1.575 1.00 91.38 176 ILE A O 1
ATOM 1358 N N . GLU A 1 177 ? 26.364 -5.560 -3.327 1.00 91.31 177 GLU A N 1
ATOM 1359 C CA . GLU A 1 177 ? 25.668 -6.829 -3.078 1.00 91.31 177 GLU A CA 1
ATOM 1360 C C . GLU A 1 177 ? 26.638 -8.020 -3.024 1.00 91.31 177 GLU A C 1
ATOM 1362 O O . GLU A 1 177 ? 26.604 -8.797 -2.071 1.00 91.31 177 GLU A O 1
ATOM 1367 N N . ALA A 1 178 ? 27.534 -8.156 -4.003 1.00 89.44 178 ALA A N 1
ATOM 1368 C CA . ALA A 1 178 ? 28.501 -9.252 -4.024 1.00 89.44 178 ALA A CA 1
ATOM 1369 C C . ALA A 1 178 ? 29.546 -9.160 -2.900 1.00 89.44 178 ALA A C 1
ATOM 1371 O O . ALA A 1 178 ? 29.930 -10.183 -2.336 1.00 89.44 178 ALA A O 1
ATOM 1372 N N . MET A 1 179 ? 29.976 -7.951 -2.530 1.00 87.69 179 MET A N 1
ATOM 1373 C CA . MET A 1 179 ? 30.902 -7.754 -1.411 1.00 87.69 179 MET A CA 1
ATOM 1374 C C . MET A 1 179 ? 30.251 -8.112 -0.069 1.00 87.69 179 MET A C 1
ATOM 1376 O O . MET A 1 179 ? 30.890 -8.776 0.744 1.00 87.69 179 MET A O 1
ATOM 1380 N N . ILE A 1 180 ? 28.957 -7.809 0.116 1.00 88.00 180 ILE A N 1
ATOM 1381 C CA . ILE A 1 180 ? 28.161 -8.291 1.258 1.00 88.00 180 ILE A CA 1
ATOM 1382 C C . ILE A 1 180 ? 28.125 -9.828 1.294 1.00 88.00 180 ILE A C 1
ATOM 1384 O O . ILE A 1 180 ? 28.338 -10.408 2.358 1.00 88.00 180 ILE A O 1
ATOM 1388 N N . TRP A 1 181 ? 27.895 -10.501 0.157 1.00 85.25 181 TRP A N 1
ATOM 1389 C CA . TRP A 1 181 ? 27.912 -11.973 0.086 1.00 85.25 181 TRP A CA 1
ATOM 1390 C C . TRP A 1 181 ? 29.293 -12.578 0.388 1.00 85.25 181 TRP A C 1
ATOM 1392 O O . TRP A 1 181 ? 29.366 -13.639 1.006 1.00 85.25 181 TRP A O 1
ATOM 1402 N N . ASN A 1 182 ? 30.375 -11.896 0.001 1.00 83.00 182 ASN A N 1
ATOM 1403 C CA . ASN A 1 182 ? 31.755 -12.300 0.291 1.00 83.00 182 ASN A CA 1
ATOM 1404 C C . ASN A 1 182 ? 32.230 -11.910 1.707 1.00 83.00 182 ASN A C 1
ATOM 1406 O O . ASN A 1 182 ? 33.296 -12.353 2.132 1.00 83.00 182 ASN A O 1
ATOM 1410 N N . GLY A 1 183 ? 31.467 -11.090 2.438 1.00 79.38 183 GLY A N 1
ATOM 1411 C CA . GLY A 1 183 ? 31.850 -10.560 3.750 1.00 79.38 183 GLY A CA 1
ATOM 1412 C C . GLY A 1 183 ? 32.949 -9.490 3.714 1.00 79.38 183 GLY A C 1
ATOM 1413 O O . GLY A 1 183 ? 33.527 -9.194 4.760 1.00 79.38 183 GLY A O 1
ATOM 1414 N N . ASP A 1 184 ? 33.248 -8.916 2.544 1.00 79.75 184 ASP A N 1
ATOM 1415 C CA . ASP A 1 184 ? 34.209 -7.819 2.416 1.00 79.75 184 ASP A CA 1
ATOM 1416 C C . ASP A 1 184 ? 33.553 -6.478 2.781 1.00 79.75 184 ASP A C 1
ATOM 1418 O O . ASP A 1 184 ? 32.403 -6.209 2.440 1.00 79.75 184 ASP A O 1
ATOM 1422 N N . VAL A 1 185 ? 34.312 -5.628 3.468 1.00 79.50 185 VAL A N 1
ATOM 1423 C CA . VAL A 1 185 ? 33.922 -4.288 3.928 1.00 79.50 185 VAL A CA 1
ATOM 1424 C C . VAL A 1 185 ? 34.790 -3.180 3.318 1.00 79.50 185 VAL A C 1
ATOM 1426 O O . VAL A 1 185 ? 34.580 -2.009 3.624 1.00 79.50 185 VAL A O 1
ATOM 1429 N N . SER A 1 186 ? 35.738 -3.517 2.433 1.00 79.94 186 SER A N 1
ATOM 1430 C CA . SER A 1 186 ? 36.680 -2.566 1.817 1.00 79.94 186 SER A CA 1
ATOM 1431 C C . SER A 1 186 ? 36.017 -1.445 1.002 1.00 79.94 186 SER A C 1
ATOM 1433 O O . SER A 1 186 ? 36.615 -0.390 0.812 1.00 79.94 186 SER A O 1
ATOM 1435 N N . PHE A 1 187 ? 34.765 -1.635 0.570 1.00 83.25 187 PHE A N 1
ATOM 1436 C CA . PHE A 1 187 ? 33.975 -0.624 -0.140 1.00 83.25 187 PHE A CA 1
ATOM 1437 C C . PHE A 1 187 ? 33.430 0.500 0.752 1.00 83.25 187 PHE A C 1
ATOM 1439 O O . PHE A 1 187 ? 32.917 1.487 0.227 1.00 83.25 187 PHE A O 1
ATOM 1446 N N . LEU A 1 188 ? 33.456 0.351 2.082 1.00 83.50 188 LEU A N 1
ATOM 1447 C CA . LEU A 1 188 ? 32.810 1.312 2.980 1.00 83.50 188 LEU A CA 1
ATOM 1448 C C . LEU A 1 188 ? 33.474 2.697 2.933 1.00 83.50 188 LEU A C 1
ATOM 1450 O O . LEU A 1 188 ? 32.764 3.698 3.004 1.00 83.50 188 LEU A O 1
ATOM 1454 N N . ASP A 1 189 ? 34.795 2.753 2.751 1.00 81.88 189 ASP A N 1
ATOM 1455 C CA . ASP A 1 189 ? 35.533 4.009 2.564 1.00 81.88 189 ASP A CA 1
ATOM 1456 C C . ASP A 1 189 ? 35.074 4.717 1.274 1.00 81.88 189 ASP A C 1
ATOM 1458 O O . ASP A 1 189 ? 34.686 5.886 1.301 1.00 81.88 189 ASP A O 1
ATOM 1462 N N . ASP A 1 190 ? 35.003 3.970 0.166 1.00 82.75 190 ASP A N 1
ATOM 1463 C CA . ASP A 1 190 ? 34.555 4.460 -1.148 1.00 82.75 190 ASP A CA 1
ATOM 1464 C C . ASP A 1 190 ? 33.086 4.931 -1.130 1.00 82.75 190 ASP A C 1
ATOM 1466 O O . ASP A 1 190 ? 32.684 5.784 -1.922 1.00 82.75 190 ASP A O 1
ATOM 1470 N N . VAL A 1 191 ? 32.275 4.378 -0.220 1.00 83.38 191 VAL A N 1
ATOM 1471 C CA . VAL A 1 191 ? 30.875 4.764 0.005 1.00 83.38 191 VAL A CA 1
ATOM 1472 C C . VAL A 1 191 ? 30.743 6.030 0.857 1.00 83.38 191 VAL A C 1
ATOM 1474 O O . VAL A 1 191 ? 29.825 6.807 0.608 1.00 83.38 191 VAL A O 1
ATOM 1477 N N . ILE A 1 192 ? 31.639 6.296 1.816 1.00 82.50 192 ILE A N 1
ATOM 1478 C CA . ILE A 1 192 ? 31.614 7.548 2.604 1.00 82.50 192 ILE A CA 1
ATOM 1479 C C . ILE A 1 192 ? 31.899 8.770 1.723 1.00 82.50 192 ILE A C 1
ATOM 1481 O O . ILE A 1 192 ? 31.315 9.833 1.943 1.00 82.50 192 ILE A O 1
ATOM 1485 N N . GLU A 1 193 ? 32.771 8.638 0.720 1.00 82.56 193 GLU A N 1
ATOM 1486 C CA . GLU A 1 193 ? 33.103 9.745 -0.189 1.00 82.56 193 GLU A CA 1
ATOM 1487 C C . GLU A 1 193 ? 31.957 10.106 -1.161 1.00 82.56 193 GLU A C 1
ATOM 1489 O O . GLU A 1 193 ? 31.985 11.178 -1.771 1.00 82.56 193 GLU A O 1
ATOM 1494 N N . MET A 1 194 ? 30.913 9.270 -1.276 1.00 86.38 194 MET A N 1
ATOM 1495 C CA . MET A 1 194 ? 29.756 9.534 -2.142 1.00 86.38 194 MET A CA 1
ATOM 1496 C C . MET A 1 194 ? 28.899 10.712 -1.635 1.00 86.38 194 MET A C 1
ATOM 1498 O O . MET A 1 194 ? 28.529 10.747 -0.453 1.00 86.38 194 MET A O 1
ATOM 1502 N N . PRO A 1 195 ? 28.467 11.640 -2.515 1.00 86.44 195 PRO A N 1
ATOM 1503 C CA . PRO A 1 195 ? 27.482 12.660 -2.165 1.00 86.44 195 PRO A CA 1
ATOM 1504 C C . PRO A 1 195 ? 26.161 12.047 -1.678 1.00 86.44 195 PRO A C 1
ATOM 1506 O O . PRO A 1 195 ? 25.733 10.986 -2.131 1.00 86.44 195 PRO A O 1
ATOM 1509 N N . SER A 1 196 ? 25.459 12.746 -0.782 1.00 86.69 196 SER A N 1
ATOM 1510 C CA . SER A 1 196 ? 24.262 12.202 -0.119 1.00 86.69 196 SER A CA 1
ATOM 1511 C C . SER A 1 196 ? 23.075 11.937 -1.045 1.00 86.69 196 SER A C 1
ATOM 1513 O O . SER A 1 196 ? 22.221 11.124 -0.704 1.00 86.69 196 SER A O 1
ATOM 1515 N N . GLN A 1 197 ? 23.032 12.565 -2.224 1.00 87.75 197 GLN A N 1
ATOM 1516 C CA . GLN A 1 197 ? 22.036 12.276 -3.262 1.00 87.75 197 GLN A CA 1
ATOM 1517 C C . GLN A 1 197 ? 22.336 10.950 -3.976 1.00 87.75 197 GLN A C 1
ATOM 1519 O O . GLN A 1 197 ? 21.438 10.124 -4.144 1.00 87.75 197 GLN A O 1
ATOM 1524 N N . ASP A 1 198 ? 23.599 10.705 -4.323 1.00 89.44 198 ASP A N 1
ATOM 1525 C CA . ASP A 1 198 ? 24.028 9.474 -4.987 1.00 89.44 198 ASP A CA 1
ATOM 1526 C C . ASP A 1 198 ? 23.974 8.277 -4.033 1.00 89.44 198 ASP A C 1
ATOM 1528 O O . ASP A 1 198 ? 23.461 7.219 -4.398 1.00 89.44 198 ASP A O 1
ATOM 1532 N N . PHE A 1 199 ? 24.377 8.459 -2.769 1.00 91.38 199 PHE A N 1
ATOM 1533 C CA . PHE A 1 199 ? 24.207 7.433 -1.739 1.00 91.38 199 PHE A CA 1
ATOM 1534 C C . PHE A 1 199 ? 22.727 7.103 -1.479 1.00 91.38 199 PHE A C 1
ATOM 1536 O O . PHE A 1 199 ? 22.360 5.929 -1.425 1.00 91.38 199 PHE A O 1
ATOM 1543 N N . GLN A 1 200 ? 21.850 8.112 -1.379 1.00 90.81 200 GLN A N 1
ATOM 1544 C CA . GLN A 1 200 ? 20.398 7.907 -1.269 1.00 90.81 200 GLN A CA 1
ATOM 1545 C C . GLN A 1 200 ? 19.853 7.108 -2.465 1.00 90.81 200 GLN A C 1
ATOM 1547 O O . GLN A 1 200 ? 19.007 6.226 -2.288 1.00 90.81 200 GLN A O 1
ATOM 1552 N N . MET A 1 201 ? 20.348 7.380 -3.676 1.00 91.19 201 MET A N 1
ATOM 1553 C CA . MET A 1 201 ? 19.978 6.626 -4.869 1.00 91.19 201 MET A CA 1
ATOM 1554 C C . MET A 1 201 ? 20.450 5.169 -4.784 1.00 91.19 201 MET A C 1
ATOM 1556 O O . MET A 1 201 ? 19.610 4.276 -4.913 1.00 91.19 201 MET A O 1
ATOM 1560 N N . VAL A 1 202 ? 21.735 4.913 -4.512 1.00 92.38 202 VAL A N 1
ATOM 1561 C CA . VAL A 1 202 ? 22.304 3.559 -4.355 1.00 92.38 202 VAL A CA 1
ATOM 1562 C C . VAL A 1 202 ? 21.557 2.774 -3.269 1.00 92.38 202 VAL A C 1
ATOM 1564 O O . VAL A 1 202 ? 21.124 1.649 -3.513 1.00 92.38 202 VAL A O 1
ATOM 1567 N N . ALA A 1 203 ? 21.268 3.381 -2.114 1.00 91.81 203 ALA A N 1
ATOM 1568 C CA . ALA A 1 203 ? 20.461 2.766 -1.056 1.00 91.81 203 ALA A CA 1
ATOM 1569 C C . ALA A 1 203 ? 19.049 2.359 -1.538 1.00 91.81 203 ALA A C 1
ATOM 1571 O O . ALA A 1 203 ? 18.537 1.305 -1.150 1.00 91.81 203 ALA A O 1
ATOM 1572 N N . SER A 1 204 ? 18.431 3.142 -2.431 1.00 93.00 204 SER A N 1
ATOM 1573 C CA . SER A 1 204 ? 17.119 2.829 -3.023 1.00 93.00 204 SER A CA 1
ATOM 1574 C C . SER A 1 204 ? 17.145 1.680 -4.044 1.00 93.00 204 SER A C 1
ATOM 1576 O O . SER A 1 204 ? 16.113 1.044 -4.285 1.00 93.00 204 SER A O 1
ATOM 1578 N N . TYR A 1 205 ? 18.299 1.399 -4.659 1.00 92.31 205 TYR A N 1
ATOM 1579 C CA . TYR A 1 205 ? 18.504 0.221 -5.508 1.00 92.31 205 TYR A CA 1
ATOM 1580 C C . TYR A 1 205 ? 18.870 -1.003 -4.660 1.00 92.31 205 TYR A C 1
ATOM 1582 O O . TYR A 1 205 ? 18.242 -2.050 -4.825 1.00 92.31 205 TYR A O 1
ATOM 1590 N N . LEU A 1 206 ? 19.764 -0.858 -3.675 1.00 92.69 206 LEU A N 1
ATOM 1591 C CA . LEU A 1 206 ? 20.090 -1.905 -2.700 1.00 92.69 206 LEU A CA 1
ATOM 1592 C C . LEU A 1 206 ? 18.851 -2.426 -1.957 1.00 92.69 206 LEU A C 1
ATOM 1594 O O . LEU A 1 206 ? 18.710 -3.638 -1.829 1.00 92.69 206 LEU A O 1
ATOM 1598 N N . ASN A 1 207 ? 17.905 -1.561 -1.566 1.00 92.44 207 ASN A N 1
ATOM 1599 C CA . ASN A 1 207 ? 16.612 -1.978 -1.000 1.00 92.44 207 ASN A CA 1
ATOM 1600 C C . ASN A 1 207 ? 15.889 -3.000 -1.901 1.00 92.44 207 ASN A C 1
ATOM 1602 O O . ASN A 1 207 ? 15.405 -4.031 -1.441 1.00 92.44 207 ASN A O 1
ATOM 1606 N N . LYS A 1 208 ? 15.832 -2.745 -3.212 1.00 90.19 208 LYS A N 1
ATOM 1607 C CA . LYS A 1 208 ? 15.120 -3.608 -4.170 1.00 90.19 208 LYS A CA 1
ATOM 1608 C C . LYS A 1 208 ? 15.844 -4.935 -4.412 1.00 90.19 208 LYS A C 1
ATOM 1610 O O . LYS A 1 208 ? 15.180 -5.919 -4.726 1.00 90.19 208 LYS A O 1
ATOM 1615 N N . ARG A 1 209 ? 17.178 -4.950 -4.299 1.00 89.81 209 ARG A N 1
ATOM 1616 C CA . ARG A 1 209 ? 18.028 -6.121 -4.572 1.00 89.81 209 ARG A CA 1
ATOM 1617 C C . ARG A 1 209 ? 18.197 -7.031 -3.354 1.00 89.81 209 ARG A C 1
ATOM 1619 O O . ARG A 1 209 ? 18.061 -8.243 -3.478 1.00 89.81 209 ARG A O 1
ATOM 1626 N N . LEU A 1 210 ? 18.467 -6.460 -2.180 1.00 90.00 210 LEU A N 1
ATOM 1627 C CA . LEU A 1 210 ? 18.825 -7.226 -0.989 1.00 90.00 210 LEU A CA 1
ATOM 1628 C C . LEU A 1 210 ? 17.595 -7.918 -0.354 1.00 90.00 210 LEU A C 1
ATOM 1630 O O . LEU A 1 210 ? 16.593 -7.254 -0.054 1.00 90.00 210 LEU A O 1
ATOM 1634 N N . PRO A 1 211 ? 17.659 -9.242 -0.094 1.00 86.94 211 PRO A N 1
ATOM 1635 C CA . PRO A 1 211 ? 16.568 -9.981 0.546 1.00 86.94 211 PRO A CA 1
ATOM 1636 C C . PRO A 1 211 ? 16.512 -9.752 2.065 1.00 86.94 211 PRO A C 1
ATOM 1638 O O . PRO A 1 211 ? 15.428 -9.756 2.643 1.00 86.94 211 PRO A O 1
ATOM 1641 N N . ASN A 1 212 ? 17.666 -9.523 2.700 1.00 89.38 212 ASN A N 1
ATOM 1642 C CA . ASN A 1 212 ? 17.807 -9.120 4.100 1.00 89.38 212 ASN A CA 1
ATOM 1643 C C . ASN A 1 212 ? 18.421 -7.711 4.139 1.00 89.38 212 ASN A C 1
ATOM 1645 O O . ASN A 1 212 ? 19.394 -7.438 3.438 1.00 89.38 212 ASN A O 1
ATOM 1649 N N . HIS A 1 213 ? 17.858 -6.818 4.952 1.00 92.38 213 HIS A N 1
ATOM 1650 C CA . HIS A 1 213 ? 18.324 -5.437 5.088 1.00 92.38 213 HIS A CA 1
ATOM 1651 C C . HIS A 1 213 ? 19.374 -5.219 6.191 1.00 92.38 213 HIS A C 1
ATOM 1653 O O . HIS A 1 213 ? 19.869 -4.104 6.323 1.00 92.38 213 HIS A O 1
ATOM 1659 N N . ASP A 1 214 ? 19.764 -6.249 6.946 1.00 91.00 214 ASP A N 1
ATOM 1660 C CA . ASP A 1 214 ? 20.742 -6.148 8.042 1.00 91.00 214 ASP A CA 1
ATOM 1661 C C . ASP A 1 214 ? 22.077 -5.510 7.608 1.00 91.00 214 ASP A C 1
ATOM 1663 O O . ASP A 1 214 ? 22.649 -4.689 8.327 1.00 91.00 214 ASP A O 1
ATOM 1667 N N . ALA A 1 215 ? 22.564 -5.852 6.410 1.00 89.19 215 ALA A N 1
ATOM 1668 C CA . ALA A 1 215 ? 23.766 -5.252 5.831 1.00 89.19 215 ALA A CA 1
ATOM 1669 C C . ALA A 1 215 ? 23.528 -3.802 5.370 1.00 89.19 215 ALA A C 1
ATOM 1671 O O . ALA A 1 215 ? 24.362 -2.934 5.613 1.00 89.19 215 ALA A O 1
ATOM 1672 N N . LEU A 1 216 ? 22.365 -3.519 4.770 1.00 91.88 216 LEU A N 1
ATOM 1673 C CA . LEU A 1 216 ? 21.985 -2.173 4.327 1.00 91.88 216 LEU A CA 1
ATOM 1674 C C . LEU A 1 216 ? 21.843 -1.205 5.511 1.00 91.88 216 LEU A C 1
ATOM 1676 O O . LEU A 1 216 ? 22.278 -0.061 5.413 1.00 91.88 216 LEU A O 1
ATOM 1680 N N . TYR A 1 217 ? 21.309 -1.671 6.645 1.00 91.88 217 TYR A N 1
ATOM 1681 C CA . TYR A 1 217 ? 21.272 -0.903 7.890 1.00 91.88 217 TYR A CA 1
ATOM 1682 C C . TYR A 1 217 ? 22.683 -0.541 8.364 1.00 91.88 217 TYR A C 1
ATOM 1684 O O . TYR A 1 217 ? 22.935 0.622 8.661 1.00 91.88 217 TYR A O 1
ATOM 1692 N N . LYS A 1 218 ? 23.620 -1.500 8.377 1.00 90.00 218 LYS A N 1
ATOM 1693 C CA . LYS A 1 218 ? 25.008 -1.246 8.800 1.00 90.00 218 LYS A CA 1
ATOM 1694 C C . LYS A 1 218 ? 25.733 -0.265 7.880 1.00 90.00 218 LYS A C 1
ATOM 1696 O O . LYS A 1 218 ? 26.432 0.611 8.377 1.00 90.00 218 LYS A O 1
ATOM 1701 N N . ILE A 1 219 ? 25.523 -0.359 6.565 1.00 90.31 219 ILE A N 1
ATOM 1702 C CA . ILE A 1 219 ? 26.065 0.600 5.588 1.00 90.31 219 ILE A CA 1
ATOM 1703 C C . ILE A 1 219 ? 25.491 2.005 5.835 1.00 90.31 219 ILE A C 1
ATOM 1705 O O . ILE A 1 219 ? 26.243 2.975 5.877 1.00 90.31 219 ILE A O 1
ATOM 1709 N N . ILE A 1 220 ? 24.175 2.121 6.051 1.00 90.56 220 ILE A N 1
ATOM 1710 C CA . ILE A 1 220 ? 23.511 3.405 6.323 1.00 90.56 220 ILE A CA 1
ATOM 1711 C C . ILE A 1 220 ? 23.946 3.998 7.670 1.00 90.56 220 ILE A C 1
ATOM 1713 O O . ILE A 1 220 ? 24.223 5.193 7.732 1.00 90.56 220 ILE A O 1
ATOM 1717 N N . ASP A 1 221 ? 24.061 3.200 8.734 1.00 89.31 221 ASP A N 1
ATOM 1718 C CA . ASP A 1 221 ? 24.548 3.696 10.023 1.00 89.31 221 ASP A CA 1
ATOM 1719 C C . ASP A 1 221 ? 26.008 4.161 9.953 1.00 89.31 221 ASP A C 1
ATOM 1721 O O . ASP A 1 221 ? 26.347 5.201 10.513 1.00 89.31 221 ASP A O 1
ATOM 1725 N N . PHE A 1 222 ? 26.862 3.431 9.231 1.00 87.94 222 PHE A N 1
ATOM 1726 C CA . PHE A 1 222 ? 28.261 3.806 9.028 1.00 87.94 222 PHE A CA 1
ATOM 1727 C C . PHE A 1 222 ? 28.385 5.120 8.238 1.00 87.94 222 PHE A C 1
ATOM 1729 O O . PHE A 1 222 ? 29.092 6.032 8.669 1.00 87.94 222 PHE A O 1
ATOM 1736 N N . TYR A 1 223 ? 27.611 5.269 7.158 1.00 88.06 223 TYR A N 1
ATOM 1737 C CA . TYR A 1 223 ? 27.524 6.505 6.372 1.00 88.06 223 TYR A CA 1
ATOM 1738 C C . TYR A 1 223 ? 27.056 7.701 7.227 1.00 88.06 223 TYR A C 1
ATOM 1740 O O . TYR A 1 223 ? 27.696 8.753 7.238 1.00 88.06 223 TYR A O 1
ATOM 1748 N N . LEU A 1 224 ? 25.992 7.521 8.024 1.00 86.56 224 LEU A N 1
ATOM 1749 C CA . LEU A 1 224 ? 25.464 8.536 8.950 1.00 86.56 224 LEU A CA 1
ATOM 1750 C C . LEU A 1 224 ? 26.361 8.796 10.178 1.00 86.56 224 LEU A C 1
ATOM 1752 O O . LEU A 1 224 ? 26.139 9.769 10.898 1.00 86.56 224 LEU A O 1
ATOM 1756 N N . LYS A 1 225 ? 27.343 7.931 10.456 1.00 85.94 225 LYS A N 1
ATOM 1757 C CA . LYS A 1 225 ? 28.306 8.073 11.558 1.00 85.94 225 LYS A CA 1
ATOM 1758 C C . LYS A 1 225 ? 29.538 8.874 11.141 1.00 85.94 225 LYS A C 1
ATOM 1760 O O . LYS A 1 225 ? 29.963 9.747 11.896 1.00 85.94 225 LYS A O 1
ATOM 1765 N N . GLU A 1 226 ? 30.113 8.581 9.975 1.00 80.75 226 GLU A N 1
ATOM 1766 C CA . GLU A 1 226 ? 31.346 9.238 9.514 1.00 80.75 226 GLU A CA 1
ATOM 1767 C C . GLU A 1 226 ? 31.083 10.586 8.825 1.00 80.75 226 GLU A C 1
ATOM 1769 O O . GLU A 1 226 ? 31.885 11.520 8.955 1.00 80.75 226 GLU A O 1
ATOM 1774 N N . ILE A 1 227 ? 29.921 10.763 8.183 1.00 73.81 227 ILE A N 1
ATOM 1775 C CA . ILE A 1 227 ? 29.471 12.086 7.735 1.00 73.81 227 ILE A CA 1
ATOM 1776 C C . ILE A 1 227 ? 28.939 12.858 8.942 1.00 73.81 227 ILE A C 1
ATOM 1778 O O . ILE A 1 227 ? 27.754 12.841 9.268 1.00 73.81 227 ILE A O 1
ATOM 1782 N N . LYS A 1 228 ? 29.870 13.555 9.602 1.00 57.56 228 LYS A N 1
ATOM 1783 C CA . LYS A 1 228 ? 29.633 14.454 10.740 1.00 57.56 228 LYS A CA 1
ATOM 1784 C C . LYS A 1 228 ? 28.389 15.319 10.508 1.00 57.56 228 LYS A C 1
ATOM 1786 O O . LYS A 1 228 ? 28.272 15.976 9.470 1.00 57.56 228 LYS A O 1
ATOM 1791 N N . CYS A 1 229 ? 27.498 15.330 11.502 1.00 51.25 229 CYS A N 1
ATOM 1792 C CA . CYS A 1 229 ? 26.108 15.785 11.387 1.00 51.25 229 CYS A CA 1
ATOM 1793 C C . CYS A 1 229 ? 25.923 17.211 10.835 1.00 51.25 229 CYS A C 1
ATOM 1795 O O . CYS A 1 229 ? 24.879 17.506 10.264 1.00 51.25 229 CYS A O 1
ATOM 1797 N N . ASP A 1 230 ? 26.933 18.079 10.937 1.00 50.78 230 ASP A N 1
ATOM 1798 C CA . ASP A 1 230 ? 26.888 19.481 10.494 1.00 50.78 230 ASP A CA 1
ATOM 1799 C C . ASP A 1 230 ? 26.712 19.675 8.969 1.00 50.78 230 ASP A C 1
ATOM 1801 O O . ASP A 1 230 ? 26.525 20.804 8.512 1.00 50.78 230 ASP A O 1
ATOM 1805 N N . LYS A 1 231 ? 26.807 18.609 8.156 1.00 61.31 231 LYS A N 1
ATOM 1806 C CA . LYS A 1 231 ? 26.716 18.680 6.681 1.00 61.31 231 LYS A CA 1
ATOM 1807 C C . LYS A 1 231 ? 25.400 18.203 6.060 1.00 61.31 231 LYS A C 1
ATOM 1809 O O . LYS A 1 231 ? 25.165 18.509 4.890 1.00 61.31 231 LYS A O 1
ATOM 1814 N N . LEU A 1 232 ? 24.579 17.424 6.763 1.00 70.75 232 LEU A N 1
ATOM 1815 C CA . LEU A 1 232 ? 23.487 16.655 6.150 1.00 70.75 232 LEU A CA 1
ATOM 1816 C C . LEU A 1 232 ? 22.132 17.148 6.680 1.00 70.75 232 LEU A C 1
ATOM 1818 O O . LEU A 1 232 ? 21.928 17.220 7.887 1.00 70.75 232 LEU A O 1
ATOM 1822 N N . ARG A 1 233 ? 21.206 17.538 5.790 1.00 76.00 233 ARG A N 1
ATOM 1823 C CA . ARG A 1 233 ? 19.891 18.061 6.214 1.00 76.00 233 ARG A CA 1
ATOM 1824 C C . ARG A 1 233 ? 19.023 16.941 6.790 1.00 76.00 233 ARG A C 1
ATOM 1826 O O . ARG A 1 233 ? 19.007 15.847 6.231 1.00 76.00 233 ARG A O 1
ATOM 1833 N N . GLU A 1 234 ? 18.224 17.244 7.816 1.00 75.81 234 GLU A N 1
ATOM 1834 C CA . GLU A 1 234 ? 17.293 16.285 8.442 1.00 75.81 234 GLU A CA 1
ATOM 1835 C C . GLU A 1 234 ? 16.401 15.570 7.410 1.00 75.81 234 GLU A C 1
ATOM 1837 O O . GLU A 1 234 ? 16.211 14.360 7.487 1.00 75.81 234 GLU A O 1
ATOM 1842 N N . GLU A 1 235 ? 15.924 16.290 6.388 1.00 80.31 235 GLU A N 1
ATOM 1843 C CA . GLU A 1 235 ? 15.162 15.734 5.259 1.00 80.31 235 GLU A CA 1
ATOM 1844 C C . GLU A 1 235 ? 15.923 14.614 4.528 1.00 80.31 235 GLU A C 1
ATOM 1846 O O . GLU A 1 235 ? 15.369 13.549 4.266 1.00 80.31 235 GLU A O 1
ATOM 1851 N N . GLN A 1 236 ? 17.213 14.821 4.246 1.00 83.12 236 GLN A N 1
ATOM 1852 C CA . GLN A 1 236 ? 18.058 13.843 3.554 1.00 83.12 236 GLN A CA 1
ATOM 1853 C C . GLN A 1 236 ? 18.378 12.645 4.455 1.00 83.12 236 GLN A C 1
ATOM 1855 O O . GLN A 1 236 ? 18.414 11.514 3.980 1.00 83.12 236 GLN A O 1
ATOM 1860 N N . GLN A 1 237 ? 18.557 12.864 5.760 1.00 82.88 237 GLN A N 1
ATOM 1861 C CA . GLN A 1 237 ? 18.725 11.789 6.743 1.00 82.88 237 GLN A CA 1
ATOM 1862 C C . GLN A 1 237 ? 17.454 10.932 6.844 1.00 82.88 237 GLN A C 1
ATOM 1864 O O . GLN A 1 237 ? 17.529 9.701 6.838 1.00 82.88 237 GLN A O 1
ATOM 1869 N N . ILE A 1 238 ? 16.281 11.573 6.881 1.00 84.12 238 ILE A N 1
ATOM 1870 C CA . ILE A 1 238 ? 14.969 10.917 6.844 1.00 84.12 238 ILE A CA 1
ATOM 1871 C C . ILE A 1 238 ? 14.815 10.098 5.560 1.00 84.12 238 ILE A C 1
ATOM 1873 O O . ILE A 1 238 ? 14.392 8.946 5.640 1.00 84.12 238 ILE A O 1
ATOM 1877 N N . ASP A 1 239 ? 15.184 10.643 4.401 1.00 85.62 239 ASP A N 1
ATOM 1878 C CA . ASP A 1 239 ? 15.049 9.950 3.119 1.00 85.62 239 ASP A CA 1
ATOM 1879 C C . ASP A 1 239 ? 16.057 8.819 2.906 1.00 85.62 239 ASP A C 1
ATOM 1881 O O . ASP A 1 239 ? 15.687 7.781 2.357 1.00 85.62 239 ASP A O 1
ATOM 1885 N N . ILE A 1 240 ? 17.285 8.942 3.411 1.00 87.38 240 ILE A N 1
ATOM 1886 C CA . ILE A 1 240 ? 18.225 7.818 3.490 1.00 87.38 240 ILE A CA 1
ATOM 1887 C C . ILE A 1 240 ? 17.617 6.703 4.359 1.00 87.38 240 ILE A C 1
ATOM 1889 O O . ILE A 1 240 ? 17.513 5.565 3.896 1.00 87.38 240 ILE A O 1
ATOM 1893 N N . CYS A 1 241 ? 17.112 7.028 5.559 1.00 86.81 241 CYS A N 1
ATOM 1894 C CA . CYS A 1 241 ? 16.444 6.063 6.445 1.00 86.81 241 CYS A CA 1
ATOM 1895 C C . CYS A 1 241 ? 15.179 5.440 5.819 1.00 86.81 241 CYS A C 1
ATOM 1897 O O . CYS A 1 241 ? 14.882 4.275 6.073 1.00 86.81 241 CYS A O 1
ATOM 1899 N N . ASN A 1 242 ? 14.439 6.180 4.982 1.00 86.06 242 ASN A N 1
ATOM 1900 C CA . ASN A 1 242 ? 13.237 5.689 4.292 1.00 86.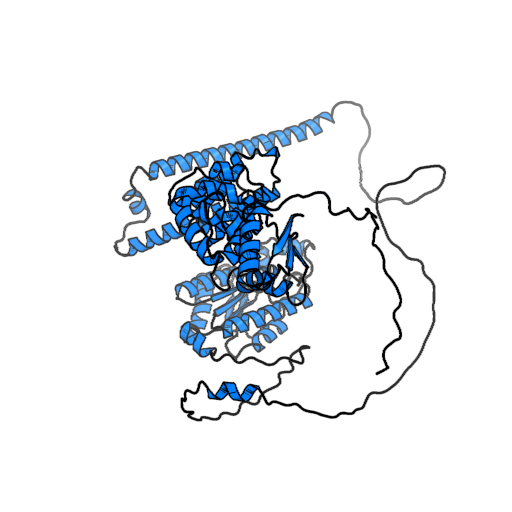06 242 ASN A CA 1
ATOM 1901 C C . ASN A 1 242 ? 13.526 4.525 3.319 1.00 86.06 242 ASN A C 1
ATOM 1903 O O . ASN A 1 242 ? 12.587 3.842 2.911 1.00 86.06 242 ASN A O 1
ATOM 1907 N N . ASN A 1 243 ? 14.792 4.265 2.962 1.00 87.06 243 ASN A N 1
ATOM 1908 C CA . ASN A 1 243 ? 15.177 3.109 2.147 1.00 87.06 243 ASN A CA 1
ATOM 1909 C C . ASN A 1 243 ? 15.260 1.788 2.938 1.00 87.06 243 ASN A C 1
ATOM 1911 O O . ASN A 1 243 ? 15.413 0.730 2.326 1.00 87.06 243 ASN A O 1
ATOM 1915 N N . LEU A 1 244 ? 15.144 1.807 4.270 1.00 90.06 244 LEU A N 1
ATOM 1916 C CA . LEU A 1 244 ? 15.147 0.596 5.091 1.00 90.06 244 LEU A CA 1
ATOM 1917 C C . LEU A 1 244 ? 13.726 0.063 5.329 1.00 90.06 244 LEU A C 1
ATOM 1919 O O . LEU A 1 244 ? 12.900 0.688 5.989 1.00 90.06 244 LEU A O 1
ATOM 1923 N N . ASP A 1 245 ? 13.461 -1.145 4.834 1.00 86.62 245 ASP A N 1
ATOM 1924 C CA . ASP A 1 245 ? 12.257 -1.922 5.132 1.00 86.62 245 ASP A CA 1
ATOM 1925 C C . ASP A 1 245 ? 12.428 -2.743 6.425 1.00 86.62 245 ASP A C 1
ATOM 1927 O O . ASP A 1 245 ? 13.145 -3.747 6.453 1.00 86.62 245 ASP A O 1
ATOM 1931 N N . CYS A 1 246 ? 11.731 -2.345 7.495 1.00 84.38 246 CYS A N 1
ATOM 1932 C CA . CYS A 1 246 ? 11.776 -3.031 8.791 1.00 84.38 246 CYS A CA 1
ATOM 1933 C C . CYS A 1 246 ? 11.333 -4.505 8.721 1.00 84.38 246 CYS A C 1
ATOM 1935 O O . CYS A 1 246 ? 11.736 -5.316 9.564 1.00 84.38 246 CYS A O 1
ATOM 1937 N N . SER A 1 247 ? 10.505 -4.886 7.739 1.00 84.56 247 SER A N 1
ATOM 1938 C CA . SER A 1 247 ? 10.056 -6.275 7.586 1.00 84.56 247 SER A CA 1
ATOM 1939 C C . SER A 1 247 ? 11.218 -7.211 7.237 1.00 84.56 247 SER A C 1
ATOM 1941 O O . SER A 1 247 ? 11.282 -8.315 7.782 1.00 84.56 247 SER A O 1
ATOM 1943 N N . LYS A 1 248 ? 12.192 -6.728 6.455 1.00 89.06 248 LYS A N 1
ATOM 1944 C CA . LYS A 1 248 ? 13.378 -7.466 5.993 1.00 89.06 248 LYS A CA 1
ATOM 1945 C C . LYS A 1 248 ? 14.554 -7.494 6.976 1.00 89.06 248 LYS A C 1
ATOM 1947 O O . LYS A 1 248 ? 15.570 -8.100 6.655 1.00 89.06 248 LYS A O 1
ATOM 1952 N N . LEU A 1 249 ? 14.452 -6.833 8.131 1.00 89.06 249 LEU A N 1
ATOM 1953 C CA . LEU A 1 249 ? 15.484 -6.861 9.177 1.00 89.06 249 LEU A CA 1
ATOM 1954 C C . LEU A 1 249 ? 15.331 -8.082 10.094 1.00 89.06 249 LEU A C 1
ATOM 1956 O O . LEU A 1 249 ? 14.207 -8.487 10.426 1.00 89.06 249 LEU A O 1
ATOM 1960 N N . SER A 1 250 ? 16.446 -8.639 10.561 1.00 86.06 250 SER A N 1
ATOM 1961 C CA . SER A 1 250 ? 16.445 -9.650 11.621 1.00 86.06 250 SER A CA 1
ATOM 1962 C C . SER A 1 250 ? 16.089 -9.044 12.985 1.00 86.06 250 SER A C 1
ATOM 1964 O O . SER A 1 250 ? 16.132 -7.831 13.193 1.00 86.06 250 SER A O 1
ATOM 1966 N N . HIS A 1 251 ? 15.706 -9.893 13.943 1.00 81.81 251 HIS A N 1
ATOM 1967 C CA . HIS A 1 251 ? 15.277 -9.434 15.270 1.00 81.81 251 HIS A CA 1
ATOM 1968 C C . HIS A 1 251 ? 16.394 -8.702 16.036 1.00 81.81 251 HIS A C 1
ATOM 1970 O O . HIS A 1 251 ? 16.120 -7.670 16.640 1.00 81.81 251 HIS A O 1
ATOM 1976 N N . HIS A 1 252 ? 17.645 -9.175 15.946 1.00 83.44 252 HIS A N 1
ATOM 1977 C CA . HIS A 1 252 ? 18.802 -8.504 16.553 1.00 83.44 252 HIS A CA 1
ATOM 1978 C C . HIS A 1 252 ? 18.964 -7.080 16.011 1.00 83.44 252 HIS A C 1
ATOM 1980 O O . HIS A 1 252 ? 19.080 -6.130 16.782 1.00 83.44 252 HIS A O 1
ATOM 1986 N N . ILE A 1 253 ? 18.943 -6.926 14.683 1.00 87.62 253 ILE A N 1
ATOM 1987 C CA . ILE A 1 253 ? 19.134 -5.619 14.056 1.00 87.62 253 ILE A CA 1
ATOM 1988 C C . ILE A 1 253 ? 17.944 -4.693 14.325 1.00 87.62 253 ILE A C 1
ATOM 1990 O O . ILE A 1 253 ? 18.165 -3.509 14.523 1.00 87.62 253 ILE A O 1
ATOM 1994 N N . LEU A 1 254 ? 16.708 -5.195 14.443 1.00 84.69 254 LEU A N 1
ATOM 1995 C CA . LEU A 1 254 ? 15.572 -4.362 14.866 1.00 84.69 254 LEU A CA 1
ATOM 1996 C C . LEU A 1 254 ? 15.794 -3.717 16.246 1.00 84.69 254 LEU A C 1
ATOM 1998 O O . LEU A 1 254 ? 15.564 -2.518 16.383 1.00 84.69 254 LEU A O 1
ATOM 2002 N N . VAL A 1 255 ? 16.286 -4.467 17.238 1.00 83.06 255 VAL A N 1
ATOM 2003 C CA . VAL A 1 255 ? 16.604 -3.912 18.569 1.00 83.06 255 VAL A CA 1
ATOM 2004 C C . VAL A 1 255 ? 17.745 -2.887 18.477 1.00 83.06 255 VAL A C 1
ATOM 2006 O O . VAL A 1 255 ? 17.656 -1.805 19.056 1.00 83.06 255 VAL A O 1
ATOM 2009 N N . GLU A 1 256 ? 18.780 -3.187 17.688 1.00 85.62 256 GLU A N 1
ATOM 2010 C CA . GLU A 1 256 ? 19.915 -2.292 17.418 1.00 85.62 256 GLU A CA 1
ATOM 2011 C C . GLU A 1 256 ? 19.469 -0.975 16.743 1.00 85.62 256 GLU A C 1
ATOM 2013 O O . GLU A 1 256 ? 19.876 0.106 17.165 1.00 85.62 256 GLU A O 1
ATOM 2018 N N . CYS A 1 257 ? 18.560 -1.045 15.761 1.00 85.06 257 CYS A N 1
ATOM 2019 C CA . CYS A 1 257 ? 17.944 0.108 15.097 1.00 85.06 257 CYS A CA 1
ATOM 2020 C C . CYS A 1 257 ? 17.177 1.013 16.069 1.00 85.06 257 CYS A C 1
ATOM 2022 O O . CYS A 1 257 ? 17.233 2.235 15.941 1.00 85.06 257 CYS A O 1
ATOM 2024 N N . ILE A 1 258 ? 16.429 0.426 17.008 1.00 83.00 258 ILE A N 1
ATOM 2025 C CA . ILE A 1 258 ? 15.567 1.161 17.949 1.00 83.00 258 ILE A CA 1
ATOM 2026 C C . ILE A 1 258 ? 16.402 1.924 18.988 1.00 83.00 258 ILE A C 1
ATOM 2028 O O . ILE A 1 258 ? 16.003 3.000 19.429 1.00 83.00 258 ILE A O 1
ATOM 2032 N N . GLN A 1 259 ? 17.578 1.402 19.343 1.00 83.12 259 GLN A N 1
ATOM 2033 C CA . GLN A 1 259 ? 18.520 2.050 20.261 1.00 83.12 259 GLN A CA 1
ATOM 2034 C C . GLN A 1 259 ? 19.419 3.101 19.582 1.00 83.12 259 GLN A C 1
ATOM 2036 O O . GLN A 1 259 ? 20.161 3.806 20.268 1.00 83.12 259 GLN A O 1
ATOM 2041 N N . ASN A 1 260 ? 19.376 3.227 18.251 1.00 84.00 260 ASN A N 1
ATOM 2042 C CA . ASN A 1 260 ? 20.300 4.063 17.493 1.00 84.00 260 ASN A CA 1
ATOM 2043 C C . ASN A 1 260 ? 19.789 5.514 17.313 1.00 84.00 260 ASN A C 1
ATOM 2045 O O . ASN A 1 260 ? 18.852 5.742 16.542 1.00 84.00 260 ASN A O 1
ATOM 2049 N N . PRO A 1 261 ? 20.436 6.531 17.922 1.00 81.06 261 PRO A N 1
ATOM 2050 C CA . PRO A 1 261 ? 19.991 7.924 17.844 1.00 81.06 261 PRO A CA 1
ATOM 2051 C C . PRO A 1 261 ? 20.219 8.592 16.474 1.00 81.06 261 PRO A C 1
ATOM 2053 O O . PRO A 1 261 ? 19.752 9.710 16.272 1.00 81.06 261 PRO A O 1
ATOM 2056 N N . ARG A 1 262 ? 20.929 7.950 15.530 1.00 83.38 262 ARG A N 1
ATOM 2057 C CA . ARG A 1 262 ? 21.079 8.442 14.143 1.00 83.38 262 ARG A CA 1
ATOM 2058 C C . ARG A 1 262 ? 19.893 8.077 13.244 1.00 83.38 262 ARG A C 1
ATOM 2060 O O . ARG A 1 262 ? 19.788 8.609 12.139 1.00 83.38 262 ARG A O 1
ATOM 2067 N N . MET A 1 263 ? 19.012 7.182 13.686 1.00 84.81 263 MET A N 1
ATOM 2068 C CA . MET A 1 263 ? 17.865 6.7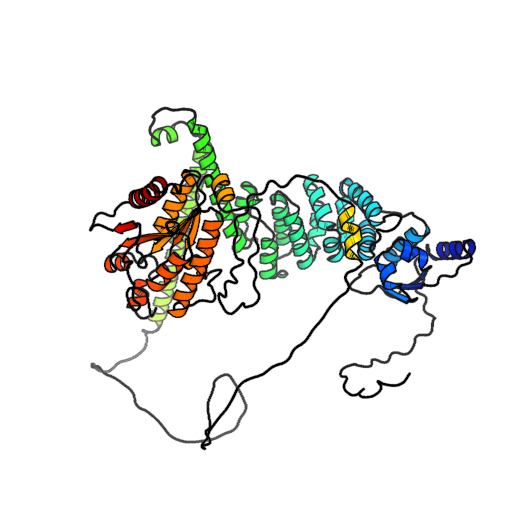23 12.903 1.00 84.81 263 MET A CA 1
ATOM 2069 C C . MET A 1 263 ? 16.674 7.681 13.027 1.00 84.81 263 MET A C 1
ATOM 2071 O O . MET A 1 263 ? 16.408 8.235 14.092 1.00 84.81 263 MET A O 1
ATOM 2075 N N . SER A 1 264 ? 15.920 7.880 11.940 1.00 83.50 264 SER A N 1
ATOM 2076 C CA . SER A 1 264 ? 14.773 8.797 11.975 1.00 83.50 264 SER A CA 1
ATOM 2077 C C . SER A 1 264 ? 13.633 8.260 12.853 1.00 83.50 264 SER A C 1
ATOM 2079 O O . SER A 1 264 ? 13.310 7.071 12.820 1.00 83.50 264 SER A O 1
ATOM 2081 N N . LEU A 1 265 ? 12.948 9.144 13.592 1.00 80.44 265 LEU A N 1
ATOM 2082 C CA . LEU A 1 265 ? 11.827 8.768 14.471 1.00 80.44 265 LEU A CA 1
ATOM 2083 C C . LEU A 1 265 ? 10.722 7.990 13.726 1.00 80.44 265 LEU A C 1
ATOM 2085 O O . LEU A 1 265 ? 10.135 7.056 14.268 1.00 80.44 265 LEU A O 1
ATOM 2089 N N . LYS A 1 266 ? 10.475 8.341 12.457 1.00 79.62 266 LYS A N 1
ATOM 2090 C CA . LYS A 1 266 ? 9.543 7.640 11.560 1.00 79.62 266 LYS A CA 1
ATOM 2091 C C . LYS A 1 266 ? 9.953 6.177 11.340 1.00 79.62 266 LYS A C 1
ATOM 2093 O O . LYS A 1 266 ? 9.095 5.298 11.378 1.00 79.62 266 LYS A O 1
ATOM 2098 N N . PHE A 1 267 ? 11.243 5.923 11.120 1.00 84.00 267 PHE A N 1
ATOM 2099 C CA . PHE A 1 267 ? 11.785 4.576 10.951 1.00 84.00 267 PHE A CA 1
ATOM 2100 C C . PHE A 1 267 ? 11.768 3.791 12.272 1.00 84.00 267 PHE A C 1
ATOM 2102 O O . PHE A 1 267 ? 11.276 2.665 12.292 1.00 84.00 267 PHE A O 1
ATOM 2109 N N . ILE A 1 268 ? 12.183 4.406 13.387 1.00 84.62 268 ILE A N 1
ATOM 2110 C CA . ILE A 1 268 ? 12.160 3.787 14.727 1.00 84.62 268 ILE A CA 1
ATOM 2111 C C . ILE A 1 268 ? 10.740 3.323 15.098 1.00 84.62 268 ILE A C 1
ATOM 2113 O O . ILE A 1 268 ? 10.550 2.177 15.499 1.00 84.62 268 ILE A O 1
ATOM 2117 N N . MET A 1 269 ? 9.716 4.156 14.881 1.00 80.06 269 MET A N 1
ATOM 2118 C CA . MET A 1 269 ? 8.313 3.775 15.118 1.00 80.06 269 MET A CA 1
ATOM 2119 C C . MET A 1 269 ? 7.854 2.596 14.236 1.00 80.06 269 MET A C 1
ATOM 2121 O O . MET A 1 269 ? 7.058 1.766 14.678 1.00 80.06 269 MET A O 1
ATOM 2125 N N . GLY A 1 270 ? 8.372 2.488 13.007 1.00 80.56 270 GLY A N 1
ATOM 2126 C CA . GLY A 1 270 ? 8.148 1.334 12.131 1.00 80.56 270 GLY A CA 1
ATOM 2127 C C . GLY A 1 270 ? 8.869 0.066 12.603 1.00 80.56 270 GLY A C 1
ATOM 2128 O O . GLY A 1 270 ? 8.300 -1.024 12.533 1.00 80.56 270 GLY A O 1
ATOM 2129 N N . ALA A 1 271 ? 10.092 0.200 13.125 1.00 82.19 271 ALA A N 1
ATOM 2130 C CA . ALA A 1 271 ? 10.866 -0.901 13.695 1.00 82.19 271 ALA A CA 1
ATOM 2131 C C . ALA A 1 271 ? 10.194 -1.478 14.954 1.00 82.19 271 ALA A C 1
ATOM 2133 O O . ALA A 1 271 ? 9.968 -2.685 15.003 1.00 82.19 271 ALA A O 1
ATOM 2134 N N . ILE A 1 272 ? 9.766 -0.626 15.897 1.00 81.44 272 ILE A N 1
ATOM 2135 C CA . ILE A 1 272 ? 9.026 -1.026 17.113 1.00 81.44 272 ILE A CA 1
ATOM 2136 C C . ILE A 1 272 ? 7.745 -1.793 16.748 1.00 81.44 272 ILE A C 1
ATOM 2138 O O . ILE A 1 272 ? 7.465 -2.860 17.297 1.00 81.44 272 ILE A O 1
ATOM 2142 N N . LEU A 1 273 ? 6.967 -1.289 15.781 1.00 83.31 273 LEU A N 1
ATOM 2143 C CA . LEU A 1 273 ? 5.751 -1.966 15.323 1.00 83.31 273 LEU A CA 1
ATOM 2144 C C . LEU A 1 273 ? 6.055 -3.347 14.718 1.00 83.31 273 LEU A C 1
ATOM 2146 O O . LEU A 1 273 ? 5.330 -4.308 14.980 1.00 83.31 273 LEU A O 1
ATOM 2150 N N . MET A 1 274 ? 7.124 -3.456 13.927 1.00 83.31 274 MET A N 1
ATOM 2151 C CA . MET A 1 274 ? 7.535 -4.712 13.300 1.00 83.31 274 MET A CA 1
ATOM 2152 C C . MET A 1 274 ? 8.084 -5.727 14.312 1.00 83.31 274 MET A C 1
ATOM 2154 O O . MET A 1 274 ? 7.805 -6.919 14.191 1.00 83.31 274 MET A O 1
ATOM 2158 N N . GLU A 1 275 ? 8.815 -5.274 15.330 1.00 80.69 275 GLU A N 1
ATOM 2159 C CA . GLU A 1 275 ? 9.256 -6.113 16.445 1.00 80.69 275 GLU A CA 1
ATOM 2160 C C . GLU A 1 275 ? 8.052 -6.659 17.224 1.00 80.69 275 GLU A C 1
ATOM 2162 O O . GLU A 1 275 ? 7.934 -7.869 17.417 1.00 80.69 275 GLU A O 1
ATOM 2167 N N . HIS A 1 276 ? 7.090 -5.802 17.585 1.00 79.00 276 HIS A N 1
ATOM 2168 C CA . HIS A 1 276 ? 5.856 -6.238 18.242 1.00 79.00 276 HIS A CA 1
ATOM 2169 C C . HIS A 1 276 ? 5.063 -7.265 17.418 1.00 79.00 276 HIS A C 1
ATOM 2171 O O . HIS A 1 276 ? 4.437 -8.147 18.006 1.00 79.00 276 HIS A O 1
ATOM 2177 N N . LEU A 1 277 ? 5.083 -7.191 16.083 1.00 77.25 277 LEU A N 1
ATOM 2178 C CA . LEU A 1 277 ? 4.488 -8.216 15.217 1.00 77.25 277 LEU A CA 1
ATOM 2179 C C . LEU A 1 277 ? 5.295 -9.524 15.261 1.00 77.25 277 LEU A C 1
ATOM 2181 O O . LEU A 1 277 ? 4.745 -10.554 15.648 1.00 77.25 277 LEU A O 1
ATOM 2185 N N . LYS A 1 278 ? 6.607 -9.478 14.989 1.00 77.00 278 LYS A N 1
ATOM 2186 C CA . LYS A 1 278 ? 7.499 -10.657 14.989 1.00 77.00 278 LYS A CA 1
ATOM 2187 C C . LYS A 1 278 ? 7.486 -11.412 16.329 1.00 77.00 278 LYS A C 1
ATOM 2189 O O . LYS A 1 278 ? 7.450 -12.645 16.340 1.00 77.00 278 LYS A O 1
ATOM 2194 N N . THR A 1 279 ? 7.415 -10.700 17.454 1.00 75.94 279 THR A N 1
ATOM 2195 C CA . THR A 1 279 ? 7.305 -11.296 18.797 1.00 75.94 279 THR A CA 1
ATOM 2196 C C . THR A 1 279 ? 5.945 -11.965 19.020 1.00 75.94 279 THR A C 1
ATOM 2198 O O . THR A 1 279 ? 5.876 -13.055 19.589 1.00 75.94 279 THR A O 1
ATOM 2201 N N . ARG A 1 280 ? 4.846 -11.374 18.530 1.00 72.75 280 ARG A N 1
ATOM 2202 C CA . ARG A 1 280 ? 3.503 -11.979 18.624 1.00 72.75 280 ARG A CA 1
ATOM 2203 C C . ARG A 1 280 ? 3.381 -13.227 17.757 1.00 72.75 280 ARG A C 1
ATOM 2205 O O . ARG A 1 280 ? 2.859 -14.230 18.236 1.00 72.75 280 ARG A O 1
ATOM 2212 N N . ASP A 1 281 ? 3.896 -13.189 16.533 1.00 66.94 281 ASP A N 1
ATOM 2213 C CA . ASP A 1 281 ? 3.875 -14.340 15.629 1.00 66.94 281 ASP A CA 1
ATOM 2214 C C . ASP A 1 281 ? 4.749 -15.486 16.164 1.00 66.94 281 ASP A C 1
ATOM 2216 O O . ASP A 1 281 ? 4.338 -16.645 16.116 1.00 66.94 281 ASP A O 1
ATOM 2220 N N . SER A 1 282 ? 5.886 -15.175 16.799 1.00 67.69 282 SER A N 1
ATOM 2221 C CA . SER A 1 282 ? 6.719 -16.166 17.500 1.00 67.69 282 SER A CA 1
ATOM 2222 C C . SER A 1 282 ? 5.986 -16.832 18.675 1.00 67.69 282 SER A C 1
ATOM 2224 O O . SER A 1 282 ? 6.058 -18.050 18.835 1.00 67.69 282 SER A O 1
ATOM 2226 N N . LEU A 1 283 ? 5.217 -16.071 19.465 1.00 65.69 283 LEU A N 1
ATOM 2227 C CA . LEU A 1 283 ? 4.383 -16.620 20.546 1.00 65.69 283 LEU A CA 1
ATOM 2228 C C . LEU A 1 283 ? 3.229 -17.492 20.010 1.00 65.69 283 LEU A C 1
ATOM 2230 O O . LEU A 1 283 ? 2.870 -18.500 20.625 1.00 65.69 283 LEU A O 1
ATOM 2234 N N . VAL A 1 284 ? 2.660 -17.147 18.851 1.00 63.59 284 VAL A N 1
ATOM 2235 C CA . VAL A 1 284 ? 1.648 -17.975 18.170 1.00 63.59 284 VAL A CA 1
ATOM 2236 C C . VAL A 1 284 ? 2.272 -19.268 17.629 1.00 63.59 284 VAL A C 1
ATOM 2238 O O . VAL A 1 284 ? 1.727 -20.347 17.855 1.00 63.59 284 VAL A O 1
ATOM 2241 N N . ALA A 1 285 ? 3.451 -19.200 17.006 1.00 57.84 285 ALA A N 1
ATOM 2242 C CA . ALA A 1 285 ? 4.185 -20.381 16.553 1.00 57.84 285 ALA A CA 1
ATOM 2243 C C . ALA A 1 285 ? 4.518 -21.328 17.724 1.00 57.84 285 ALA A C 1
ATOM 2245 O O . ALA A 1 285 ? 4.189 -22.516 17.671 1.00 57.84 285 ALA A O 1
ATOM 2246 N N . ALA A 1 286 ? 5.065 -20.793 18.822 1.00 54.34 286 ALA A N 1
ATOM 2247 C CA . ALA A 1 286 ? 5.391 -21.557 20.027 1.00 54.34 286 ALA A CA 1
ATOM 2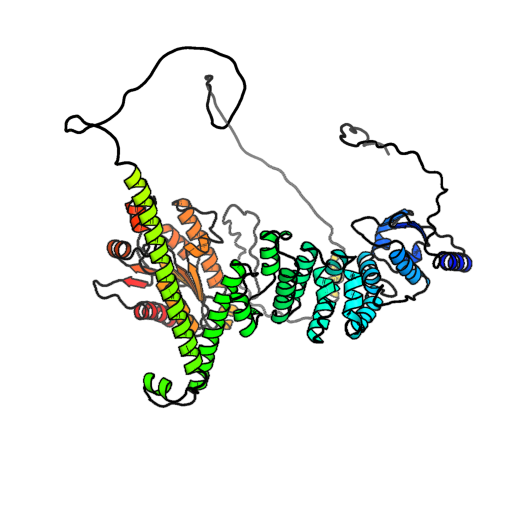248 C C . ALA A 1 286 ? 4.158 -22.184 20.704 1.00 54.34 286 ALA A C 1
ATOM 2250 O O . ALA A 1 286 ? 4.240 -23.287 21.238 1.00 54.34 286 ALA A O 1
ATOM 2251 N N . THR A 1 287 ? 2.991 -21.532 20.661 1.00 51.97 287 THR A N 1
ATOM 2252 C CA . THR A 1 287 ? 1.756 -22.131 21.198 1.00 51.97 287 THR A CA 1
ATOM 2253 C C . THR A 1 287 ? 1.162 -23.199 20.277 1.00 51.97 287 THR A C 1
ATOM 2255 O O . THR A 1 287 ? 0.574 -24.155 20.780 1.00 51.97 287 THR A O 1
ATOM 2258 N N . THR A 1 288 ? 1.360 -23.122 18.953 1.00 47.94 288 THR A N 1
ATOM 2259 C CA . THR A 1 288 ? 0.907 -24.187 18.035 1.00 47.94 288 THR A CA 1
ATOM 2260 C C . THR A 1 288 ? 1.702 -25.490 18.147 1.00 47.94 288 THR A C 1
ATOM 2262 O O . THR A 1 288 ? 1.087 -26.556 18.108 1.00 47.94 288 THR A O 1
ATOM 2265 N N . THR A 1 289 ? 3.021 -25.459 18.372 1.00 45.09 289 THR A N 1
ATOM 2266 C CA . THR A 1 289 ? 3.823 -26.691 18.552 1.00 45.09 289 THR A CA 1
ATOM 2267 C C . THR A 1 289 ? 3.477 -27.464 19.832 1.00 45.09 289 THR A C 1
ATOM 2269 O O . THR A 1 289 ? 3.589 -28.689 19.858 1.00 45.09 289 THR A O 1
ATOM 2272 N N . ILE A 1 290 ? 2.987 -26.782 20.873 1.00 46.88 290 ILE A N 1
ATOM 2273 C CA . ILE A 1 290 ? 2.598 -27.392 22.159 1.00 46.88 290 ILE A CA 1
ATOM 2274 C C . ILE A 1 290 ? 1.300 -28.222 22.050 1.00 46.88 290 ILE A C 1
ATOM 2276 O O . ILE A 1 290 ? 1.103 -29.168 22.814 1.00 46.88 290 ILE A O 1
ATOM 2280 N N . THR A 1 291 ? 0.431 -27.947 21.068 1.00 39.62 291 THR A N 1
ATOM 2281 C CA . THR A 1 291 ? -0.898 -28.593 20.945 1.00 39.62 291 THR A CA 1
ATOM 2282 C C . THR A 1 291 ? -0.894 -30.110 20.713 1.00 39.62 291 THR A C 1
ATOM 2284 O O . THR A 1 291 ? -1.945 -30.738 20.828 1.00 39.62 291 THR A O 1
ATOM 2287 N N . HIS A 1 292 ? 0.266 -30.726 20.461 1.00 40.41 292 HIS A N 1
ATOM 2288 C CA . HIS A 1 292 ? 0.398 -32.175 20.271 1.00 40.41 292 HIS A CA 1
ATOM 2289 C C . HIS A 1 292 ? 0.671 -32.995 21.550 1.00 40.41 292 HIS A C 1
ATOM 2291 O O . HIS A 1 292 ? 0.768 -34.220 21.461 1.00 40.41 292 HIS A O 1
ATOM 2297 N N . LYS A 1 293 ? 0.746 -32.377 22.740 1.00 34.59 293 LYS A N 1
ATOM 2298 C CA . LYS A 1 293 ? 0.734 -33.100 24.028 1.00 34.59 293 LYS A CA 1
ATOM 2299 C C . LYS A 1 293 ? -0.303 -32.525 24.992 1.00 34.59 293 LYS A C 1
ATOM 2301 O O . LYS A 1 293 ? -0.088 -31.501 25.630 1.00 34.59 293 LYS A O 1
ATOM 2306 N N . THR A 1 294 ? -1.418 -33.231 25.139 1.00 36.03 294 THR A N 1
ATOM 2307 C CA . THR A 1 294 ? -2.415 -32.971 26.182 1.00 36.03 294 THR A CA 1
ATOM 2308 C C . THR A 1 294 ? -1.987 -33.565 27.521 1.00 36.03 294 THR A C 1
ATOM 2310 O O . THR A 1 294 ? -1.811 -34.777 27.596 1.00 36.03 294 THR A O 1
ATOM 2313 N N . GLU A 1 295 ? -1.984 -32.765 28.589 1.00 35.22 295 GLU A N 1
ATOM 2314 C CA . GLU A 1 295 ? -2.965 -32.962 29.670 1.00 35.22 295 GLU A CA 1
ATOM 2315 C C . GLU A 1 295 ? -3.116 -31.726 30.578 1.00 35.22 295 GLU A C 1
ATOM 2317 O O . GLU A 1 295 ? -2.533 -30.673 30.324 1.00 35.22 295 GLU A O 1
ATOM 2322 N N . ARG A 1 296 ? -4.013 -31.802 31.571 1.00 41.56 296 ARG A N 1
ATOM 2323 C CA . ARG A 1 296 ? -4.479 -30.652 32.362 1.00 41.56 296 ARG A CA 1
ATOM 2324 C C . ARG A 1 296 ? -3.555 -30.327 33.542 1.00 41.56 296 ARG A C 1
ATOM 2326 O O . ARG A 1 296 ? -3.732 -30.870 34.629 1.00 41.56 296 ARG A O 1
ATOM 2333 N N . THR A 1 297 ? -2.688 -29.335 33.382 1.00 36.56 297 THR A N 1
ATOM 2334 C CA . THR A 1 297 ? -2.077 -28.588 34.498 1.00 36.56 297 THR A CA 1
ATOM 2335 C C . THR A 1 297 ? -2.473 -27.113 34.427 1.00 36.56 297 THR A C 1
ATOM 2337 O O . THR A 1 297 ? -2.894 -26.617 33.379 1.00 36.56 297 THR A O 1
ATOM 2340 N N . SER A 1 298 ? -2.433 -26.395 35.556 1.00 43.47 298 SER A N 1
ATOM 2341 C CA . SER A 1 298 ? -2.812 -24.977 35.548 1.00 43.47 298 SER A CA 1
ATOM 2342 C C . SER A 1 298 ? -1.721 -24.130 34.883 1.00 43.47 298 SER A C 1
ATOM 2344 O O . SER A 1 298 ? -0.532 -24.363 35.095 1.00 43.47 298 SER A O 1
ATOM 2346 N N . LEU A 1 299 ? -2.120 -23.103 34.121 1.00 37.84 299 LEU A N 1
ATOM 2347 C CA . LEU A 1 299 ? -1.202 -22.189 33.415 1.00 37.84 299 LEU A CA 1
ATOM 2348 C C . LEU A 1 299 ? -0.099 -21.608 34.321 1.00 37.84 299 LEU A C 1
ATOM 2350 O O . LEU A 1 299 ? 1.014 -21.366 33.866 1.00 37.84 299 LEU A O 1
ATOM 2354 N N . ARG A 1 300 ? -0.400 -21.431 35.613 1.00 41.94 300 ARG A N 1
ATOM 2355 C CA . ARG A 1 300 ? 0.528 -20.908 36.624 1.00 41.94 300 ARG A CA 1
ATOM 2356 C C . ARG A 1 300 ? 1.606 -21.911 37.052 1.00 41.94 300 ARG A C 1
ATOM 2358 O O . ARG A 1 300 ? 2.661 -21.477 37.486 1.00 41.94 300 ARG A O 1
ATOM 2365 N N . GLN A 1 301 ? 1.352 -23.215 36.929 1.00 45.66 301 GLN A N 1
ATOM 2366 C CA . GLN A 1 301 ? 2.326 -24.273 37.232 1.00 45.66 301 GLN A CA 1
ATOM 2367 C C . GLN A 1 301 ? 3.216 -24.589 36.025 1.00 45.66 301 GLN A C 1
ATOM 2369 O O . GLN A 1 301 ? 4.407 -24.811 36.202 1.00 45.66 301 GLN A O 1
ATOM 2374 N N . ILE A 1 302 ? 2.670 -24.537 34.803 1.00 47.03 302 ILE A N 1
ATOM 2375 C CA . ILE A 1 302 ? 3.447 -24.721 33.561 1.00 47.03 302 ILE A CA 1
ATOM 2376 C C . ILE A 1 302 ? 4.558 -23.659 33.473 1.00 47.03 302 ILE A C 1
ATOM 2378 O O . ILE A 1 302 ? 5.725 -23.992 33.290 1.00 47.03 302 ILE A O 1
ATOM 2382 N N . LEU A 1 303 ? 4.207 -22.392 33.732 1.00 39.94 303 LEU A N 1
ATOM 2383 C CA . LEU A 1 303 ? 5.141 -21.258 33.808 1.00 39.94 303 LEU A CA 1
ATOM 2384 C C . LEU A 1 303 ? 6.156 -21.328 34.971 1.00 39.94 303 LEU A C 1
ATOM 2386 O O . LEU A 1 303 ? 6.994 -20.441 35.080 1.00 39.94 303 LEU A O 1
ATOM 2390 N N . GLN A 1 304 ? 6.077 -22.333 35.849 1.00 42.53 304 GLN A N 1
ATOM 2391 C CA . GLN A 1 304 ? 6.995 -22.525 36.981 1.00 42.53 304 GLN A CA 1
ATOM 2392 C C . GLN A 1 304 ? 7.846 -23.801 36.875 1.00 42.53 304 GLN A C 1
ATOM 2394 O O . GLN A 1 304 ? 8.664 -24.043 37.761 1.00 42.53 304 GLN A O 1
ATOM 2399 N N . GLN A 1 305 ? 7.661 -24.626 35.836 1.00 41.75 305 GLN A N 1
ATOM 2400 C CA . GLN A 1 305 ? 8.416 -25.875 35.659 1.00 41.75 305 GLN A CA 1
ATOM 2401 C C . GLN A 1 305 ? 9.314 -25.868 34.414 1.00 41.75 305 GLN A C 1
ATOM 2403 O O . GLN A 1 305 ? 10.465 -26.281 34.522 1.00 41.75 305 GLN A O 1
ATOM 2408 N N . ASP A 1 306 ? 8.844 -25.346 33.275 1.00 47.06 306 ASP A N 1
ATOM 2409 C CA . ASP A 1 306 ? 9.560 -25.426 31.989 1.00 47.06 306 ASP A CA 1
ATOM 2410 C C . ASP A 1 306 ? 10.071 -24.059 31.483 1.00 47.06 306 ASP A C 1
ATOM 2412 O O . ASP A 1 306 ? 9.768 -23.620 30.373 1.00 47.06 306 ASP A O 1
ATOM 2416 N N . THR A 1 307 ? 10.896 -23.381 32.287 1.00 38.72 307 THR A N 1
ATOM 2417 C CA . THR A 1 307 ? 11.707 -22.231 31.836 1.00 38.72 307 THR A CA 1
ATOM 2418 C C . THR A 1 307 ? 13.155 -22.381 32.288 1.00 38.72 307 THR A C 1
ATOM 2420 O O . THR A 1 307 ? 13.427 -22.511 33.482 1.00 38.72 307 THR A O 1
ATOM 2423 N N . THR A 1 308 ? 14.105 -22.337 31.351 1.00 45.28 308 THR A N 1
ATOM 2424 C CA . THR A 1 308 ? 15.536 -22.415 31.671 1.00 45.28 308 THR A CA 1
ATOM 2425 C C . THR A 1 308 ? 15.990 -21.167 32.448 1.00 45.28 308 THR A C 1
ATOM 2427 O O . THR A 1 308 ? 15.752 -20.044 31.993 1.00 45.28 308 THR A O 1
ATOM 2430 N N . PRO A 1 309 ? 16.687 -21.320 33.593 1.00 44.53 309 PRO A N 1
ATOM 2431 C CA . PRO A 1 309 ? 16.889 -20.237 34.568 1.00 44.53 309 PRO A CA 1
ATOM 2432 C C . PRO A 1 309 ? 17.839 -19.111 34.120 1.00 44.53 309 PRO A C 1
ATOM 2434 O O . PRO A 1 309 ? 18.084 -18.187 34.886 1.00 44.53 309 PRO A O 1
ATOM 2437 N N . TYR A 1 310 ? 18.375 -19.172 32.897 1.00 42.28 310 TYR A N 1
ATOM 2438 C CA . TYR A 1 310 ? 19.194 -18.113 32.293 1.00 42.28 310 TYR A CA 1
ATOM 2439 C C . TYR A 1 310 ? 18.381 -17.075 31.505 1.00 42.28 310 TYR A C 1
ATOM 2441 O O . TYR A 1 310 ? 18.886 -15.987 31.241 1.00 42.28 310 TYR A O 1
ATOM 2449 N N . HIS A 1 311 ? 17.146 -17.398 31.102 1.00 42.53 311 HIS A N 1
ATOM 2450 C CA . HIS A 1 311 ? 16.291 -16.456 30.371 1.00 42.53 311 HIS A CA 1
ATOM 2451 C C . HIS A 1 311 ? 15.310 -15.722 31.283 1.00 42.53 311 HIS A C 1
ATOM 2453 O O . HIS A 1 311 ? 15.034 -14.554 31.031 1.00 42.53 311 HIS A O 1
ATOM 2459 N N . THR A 1 312 ? 14.819 -16.357 32.352 1.00 42.56 312 THR A N 1
ATOM 2460 C CA . THR A 1 312 ? 13.934 -15.690 33.321 1.00 42.56 312 THR A CA 1
ATOM 2461 C C . THR A 1 312 ? 14.661 -14.591 34.081 1.00 42.56 312 THR A C 1
ATOM 2463 O O . THR A 1 312 ? 14.172 -13.473 34.088 1.00 42.56 312 THR A O 1
ATOM 2466 N N . THR A 1 313 ? 15.860 -14.858 34.608 1.00 47.03 313 THR A N 1
ATOM 2467 C CA . THR A 1 313 ? 16.662 -13.863 35.343 1.00 47.03 313 THR A CA 1
ATOM 2468 C C . THR A 1 313 ? 17.010 -12.648 34.491 1.00 47.03 313 THR A C 1
ATOM 2470 O O . THR A 1 313 ? 16.847 -11.526 34.942 1.00 47.03 313 THR A O 1
ATOM 2473 N N . ASN A 1 314 ? 17.415 -12.850 33.235 1.00 52.06 314 ASN A N 1
ATOM 2474 C CA . ASN A 1 314 ? 17.736 -11.756 32.315 1.00 52.06 314 ASN A CA 1
ATOM 2475 C C . ASN A 1 314 ? 16.477 -10.941 31.937 1.00 52.06 314 ASN A C 1
ATOM 2477 O O . ASN A 1 314 ? 16.523 -9.717 31.858 1.00 52.06 314 ASN A O 1
ATOM 2481 N N . ILE A 1 315 ? 15.318 -11.593 31.772 1.00 48.12 315 ILE A N 1
ATOM 2482 C CA . ILE A 1 315 ? 14.038 -10.896 31.558 1.00 48.12 315 ILE A CA 1
ATOM 2483 C C . ILE A 1 315 ? 13.597 -10.137 32.819 1.00 48.12 315 ILE A C 1
ATOM 2485 O O . ILE A 1 315 ? 13.116 -9.017 32.693 1.00 48.12 315 ILE A O 1
ATOM 2489 N N . GLU A 1 316 ? 13.786 -10.698 34.015 1.00 57.03 316 GLU A N 1
ATOM 2490 C CA . GLU A 1 316 ? 13.498 -10.043 35.297 1.00 57.03 316 GLU A CA 1
ATOM 2491 C C . GLU A 1 316 ? 14.428 -8.837 35.523 1.00 57.03 316 GLU A C 1
ATOM 2493 O O . GLU A 1 316 ? 13.934 -7.744 35.776 1.00 57.03 316 GLU A O 1
ATOM 2498 N N . GLU A 1 317 ? 15.740 -8.970 35.303 1.00 64.69 317 GLU A N 1
ATOM 2499 C CA . GLU A 1 317 ? 16.708 -7.862 35.366 1.00 64.69 317 GLU A CA 1
ATOM 2500 C C . GLU A 1 317 ? 16.386 -6.747 34.356 1.00 64.69 317 GLU A C 1
ATOM 2502 O O . GLU A 1 317 ? 16.437 -5.563 34.701 1.00 64.69 317 GLU A O 1
ATOM 2507 N N . VAL A 1 318 ? 16.002 -7.089 33.120 1.00 61.47 318 VAL A N 1
ATOM 2508 C CA . VAL A 1 318 ? 15.585 -6.102 32.107 1.00 61.47 318 VAL A CA 1
ATOM 2509 C C . VAL A 1 318 ? 14.235 -5.465 32.458 1.00 61.47 318 VAL A C 1
ATOM 2511 O O . VAL A 1 318 ? 14.073 -4.256 32.269 1.00 61.47 318 VAL A O 1
ATOM 2514 N N . MET A 1 319 ? 13.272 -6.221 32.993 1.00 62.44 319 MET A N 1
ATOM 2515 C CA . MET A 1 319 ? 11.979 -5.689 33.439 1.00 62.44 319 MET A CA 1
ATOM 2516 C C . MET A 1 319 ? 12.132 -4.750 34.637 1.00 62.44 319 MET A C 1
ATOM 2518 O O . MET A 1 319 ? 11.588 -3.647 34.593 1.00 62.44 319 MET A O 1
ATOM 2522 N N . ASP A 1 320 ? 12.906 -5.130 35.653 1.00 69.00 320 ASP A N 1
ATOM 2523 C CA . ASP A 1 320 ? 13.169 -4.299 36.828 1.00 69.00 320 ASP A CA 1
ATOM 2524 C C . ASP A 1 320 ? 13.981 -3.055 36.448 1.00 69.00 320 ASP A C 1
ATOM 2526 O O . ASP A 1 320 ? 13.618 -1.947 36.837 1.00 69.00 320 ASP A O 1
ATOM 2530 N N . SER A 1 321 ? 15.013 -3.189 35.606 1.00 75.44 321 SER A N 1
ATOM 2531 C CA . SER A 1 321 ? 15.759 -2.050 35.044 1.00 75.44 321 SER A CA 1
ATOM 2532 C C . SER A 1 321 ? 14.841 -1.077 34.290 1.00 75.44 321 SER A C 1
ATOM 2534 O O . SER A 1 321 ? 14.892 0.140 34.502 1.00 75.44 321 SER A O 1
ATOM 2536 N N . THR A 1 322 ? 13.925 -1.602 33.470 1.00 66.25 322 THR A N 1
ATOM 2537 C CA . THR A 1 322 ? 12.932 -0.796 32.743 1.00 66.25 322 THR A CA 1
ATOM 2538 C C . THR A 1 322 ? 11.951 -0.118 33.702 1.00 66.25 322 THR A C 1
ATOM 2540 O O . THR A 1 322 ? 11.666 1.070 33.547 1.00 66.25 322 THR A O 1
ATOM 2543 N N . TYR A 1 323 ? 11.472 -0.829 34.724 1.00 75.00 323 TYR A N 1
ATOM 2544 C CA . TYR A 1 323 ? 10.562 -0.304 35.743 1.00 75.00 323 TYR A CA 1
ATOM 2545 C C . TYR A 1 323 ? 11.219 0.810 36.572 1.00 75.00 323 TYR A C 1
ATOM 2547 O O . TYR A 1 323 ? 10.652 1.896 36.704 1.00 75.00 323 TYR A O 1
ATOM 2555 N N . TYR A 1 324 ? 12.456 0.605 37.036 1.00 81.62 324 TYR A N 1
ATOM 2556 C CA . TYR A 1 324 ? 13.254 1.635 37.701 1.00 81.62 324 TYR A CA 1
ATOM 2557 C C . TYR A 1 324 ? 13.515 2.842 36.792 1.00 81.62 324 TYR A C 1
ATOM 2559 O O . TYR A 1 324 ? 13.455 3.978 37.269 1.00 81.62 324 TYR A O 1
ATOM 2567 N N . ARG A 1 325 ? 13.758 2.651 35.484 1.00 81.12 325 ARG A N 1
ATOM 2568 C CA . ARG A 1 325 ? 13.949 3.787 34.569 1.00 81.12 325 ARG A CA 1
ATOM 2569 C C . ARG A 1 325 ? 12.652 4.552 34.309 1.00 81.12 325 ARG A C 1
ATOM 2571 O O . ARG A 1 325 ? 12.707 5.780 34.277 1.00 81.12 325 ARG A O 1
ATOM 2578 N N . ILE A 1 326 ? 11.507 3.876 34.195 1.00 75.19 326 ILE A N 1
ATOM 2579 C CA . ILE A 1 326 ? 10.186 4.526 34.136 1.00 75.19 326 ILE A CA 1
ATOM 2580 C C . ILE A 1 326 ? 9.956 5.343 35.411 1.00 75.19 326 ILE A C 1
ATOM 2582 O O . ILE A 1 326 ? 9.690 6.537 35.318 1.00 75.19 326 ILE A O 1
ATOM 2586 N N . GLN A 1 327 ? 10.166 4.757 36.592 1.00 75.62 327 GLN A N 1
ATOM 2587 C CA . GLN A 1 327 ? 9.978 5.449 37.871 1.00 75.62 327 GLN A CA 1
ATOM 2588 C C . GLN A 1 327 ? 10.944 6.642 38.051 1.00 75.62 327 GLN A C 1
ATOM 2590 O O . GLN A 1 327 ? 10.566 7.672 38.612 1.00 75.62 327 GLN A O 1
ATOM 2595 N N . SER A 1 328 ? 12.176 6.546 37.531 1.00 83.69 328 SER A N 1
ATOM 2596 C CA . SER A 1 328 ? 13.130 7.665 37.458 1.00 83.69 328 SER A CA 1
ATOM 2597 C C . SER A 1 328 ? 12.621 8.786 36.552 1.00 83.69 328 SER A C 1
ATOM 2599 O O . SER A 1 328 ? 12.640 9.944 36.953 1.00 83.69 328 SER A O 1
ATOM 2601 N N . LEU A 1 329 ? 12.125 8.453 35.356 1.00 74.88 329 LEU A N 1
ATOM 2602 C CA . LEU A 1 329 ? 11.589 9.418 34.392 1.00 74.88 329 LEU A CA 1
ATOM 2603 C C . LEU A 1 329 ? 10.302 10.090 34.891 1.00 74.88 329 LEU A C 1
ATOM 2605 O O . LEU A 1 329 ? 10.134 11.294 34.720 1.00 74.88 329 LEU A O 1
ATOM 2609 N N . GLU A 1 330 ? 9.413 9.349 35.555 1.00 81.00 330 GLU A N 1
ATOM 2610 C CA . GLU A 1 330 ? 8.235 9.908 36.226 1.00 81.00 330 GLU A CA 1
ATOM 2611 C C . GLU A 1 330 ? 8.641 10.894 37.326 1.00 81.00 330 GLU A C 1
ATOM 2613 O O . GLU A 1 330 ? 8.064 11.980 37.423 1.00 81.00 330 GLU A O 1
ATOM 2618 N N . LYS A 1 331 ? 9.677 10.569 38.111 1.00 85.75 331 LYS A N 1
ATOM 2619 C CA . LYS A 1 331 ? 10.228 11.485 39.113 1.00 85.75 331 LYS A CA 1
ATOM 2620 C C . LYS A 1 331 ? 10.878 12.718 38.475 1.00 85.75 331 LYS A C 1
ATOM 2622 O O . LYS A 1 331 ? 10.576 13.826 38.899 1.00 85.75 331 LYS A O 1
ATOM 2627 N N . GLU A 1 332 ? 11.698 12.554 37.437 1.00 85.38 332 GLU A N 1
ATOM 2628 C CA . GLU A 1 332 ? 12.299 13.658 36.669 1.00 85.38 332 GLU A CA 1
ATOM 2629 C C . GLU A 1 332 ? 11.218 14.594 36.095 1.00 85.38 332 GLU A C 1
ATOM 2631 O O . GLU A 1 332 ? 11.351 15.815 36.172 1.00 85.38 332 GLU A O 1
ATOM 2636 N N . LEU A 1 333 ? 10.106 14.047 35.588 1.00 81.75 333 LEU A N 1
ATOM 2637 C CA . LEU A 1 333 ? 8.949 14.817 35.116 1.00 81.75 333 LEU A CA 1
ATOM 2638 C C . LEU A 1 333 ? 8.204 15.536 36.250 1.00 81.75 333 LEU A C 1
ATOM 2640 O O . LEU A 1 333 ? 7.774 16.676 36.063 1.00 81.75 333 LEU A O 1
ATOM 2644 N N . ILE A 1 334 ? 8.060 14.911 37.422 1.00 85.25 334 ILE A N 1
ATOM 2645 C CA . ILE A 1 334 ? 7.484 15.548 38.616 1.00 85.25 334 ILE A CA 1
ATOM 2646 C C . ILE A 1 334 ? 8.386 16.687 39.106 1.00 85.25 334 ILE A C 1
ATOM 2648 O O . ILE A 1 334 ? 7.887 17.784 39.346 1.00 85.25 334 ILE A O 1
ATOM 2652 N N . ASP A 1 335 ? 9.698 16.480 39.187 1.00 82.06 335 ASP A N 1
ATOM 2653 C CA . ASP A 1 335 ? 10.653 17.488 39.652 1.00 82.06 335 ASP A CA 1
ATOM 2654 C C . ASP A 1 335 ? 10.780 18.653 38.649 1.00 82.06 335 ASP A C 1
ATOM 2656 O O . ASP A 1 335 ? 10.744 19.816 39.057 1.00 82.06 335 ASP A O 1
ATOM 2660 N N . MET A 1 336 ? 10.776 18.388 37.334 1.00 81.06 336 MET A N 1
ATOM 2661 C CA . MET A 1 336 ? 10.663 19.433 36.302 1.00 81.06 336 MET A CA 1
ATOM 2662 C C . MET A 1 336 ? 9.340 20.205 36.391 1.00 81.06 336 MET A C 1
ATOM 2664 O O . MET A 1 336 ? 9.333 21.431 36.278 1.00 81.06 336 MET A O 1
ATOM 2668 N N . LYS A 1 337 ? 8.214 19.523 36.636 1.00 79.88 337 LYS A N 1
ATOM 2669 C CA . LYS A 1 337 ? 6.908 20.169 36.839 1.00 79.88 337 LYS A CA 1
ATOM 2670 C C . LYS A 1 337 ? 6.895 21.032 38.105 1.00 79.88 337 LYS A C 1
ATOM 2672 O O . LYS A 1 337 ? 6.365 22.139 38.071 1.00 79.88 337 LYS A O 1
ATOM 2677 N N . ASN A 1 338 ? 7.517 20.566 39.187 1.00 79.25 338 ASN A N 1
ATOM 2678 C CA . ASN A 1 338 ? 7.678 21.316 40.431 1.00 79.25 338 ASN A CA 1
ATOM 2679 C C . ASN A 1 338 ? 8.586 22.539 40.233 1.00 79.25 338 ASN A C 1
ATOM 2681 O O . ASN A 1 338 ? 8.283 23.605 40.759 1.00 79.25 338 ASN A O 1
ATOM 2685 N N . HIS A 1 339 ? 9.656 22.433 39.437 1.00 77.69 339 HIS A N 1
ATOM 2686 C CA . HIS A 1 339 ? 10.479 23.580 39.044 1.00 77.69 339 HIS A CA 1
ATOM 2687 C C . HIS A 1 339 ? 9.713 24.583 38.176 1.00 77.69 339 HIS A C 1
ATOM 2689 O O . HIS A 1 339 ? 9.777 25.775 38.459 1.00 77.69 339 HIS A O 1
ATOM 2695 N N . LEU A 1 340 ? 8.941 24.142 37.178 1.00 71.06 340 LEU A N 1
ATOM 2696 C CA . LEU A 1 340 ? 8.095 25.035 36.375 1.00 71.06 340 LEU A CA 1
ATOM 2697 C C . LEU A 1 340 ? 7.031 25.740 37.231 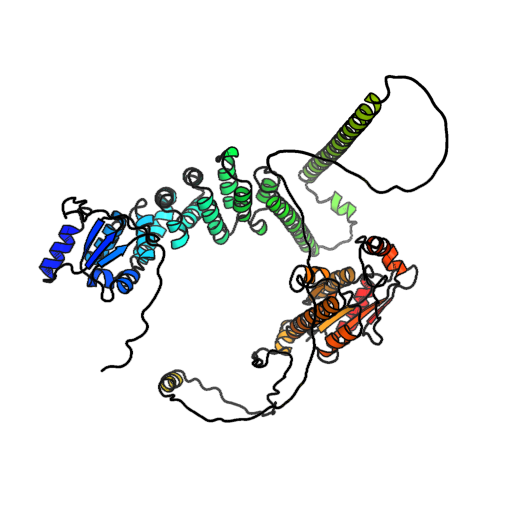1.00 71.06 340 LEU A C 1
ATOM 2699 O O . LEU A 1 340 ? 6.822 26.943 37.073 1.00 71.06 340 LEU A O 1
ATOM 2703 N N . GLN A 1 341 ? 6.415 25.026 38.178 1.00 68.88 341 GLN A N 1
ATOM 2704 C CA . GLN A 1 341 ? 5.468 25.597 39.138 1.00 68.88 341 GLN A CA 1
ATOM 2705 C C . GLN A 1 341 ? 6.156 26.622 40.053 1.00 68.88 341 GLN A C 1
ATOM 2707 O O . GLN A 1 341 ? 5.724 27.770 40.108 1.00 68.88 341 GLN A O 1
ATOM 2712 N N . HIS A 1 342 ? 7.289 26.276 40.674 1.00 65.81 342 HIS A N 1
ATOM 2713 C CA . HIS A 1 342 ? 8.075 27.219 41.476 1.00 65.81 342 HIS A CA 1
ATOM 2714 C C . HIS A 1 342 ? 8.546 28.435 40.672 1.00 65.81 342 HIS A C 1
ATOM 2716 O O . HIS A 1 342 ? 8.564 29.538 41.210 1.00 65.81 342 HIS A O 1
ATOM 2722 N N . HIS A 1 343 ? 8.892 28.280 39.393 1.00 64.44 343 HIS A N 1
ATOM 2723 C CA . HIS A 1 343 ? 9.292 29.397 38.540 1.00 64.44 343 HIS A CA 1
ATOM 2724 C C . HIS A 1 343 ? 8.098 30.300 38.183 1.00 64.44 343 HIS A C 1
ATOM 2726 O O . HIS A 1 343 ? 8.261 31.517 38.067 1.00 64.44 343 HIS A O 1
ATOM 2732 N N . HIS A 1 344 ? 6.891 29.737 38.065 1.00 57.78 344 HIS A N 1
ATOM 2733 C CA . HIS A 1 344 ? 5.648 30.495 37.909 1.00 57.78 344 HIS A CA 1
ATOM 2734 C C . HIS A 1 344 ? 5.268 31.239 39.202 1.00 57.78 344 HIS A C 1
ATOM 2736 O O . HIS A 1 344 ? 4.877 32.409 39.151 1.00 57.78 344 HIS A O 1
ATOM 2742 N N . ASP A 1 345 ? 5.433 30.597 40.359 1.00 55.72 345 ASP A N 1
ATOM 2743 C CA . ASP A 1 345 ? 5.120 31.173 41.668 1.00 55.72 345 ASP A CA 1
ATOM 2744 C C . ASP A 1 345 ? 6.162 32.213 42.110 1.00 55.72 345 ASP A C 1
ATOM 2746 O O . ASP A 1 345 ? 5.799 33.226 42.701 1.00 55.72 345 ASP A O 1
ATOM 2750 N N . PHE A 1 346 ? 7.436 32.056 41.736 1.00 54.00 346 PHE A N 1
ATOM 2751 C CA . PHE A 1 346 ? 8.485 33.066 41.929 1.00 54.00 346 PHE A CA 1
ATOM 2752 C C . PHE A 1 346 ? 8.237 34.317 41.069 1.00 54.00 346 PHE A C 1
ATOM 2754 O O . PHE A 1 346 ? 8.368 35.444 41.550 1.00 54.00 346 PHE A O 1
ATOM 2761 N N . MET A 1 347 ? 7.795 34.137 39.817 1.00 51.44 347 MET A N 1
ATOM 2762 C CA . MET A 1 347 ? 7.422 35.241 38.916 1.00 51.44 347 MET A CA 1
ATOM 2763 C C . MET A 1 347 ? 6.134 35.966 39.347 1.00 51.44 347 MET A C 1
ATOM 2765 O O . MET A 1 347 ? 5.977 37.152 39.050 1.00 51.44 347 MET A O 1
ATOM 2769 N N . ASN A 1 348 ? 5.239 35.297 40.081 1.00 50.56 348 ASN A N 1
ATOM 2770 C CA . ASN A 1 348 ? 4.094 35.934 40.741 1.00 50.56 348 ASN A CA 1
ATOM 2771 C C . ASN A 1 348 ? 4.490 36.606 42.071 1.00 50.56 348 ASN A C 1
ATOM 2773 O O . ASN A 1 348 ? 4.064 37.727 42.343 1.00 50.56 348 ASN A O 1
ATOM 2777 N N . GLY A 1 349 ? 5.340 35.966 42.882 1.00 42.75 349 GLY A N 1
ATOM 2778 C CA . GLY A 1 349 ? 5.805 36.484 44.172 1.00 42.75 349 GLY A CA 1
ATOM 2779 C C . GLY A 1 349 ? 6.577 37.800 44.048 1.00 42.75 349 GLY A C 1
ATOM 2780 O O . GLY A 1 349 ? 6.320 38.738 44.803 1.00 42.75 349 GLY A O 1
ATOM 2781 N N . ASN A 1 350 ? 7.434 37.928 43.029 1.00 40.34 350 ASN A N 1
ATOM 2782 C CA . ASN A 1 350 ? 8.189 39.157 42.749 1.00 40.34 350 ASN A CA 1
ATOM 2783 C C . ASN A 1 350 ? 7.341 40.350 42.255 1.00 40.34 350 ASN A C 1
ATOM 2785 O O . ASN A 1 350 ? 7.901 41.409 41.980 1.00 40.34 350 ASN A O 1
ATOM 2789 N N . LYS A 1 351 ? 6.007 40.228 42.164 1.00 40.16 351 LYS A N 1
ATOM 2790 C CA . LYS A 1 351 ? 5.102 41.375 41.947 1.00 40.16 351 LYS A CA 1
ATOM 2791 C C . LYS A 1 351 ? 4.487 41.950 43.227 1.00 40.16 351 LYS A C 1
ATOM 2793 O O . LYS A 1 351 ? 3.907 43.027 43.159 1.00 40.16 351 LYS A O 1
ATOM 2798 N N . ASN A 1 352 ? 4.637 41.288 44.377 1.00 36.12 352 ASN A N 1
ATOM 2799 C CA . ASN A 1 352 ? 4.022 41.699 45.645 1.00 36.12 352 ASN A CA 1
ATOM 2800 C C . ASN A 1 352 ? 5.052 42.156 46.694 1.00 36.12 352 ASN A C 1
ATOM 2802 O O . ASN A 1 352 ? 5.052 41.681 47.827 1.00 36.12 352 ASN A O 1
ATOM 2806 N N . ASN A 1 353 ? 5.904 43.120 46.336 1.00 35.16 353 ASN A N 1
ATOM 2807 C CA . ASN A 1 353 ? 6.580 43.985 47.308 1.00 35.16 353 ASN A CA 1
ATOM 2808 C C . ASN A 1 353 ? 6.819 45.379 46.708 1.00 35.16 353 ASN A C 1
ATOM 2810 O O . ASN A 1 353 ? 7.345 45.489 45.605 1.00 35.16 353 ASN A O 1
ATOM 2814 N N . ASN A 1 354 ? 6.485 46.417 47.487 1.00 30.03 354 ASN A N 1
ATOM 2815 C CA . ASN A 1 354 ? 6.494 47.854 47.153 1.00 30.03 354 ASN A CA 1
ATOM 2816 C C . ASN A 1 354 ? 5.400 48.311 46.143 1.00 30.03 354 ASN A C 1
ATOM 2818 O O . ASN A 1 354 ? 5.305 47.771 45.051 1.00 30.03 354 ASN A O 1
ATOM 2822 N N . VAL A 1 355 ? 4.578 49.340 46.418 1.00 31.09 355 VAL A N 1
ATOM 2823 C CA . VAL A 1 355 ? 4.403 50.105 47.673 1.00 31.09 355 VAL A CA 1
ATOM 2824 C C . VAL A 1 355 ? 3.028 50.823 47.730 1.00 31.09 355 VAL A C 1
ATOM 2826 O O . VAL A 1 355 ? 2.524 51.256 46.703 1.00 31.09 355 VAL A O 1
ATOM 2829 N N . LEU A 1 356 ? 2.487 50.983 48.949 1.00 30.53 356 LEU A N 1
ATOM 2830 C CA . LEU A 1 356 ? 1.410 51.899 49.408 1.00 30.53 356 LEU A CA 1
ATOM 2831 C C . LEU A 1 356 ? -0.012 51.892 48.775 1.00 30.53 356 LEU A C 1
ATOM 2833 O O . LEU A 1 356 ? -0.257 52.464 47.724 1.00 30.53 356 LEU A O 1
ATOM 2837 N N . ASN A 1 357 ? -0.958 51.440 49.615 1.00 28.03 357 ASN A N 1
ATOM 2838 C CA . ASN A 1 357 ? -2.212 52.101 50.044 1.00 28.03 357 ASN A CA 1
ATOM 2839 C C . ASN A 1 357 ? -3.328 52.548 49.069 1.00 28.03 357 ASN A C 1
ATOM 2841 O O . ASN A 1 357 ? -3.118 53.377 48.198 1.00 28.03 357 ASN A O 1
ATOM 2845 N N . GLN A 1 358 ? -4.561 52.216 49.503 1.00 28.92 358 GLN A N 1
ATOM 2846 C CA . GLN A 1 358 ? -5.832 52.959 49.328 1.00 28.92 358 GLN A CA 1
ATOM 2847 C C . GLN A 1 358 ? -6.391 53.039 47.878 1.00 28.92 358 GLN A C 1
ATOM 2849 O O . GLN A 1 358 ? -5.683 53.351 46.939 1.00 28.92 358 GLN A O 1
ATOM 2854 N N . GLU A 1 359 ? -7.674 52.763 47.601 1.00 27.44 359 GLU A N 1
ATOM 2855 C CA . GLU A 1 359 ? -8.867 52.743 48.465 1.00 27.44 359 GLU A CA 1
ATOM 2856 C C . GLU A 1 359 ? -9.990 51.789 47.959 1.00 27.44 359 GLU A C 1
ATOM 2858 O O . GLU A 1 359 ? -10.016 51.398 46.799 1.00 27.44 359 GLU A O 1
ATOM 2863 N N . ARG A 1 360 ? -10.944 51.473 48.852 1.00 29.78 360 ARG A N 1
ATOM 2864 C CA . ARG A 1 360 ? -12.380 51.153 48.619 1.00 29.78 360 ARG A CA 1
ATOM 2865 C C . ARG A 1 360 ? -12.828 50.256 47.430 1.00 29.78 360 ARG A C 1
ATOM 2867 O O . ARG A 1 360 ? -13.067 50.721 46.328 1.00 29.78 360 ARG A O 1
ATOM 2874 N N . SER A 1 361 ? -13.233 49.035 47.797 1.00 28.34 361 SER A N 1
ATOM 2875 C CA . SER A 1 361 ? -14.629 48.536 47.714 1.00 28.34 361 SER A CA 1
ATOM 2876 C C . SER A 1 361 ? -15.434 48.483 46.389 1.00 28.34 361 SER A C 1
ATOM 2878 O O . SER A 1 361 ? -15.838 49.507 45.857 1.00 28.34 361 SER A O 1
ATOM 2880 N N . MET A 1 362 ? -15.971 47.274 46.134 1.00 26.09 362 MET A N 1
ATOM 2881 C CA . MET A 1 362 ? -17.327 46.964 45.609 1.00 26.09 362 MET A CA 1
ATOM 2882 C C . MET A 1 362 ? -17.662 47.084 44.103 1.00 26.09 362 MET A C 1
ATOM 2884 O O . MET A 1 362 ? -17.293 48.021 43.408 1.00 26.09 362 MET A O 1
ATOM 2888 N N . SER A 1 363 ? -18.605 46.207 43.719 1.00 25.72 363 SER A N 1
ATOM 2889 C CA . SER A 1 363 ? -19.599 46.316 42.627 1.00 25.72 363 SER A CA 1
ATOM 2890 C C . SER A 1 363 ? -19.241 45.825 41.208 1.00 25.72 363 SER A C 1
ATOM 2892 O O . SER A 1 363 ? -18.114 45.446 40.910 1.00 25.72 363 SER A O 1
ATOM 2894 N N . PHE A 1 364 ? -20.295 45.683 40.395 1.00 25.41 364 PHE A N 1
ATOM 2895 C CA . PHE A 1 364 ? -20.386 44.922 39.140 1.00 25.41 364 PHE A CA 1
ATOM 2896 C C . PHE A 1 364 ? -20.599 45.851 37.918 1.00 25.41 364 PHE A C 1
ATOM 2898 O O . PHE A 1 364 ? -20.905 47.026 38.082 1.00 25.41 364 PHE A O 1
ATOM 2905 N N . HIS A 1 365 ? -20.610 45.236 36.725 1.00 25.72 365 HIS A N 1
ATOM 2906 C CA . HIS A 1 365 ? -21.292 45.650 35.479 1.00 25.72 365 HIS A CA 1
ATOM 2907 C C . HIS A 1 365 ? -20.568 46.527 34.424 1.00 25.72 365 HIS A C 1
ATOM 2909 O O . HIS A 1 365 ? -20.474 47.739 34.537 1.00 25.72 365 HIS A O 1
ATOM 2915 N N . PHE A 1 366 ? -20.238 45.847 33.312 1.00 24.83 366 PHE A N 1
ATOM 2916 C CA . PHE A 1 366 ? -20.867 45.993 31.977 1.00 24.83 366 PHE A CA 1
ATOM 2917 C C . PHE A 1 366 ? -20.523 47.186 31.043 1.00 24.83 366 PHE A C 1
ATOM 2919 O O . PHE A 1 366 ? -20.974 48.306 31.244 1.00 24.83 366 PHE A O 1
ATOM 2926 N N . GLU A 1 367 ? -19.893 46.819 29.915 1.00 24.30 367 GLU A N 1
ATOM 2927 C CA . GLU A 1 367 ? -19.994 47.398 28.552 1.00 24.30 367 GLU A CA 1
ATOM 2928 C C . GLU A 1 367 ? -19.417 48.807 28.214 1.00 24.30 367 GLU A C 1
ATOM 2930 O O . GLU A 1 367 ? -19.015 49.549 29.110 1.00 24.30 367 GLU A O 1
ATOM 2935 N N . PRO A 1 368 ? -19.193 49.120 26.906 1.00 52.16 368 PRO A N 1
ATOM 2936 C CA . PRO A 1 368 ? -18.175 50.087 26.464 1.00 52.16 368 PRO A CA 1
ATOM 2937 C C . PRO A 1 368 ? -18.728 51.395 25.840 1.00 52.16 368 PRO A C 1
ATOM 2939 O O . PRO A 1 368 ? -19.925 51.501 25.576 1.00 52.16 368 PRO A O 1
ATOM 2942 N N . PRO A 1 369 ? -17.848 52.366 25.510 1.00 35.56 369 PRO A N 1
ATOM 2943 C CA . PRO A 1 369 ? -18.169 53.532 24.678 1.00 35.56 369 PRO A CA 1
ATOM 2944 C C . PRO A 1 369 ? -17.450 53.559 23.307 1.00 35.56 369 PRO A C 1
ATOM 2946 O O . PRO A 1 369 ? -16.401 52.940 23.122 1.00 35.56 369 PRO A O 1
ATOM 2949 N N . GLU A 1 370 ? -17.981 54.351 22.366 1.00 28.98 370 GLU A N 1
ATOM 2950 C CA . GLU A 1 370 ? -17.402 54.597 21.032 1.00 28.98 370 GLU A CA 1
ATOM 2951 C C . GLU A 1 370 ? -16.710 55.980 20.876 1.00 28.98 370 GLU A C 1
ATOM 2953 O O . GLU A 1 370 ? -17.021 56.949 21.562 1.00 28.98 370 GLU A O 1
ATOM 2958 N N . ASP A 1 371 ? -15.823 56.039 19.877 1.00 32.34 371 ASP A N 1
ATOM 2959 C CA . ASP A 1 371 ? -15.548 57.113 18.899 1.00 32.34 371 ASP A CA 1
ATOM 2960 C C . ASP A 1 371 ? -15.132 58.574 19.254 1.00 32.34 371 ASP A C 1
ATOM 2962 O O . ASP A 1 371 ? -15.941 59.462 19.533 1.00 32.34 371 ASP A O 1
ATOM 2966 N N . SER A 1 372 ? -13.898 58.882 18.810 1.00 33.34 372 SER A N 1
ATOM 2967 C CA . SER A 1 372 ? -13.516 60.092 18.034 1.00 33.34 372 SER A CA 1
ATOM 2968 C C . SER A 1 372 ? -13.130 61.396 18.790 1.00 33.34 372 SER A C 1
ATOM 2970 O O . SER A 1 372 ? -13.480 61.576 19.947 1.00 33.34 372 SER A O 1
ATOM 2972 N N . LYS A 1 373 ? -12.364 62.363 18.228 1.00 30.92 373 LYS A N 1
ATOM 2973 C CA . LYS A 1 373 ? -12.032 62.696 16.811 1.00 30.92 373 LYS A CA 1
ATOM 2974 C C . LYS A 1 373 ? -10.802 63.652 16.707 1.00 30.92 373 LYS A C 1
ATOM 2976 O O . LYS A 1 373 ? -10.722 64.554 17.527 1.00 30.92 373 LYS A O 1
ATOM 2981 N N . ILE A 1 374 ? -10.016 63.587 15.602 1.00 30.34 374 ILE A N 1
ATOM 2982 C CA . ILE A 1 374 ? -9.265 64.720 14.941 1.00 30.34 374 ILE A CA 1
ATOM 2983 C C . ILE A 1 374 ? -8.050 65.339 15.716 1.00 30.34 374 ILE A C 1
ATOM 2985 O O . ILE A 1 374 ? -8.137 65.500 16.919 1.00 30.34 374 ILE A O 1
ATOM 2989 N N . GLN A 1 375 ? -6.890 65.795 15.177 1.00 30.09 375 GLN A N 1
ATOM 2990 C CA . GLN A 1 375 ? -6.114 65.812 13.891 1.00 30.09 375 GLN A CA 1
ATOM 2991 C C . GLN A 1 375 ? -4.675 66.379 14.204 1.00 30.09 375 GLN A C 1
ATOM 2993 O O . GLN A 1 375 ? -4.507 66.910 15.294 1.00 30.09 375 GLN A O 1
ATOM 2998 N N . ARG A 1 376 ? -3.601 66.436 13.374 1.00 30.69 376 ARG A N 1
ATOM 2999 C CA . ARG A 1 376 ? -3.163 65.849 12.069 1.00 30.69 376 ARG A CA 1
ATOM 3000 C C . ARG A 1 376 ? -1.709 66.291 11.737 1.00 30.69 376 ARG A C 1
ATOM 3002 O O . ARG A 1 376 ? -1.461 67.488 11.668 1.00 30.69 376 ARG A O 1
ATOM 3009 N N . GLY A 1 377 ? -0.839 65.367 11.304 1.00 26.77 377 GLY A N 1
ATOM 3010 C CA . GLY A 1 377 ? 0.330 65.649 10.431 1.00 26.77 377 GLY A CA 1
ATOM 3011 C C . GLY A 1 377 ? 1.725 65.692 11.097 1.00 26.77 377 GLY A C 1
ATOM 3012 O O . GLY A 1 377 ? 1.840 66.104 12.240 1.00 26.77 377 GLY A O 1
ATOM 3013 N N . GLY A 1 378 ? 2.814 65.288 10.419 1.00 29.02 378 GLY A N 1
ATOM 3014 C CA . GLY A 1 378 ? 2.882 64.603 9.113 1.00 29.02 378 GLY A CA 1
ATOM 3015 C C . GLY A 1 378 ? 4.301 64.428 8.522 1.00 29.02 378 GLY A C 1
ATOM 3016 O O . GLY A 1 378 ? 5.168 65.256 8.767 1.00 29.02 378 GLY A O 1
ATOM 3017 N N . ARG A 1 379 ? 4.463 63.409 7.648 1.00 30.94 379 ARG A N 1
ATOM 3018 C CA . ARG A 1 379 ? 5.706 62.908 6.982 1.00 30.94 379 ARG A CA 1
ATOM 3019 C C . ARG A 1 379 ? 6.680 62.161 7.928 1.00 30.94 379 ARG A C 1
ATOM 3021 O O . ARG A 1 379 ? 6.980 62.670 8.994 1.00 30.94 379 ARG A O 1
ATOM 3028 N N . GLY A 1 380 ? 7.213 60.978 7.588 1.00 25.31 380 GLY A N 1
ATOM 3029 C CA . GLY A 1 380 ? 6.993 60.117 6.408 1.00 25.31 380 GLY A CA 1
ATOM 3030 C C . GLY A 1 380 ? 7.699 58.742 6.512 1.00 25.31 380 GLY A C 1
ATOM 3031 O O . GLY A 1 380 ? 8.315 58.462 7.532 1.00 25.31 380 GLY A O 1
ATOM 3032 N N . SER A 1 381 ? 7.622 57.933 5.440 1.00 26.00 381 SER A N 1
ATOM 3033 C CA . SER A 1 381 ? 8.273 56.609 5.228 1.00 26.00 381 SER A CA 1
ATOM 3034 C C . SER A 1 381 ? 7.661 55.350 5.891 1.00 26.00 381 SER A C 1
ATOM 3036 O O . SER A 1 381 ? 8.081 54.917 6.954 1.00 26.00 381 SER A O 1
ATOM 3038 N N . ILE A 1 382 ? 6.674 54.755 5.198 1.00 27.02 382 ILE A N 1
ATOM 3039 C CA . ILE A 1 382 ? 6.709 53.410 4.550 1.00 27.02 382 ILE A CA 1
ATOM 3040 C C . ILE A 1 382 ? 7.555 52.303 5.234 1.00 27.02 382 ILE A C 1
ATOM 3042 O O . ILE A 1 382 ? 8.751 52.504 5.409 1.00 27.02 382 ILE A O 1
ATOM 3046 N N . SER A 1 383 ? 7.089 51.062 5.472 1.00 27.64 383 SER A N 1
ATOM 3047 C CA . SER A 1 383 ? 5.741 50.434 5.443 1.00 27.64 383 SER A CA 1
ATOM 3048 C C . SER A 1 383 ? 5.802 49.009 6.038 1.00 27.64 383 SER A C 1
ATOM 3050 O O . SER A 1 383 ? 6.801 48.323 5.832 1.00 27.64 383 SER A O 1
ATOM 3052 N N . SER A 1 384 ? 4.704 48.515 6.634 1.00 27.05 384 SER A N 1
ATOM 3053 C CA . SER A 1 384 ? 4.554 47.114 7.090 1.00 27.05 384 SER A CA 1
ATOM 3054 C C . SER A 1 384 ? 3.132 46.559 6.870 1.00 27.05 384 SER A C 1
ATOM 3056 O O . SER A 1 384 ? 2.161 47.258 7.128 1.00 27.05 384 SER A O 1
ATOM 3058 N N . SER A 1 385 ? 3.040 45.289 6.449 1.00 24.48 385 SER A N 1
ATOM 3059 C CA . SER A 1 385 ? 1.981 44.282 6.733 1.00 24.48 385 SER A CA 1
ATOM 3060 C C . SER A 1 385 ? 0.459 44.620 6.721 1.00 24.48 385 SER A C 1
ATOM 3062 O O . SER A 1 385 ? -0.041 45.266 7.638 1.00 24.48 385 SER A O 1
ATOM 3064 N N . SER A 1 386 ? -0.275 43.901 5.844 1.00 22.59 386 SER A N 1
ATOM 3065 C CA . SER A 1 386 ? -1.618 43.276 6.055 1.00 22.59 386 SER A CA 1
ATOM 3066 C C . SER A 1 386 ? -2.949 44.016 5.740 1.00 22.59 386 SER A C 1
ATOM 3068 O O . SER A 1 386 ? -3.108 45.190 6.042 1.00 22.59 386 SER A O 1
ATOM 3070 N N . PHE A 1 387 ? -3.941 43.223 5.260 1.00 21.08 387 PHE A N 1
ATOM 3071 C CA . PHE A 1 387 ? -5.407 43.480 5.097 1.00 21.08 387 PHE A CA 1
ATOM 3072 C C . PHE A 1 387 ? -5.857 44.604 4.115 1.00 21.08 387 PHE A C 1
ATOM 3074 O O . PHE A 1 387 ? -5.076 45.487 3.795 1.00 21.08 387 PHE A O 1
ATOM 3081 N N . MET A 1 388 ? -7.110 44.686 3.615 1.00 20.81 388 MET A N 1
ATOM 3082 C CA . MET A 1 388 ? -8.008 43.677 2.987 1.00 20.81 388 MET A CA 1
ATOM 3083 C C . MET A 1 388 ? -9.015 44.396 2.023 1.00 20.81 388 MET A C 1
ATOM 3085 O O . MET A 1 388 ? -8.756 45.532 1.636 1.00 20.81 388 MET A O 1
ATOM 3089 N N . LEU A 1 389 ? -10.124 43.751 1.610 1.00 24.14 389 LEU A N 1
ATOM 3090 C CA . LEU A 1 389 ? -11.218 44.290 0.753 1.00 24.14 389 LEU A CA 1
ATOM 3091 C C . LEU A 1 389 ? -11.870 45.584 1.351 1.00 24.14 389 LEU A C 1
ATOM 3093 O O . LEU A 1 389 ? -11.698 45.845 2.536 1.00 24.14 389 LEU A O 1
ATOM 3097 N N . ASP A 1 390 ? -12.636 46.442 0.645 1.00 21.70 390 ASP A N 1
ATOM 3098 C CA . ASP A 1 390 ? -13.705 46.124 -0.327 1.00 21.70 390 ASP A CA 1
ATOM 3099 C C . ASP A 1 390 ? -14.251 47.316 -1.189 1.00 21.70 390 ASP A C 1
ATOM 3101 O O . ASP A 1 390 ? -14.022 48.484 -0.886 1.00 21.70 390 ASP A O 1
ATOM 3105 N N . ASN A 1 391 ? -15.032 46.971 -2.230 1.00 23.52 391 ASN A N 1
ATOM 3106 C CA . ASN A 1 391 ? -16.161 47.662 -2.906 1.00 23.52 391 ASN A CA 1
ATOM 3107 C C . ASN A 1 391 ? -16.196 49.186 -3.211 1.00 23.52 391 ASN A C 1
ATOM 3109 O O . ASN A 1 391 ? -16.198 50.026 -2.312 1.00 23.52 391 ASN A O 1
ATOM 3113 N N . ARG A 1 392 ? -16.564 49.541 -4.468 1.00 21.77 392 ARG A N 1
ATOM 3114 C CA . ARG A 1 392 ? -17.433 50.712 -4.774 1.00 21.77 392 ARG A CA 1
ATOM 3115 C C . ARG A 1 392 ? -18.394 50.521 -5.965 1.00 21.77 392 ARG A C 1
ATOM 3117 O O . ARG A 1 392 ? -18.016 50.128 -7.060 1.00 21.77 392 ARG A O 1
ATOM 3124 N N . ILE A 1 393 ? -19.644 50.911 -5.709 1.00 22.89 393 ILE A N 1
ATOM 3125 C CA . ILE A 1 393 ? -20.873 50.800 -6.518 1.00 22.89 393 ILE A CA 1
ATOM 3126 C C . ILE A 1 393 ? -20.911 51.716 -7.762 1.00 22.89 393 ILE A C 1
ATOM 3128 O O . ILE A 1 393 ? -20.623 52.907 -7.651 1.00 22.89 393 ILE A O 1
ATOM 3132 N N . THR A 1 394 ? -21.498 51.231 -8.867 1.00 24.03 394 THR A N 1
ATOM 3133 C CA . THR A 1 394 ? -22.336 52.035 -9.798 1.00 24.03 394 THR A CA 1
ATOM 3134 C C . THR A 1 394 ? -23.658 51.298 -10.130 1.00 24.03 394 THR A C 1
ATOM 3136 O O . THR A 1 394 ? -23.918 50.224 -9.591 1.00 24.03 394 THR A O 1
ATOM 3139 N N . LYS A 1 395 ? -24.588 51.919 -10.881 1.00 23.02 395 LYS A N 1
ATOM 3140 C CA . LYS A 1 395 ? -26.042 51.599 -10.882 1.00 23.02 395 LYS A CA 1
ATOM 3141 C C . LYS A 1 395 ? -26.600 51.168 -12.253 1.00 23.02 395 LYS A C 1
ATOM 3143 O O . LYS A 1 395 ? -26.174 51.739 -13.241 1.00 23.02 395 LYS A O 1
ATOM 3148 N N . LYS A 1 396 ? -27.659 50.326 -12.226 1.00 21.58 396 LYS A N 1
ATOM 3149 C CA . LYS A 1 396 ? -28.827 50.175 -13.157 1.00 21.58 396 LYS A CA 1
ATOM 3150 C C . LYS A 1 396 ? -28.573 50.235 -14.692 1.00 21.58 396 LYS A C 1
ATOM 3152 O O . LYS A 1 396 ? -28.005 51.191 -15.186 1.00 21.58 396 LYS A O 1
ATOM 3157 N N . HIS A 1 397 ? -29.159 49.362 -15.525 1.00 22.53 397 HIS A N 1
ATOM 3158 C CA . HIS A 1 397 ? -30.617 49.304 -15.772 1.00 22.53 397 HIS A CA 1
ATOM 3159 C C . HIS A 1 397 ? -31.073 48.077 -16.613 1.00 22.53 397 HIS A C 1
ATOM 3161 O O . HIS A 1 397 ? -30.341 47.631 -17.480 1.00 22.53 397 HIS A O 1
ATOM 3167 N N . ASN A 1 398 ? -32.335 47.660 -16.400 1.00 21.19 398 ASN A N 1
ATOM 3168 C CA . ASN A 1 398 ? -33.355 47.149 -17.353 1.00 21.19 398 ASN A CA 1
ATOM 3169 C C . ASN A 1 398 ? -33.070 46.048 -18.417 1.00 21.19 398 ASN A C 1
ATOM 3171 O O . ASN A 1 398 ? -32.241 46.254 -19.284 1.00 21.19 398 ASN A O 1
ATOM 3175 N N . LYS A 1 399 ? -33.976 45.036 -18.443 1.00 21.00 399 LYS A N 1
ATOM 3176 C CA . LYS A 1 399 ? -34.839 44.527 -19.567 1.00 21.00 399 LYS A CA 1
ATOM 3177 C C . LYS A 1 399 ? -34.199 44.192 -20.951 1.00 21.00 399 LYS A C 1
ATOM 3179 O O . LYS A 1 399 ? -33.317 44.898 -21.399 1.00 21.00 399 LYS A O 1
ATOM 3184 N N . LEU A 1 400 ? -34.661 43.214 -21.753 1.00 20.84 400 LEU A N 1
ATOM 3185 C CA . LEU A 1 400 ? -35.897 42.392 -21.791 1.00 20.84 400 LEU A CA 1
ATOM 3186 C C . LEU A 1 400 ? -35.665 41.075 -22.607 1.00 20.84 400 LEU A C 1
ATOM 3188 O O . LEU A 1 400 ? -34.605 40.947 -23.201 1.00 20.84 400 LEU A O 1
ATOM 3192 N N . GLU A 1 401 ? -36.646 40.148 -22.616 1.00 20.36 401 GLU A N 1
ATOM 3193 C CA . GLU A 1 401 ? -37.165 39.272 -23.724 1.00 20.36 401 GLU A CA 1
ATOM 3194 C C . GLU A 1 401 ? -36.321 38.932 -24.994 1.00 20.36 401 GLU A C 1
ATOM 3196 O O . GLU A 1 401 ? -35.564 39.758 -25.480 1.00 20.36 401 GLU A O 1
ATOM 3201 N N . MET A 1 402 ? -36.494 37.808 -25.723 1.00 19.98 402 MET A N 1
ATOM 3202 C CA . MET A 1 402 ? -37.182 36.497 -25.561 1.00 19.98 402 MET A CA 1
ATOM 3203 C C . MET A 1 402 ? -36.851 35.596 -26.791 1.00 19.98 402 MET A C 1
ATOM 3205 O O . MET A 1 402 ? -36.459 36.136 -27.819 1.00 19.98 402 MET A O 1
ATOM 3209 N N . PHE A 1 403 ? -37.194 34.287 -26.747 1.00 19.31 403 PHE A N 1
ATOM 3210 C CA . PHE A 1 403 ? -37.517 33.425 -27.928 1.00 19.31 403 PHE A CA 1
ATOM 3211 C C . PHE A 1 403 ? -36.346 33.074 -28.908 1.00 19.31 403 PHE A C 1
ATOM 3213 O O . PHE A 1 403 ? -35.343 33.768 -28.941 1.00 19.31 403 PHE A O 1
ATOM 3220 N N . VAL A 1 404 ? -36.353 32.006 -29.737 1.00 20.81 404 VAL A N 1
ATOM 3221 C CA . VAL A 1 404 ? -37.115 30.725 -29.800 1.00 20.81 404 VAL A CA 1
ATOM 3222 C C . VAL A 1 404 ? -36.316 29.669 -30.622 1.00 20.81 404 VAL A C 1
ATOM 3224 O O . VAL A 1 404 ? -35.439 30.070 -31.370 1.00 20.81 404 VAL A O 1
ATOM 3227 N N . ALA A 1 405 ? -36.656 28.367 -30.508 1.00 20.77 405 ALA A N 1
ATOM 3228 C CA . ALA A 1 405 ? -36.319 27.181 -31.358 1.00 20.77 405 ALA A CA 1
ATOM 3229 C C . ALA A 1 405 ? -34.863 26.954 -31.899 1.00 20.77 405 ALA A C 1
ATOM 3231 O O . ALA A 1 405 ? -34.235 27.861 -32.414 1.00 20.77 405 ALA A O 1
ATOM 3232 N N . ASN A 1 406 ? -34.192 25.785 -31.859 1.00 19.88 406 ASN A N 1
ATOM 3233 C CA . ASN A 1 406 ? -34.527 24.338 -31.861 1.00 19.88 406 ASN A CA 1
ATOM 3234 C C . ASN A 1 406 ? -34.639 23.680 -33.272 1.00 19.88 406 ASN A C 1
ATOM 3236 O O . ASN A 1 406 ? -35.666 23.843 -33.923 1.00 19.88 406 ASN A O 1
ATOM 3240 N N . LYS A 1 407 ? -33.645 22.826 -33.630 1.00 22.34 407 LYS A N 1
ATOM 3241 C CA . LYS A 1 407 ? -33.590 21.832 -34.756 1.00 22.34 407 LYS A CA 1
ATOM 3242 C C . LYS A 1 407 ? -33.512 22.397 -36.205 1.00 22.34 407 LYS A C 1
ATOM 3244 O O . LYS A 1 407 ? -33.863 23.546 -36.414 1.00 22.34 407 LYS A O 1
ATOM 3249 N N . THR A 1 408 ? -33.017 21.705 -37.257 1.00 21.08 408 THR A N 1
ATOM 3250 C CA . THR A 1 408 ? -32.526 20.305 -37.498 1.00 21.08 408 THR A CA 1
ATOM 3251 C C . THR A 1 408 ? -31.522 20.299 -38.698 1.00 21.08 408 THR A C 1
ATOM 3253 O O . THR A 1 408 ? -31.624 21.194 -39.525 1.00 21.08 408 THR A O 1
ATOM 3256 N N . SER A 1 409 ? -30.479 19.448 -38.823 1.00 21.23 409 SER A N 1
ATOM 3257 C CA . SER A 1 409 ? -30.398 18.074 -39.430 1.00 21.23 409 SER A CA 1
ATOM 3258 C C . SER A 1 409 ? -29.373 17.981 -40.596 1.00 21.23 409 SER A C 1
ATOM 3260 O O . SER A 1 409 ? -29.070 19.014 -41.181 1.00 21.23 409 SER A O 1
ATOM 3262 N N . LEU A 1 410 ? -28.991 16.739 -40.982 1.00 20.73 410 LEU A N 1
ATOM 3263 C CA . LEU A 1 410 ? -28.086 16.254 -42.071 1.00 20.73 410 LEU A CA 1
ATOM 3264 C C . LEU A 1 410 ? -26.637 15.976 -41.593 1.00 20.73 410 LEU A C 1
ATOM 3266 O O . LEU A 1 410 ? -26.011 16.868 -41.037 1.00 20.73 410 LEU A O 1
ATOM 3270 N N . GLU A 1 411 ? -26.051 14.762 -41.610 1.00 21.59 411 GLU A N 1
ATOM 3271 C CA . GLU A 1 411 ? -26.030 13.609 -42.560 1.00 21.59 411 GLU A CA 1
ATOM 3272 C C . GLU A 1 411 ? -25.232 13.896 -43.869 1.00 21.59 411 GLU A C 1
ATOM 3274 O O . GLU A 1 411 ? -25.285 15.015 -44.360 1.00 21.59 411 GLU A O 1
ATOM 3279 N N . ILE A 1 412 ? -24.450 12.985 -44.496 1.00 21.77 412 ILE A N 1
ATOM 3280 C CA . ILE A 1 412 ? -24.446 11.501 -44.447 1.00 21.77 412 ILE A CA 1
ATOM 3281 C C . ILE A 1 412 ? -23.107 10.855 -44.964 1.00 21.77 412 ILE A C 1
ATOM 3283 O O . ILE A 1 412 ? -22.571 11.296 -45.973 1.00 21.77 412 ILE A O 1
ATOM 3287 N N . THR A 1 413 ? -22.638 9.727 -44.380 1.00 22.48 413 THR A N 1
ATOM 3288 C CA . THR A 1 413 ? -21.736 8.665 -44.979 1.00 22.48 413 THR A CA 1
ATOM 3289 C C . THR A 1 413 ? -20.275 8.981 -45.447 1.00 22.48 413 THR A C 1
ATOM 3291 O O . THR A 1 413 ? -19.935 10.142 -45.592 1.00 22.48 413 THR A O 1
ATOM 3294 N N . ARG A 1 414 ? -19.333 8.040 -45.754 1.00 24.02 414 ARG A N 1
ATOM 3295 C CA . ARG A 1 414 ? -19.014 6.625 -45.347 1.00 24.02 414 ARG A CA 1
ATOM 3296 C C . ARG A 1 414 ? -17.591 6.169 -45.817 1.00 24.02 414 ARG A C 1
ATOM 3298 O O . ARG A 1 414 ? -17.164 6.535 -46.901 1.00 24.02 414 ARG A O 1
ATOM 3305 N N . PHE A 1 415 ? -17.041 5.163 -45.109 1.00 23.97 415 PHE A N 1
ATOM 3306 C CA . PHE A 1 415 ? -16.246 3.993 -45.595 1.00 23.97 415 PHE A CA 1
ATOM 3307 C C . PHE A 1 415 ? -14.697 3.980 -45.724 1.00 23.97 415 PHE A C 1
ATOM 3309 O O . PHE A 1 415 ? -14.015 4.993 -45.768 1.00 23.97 415 PHE A O 1
ATOM 3316 N N . PHE A 1 416 ? -14.189 2.732 -45.710 1.00 28.39 416 PHE A N 1
ATOM 3317 C CA . PHE A 1 416 ? -12.800 2.231 -45.608 1.00 28.39 416 PHE A CA 1
ATOM 3318 C C . PHE A 1 416 ? -12.308 1.590 -46.936 1.00 28.39 416 PHE A C 1
ATOM 3320 O O . PHE A 1 416 ? -13.119 1.330 -47.827 1.00 28.39 416 PHE A O 1
ATOM 3327 N N . PRO A 1 417 ? -11.015 1.212 -47.041 1.00 35.69 417 PRO A N 1
ATOM 3328 C CA . PRO A 1 417 ? -10.633 -0.215 -46.911 1.00 35.69 417 PRO A CA 1
ATOM 3329 C C . PRO A 1 417 ? -9.505 -0.413 -45.864 1.00 35.69 417 PRO A C 1
ATOM 3331 O O . PRO A 1 417 ? -8.633 0.434 -45.742 1.00 35.69 417 PRO A O 1
ATOM 3334 N N . TYR A 1 418 ? -9.409 -1.459 -45.030 1.00 31.39 418 TYR A N 1
ATOM 3335 C CA . TYR A 1 418 ? -9.833 -2.870 -45.110 1.00 31.39 418 TYR A CA 1
ATOM 3336 C C . TYR A 1 418 ? -9.237 -3.669 -46.284 1.00 31.39 418 TYR A C 1
ATOM 3338 O O . TYR A 1 418 ? -9.955 -4.105 -47.180 1.00 31.39 418 TYR A O 1
ATOM 3346 N N . LYS A 1 419 ? -7.915 -3.922 -46.243 1.00 30.84 419 LYS A N 1
ATOM 3347 C CA . LYS A 1 419 ? -7.287 -5.007 -47.036 1.00 30.84 419 LYS A CA 1
ATOM 3348 C C . LYS A 1 419 ? -6.050 -5.707 -46.439 1.00 30.84 419 LYS A C 1
ATOM 3350 O O . LYS A 1 419 ? -5.786 -6.833 -46.835 1.00 30.84 419 LYS A O 1
ATOM 3355 N N . PHE A 1 420 ? -5.325 -5.115 -45.481 1.00 33.00 420 PHE A N 1
ATOM 3356 C CA . PHE A 1 420 ? -4.041 -5.677 -45.002 1.00 33.00 420 PHE A CA 1
ATOM 3357 C C . PHE A 1 420 ? -4.156 -6.731 -43.875 1.00 33.00 420 PHE A C 1
ATOM 3359 O O . PHE A 1 420 ? -3.356 -7.655 -43.794 1.00 33.00 420 PHE A O 1
ATOM 3366 N N . ILE A 1 421 ? -5.174 -6.636 -43.011 1.00 38.69 421 ILE A N 1
ATOM 3367 C CA . ILE A 1 421 ? -5.248 -7.407 -41.748 1.00 38.69 421 ILE A CA 1
ATOM 3368 C C . ILE A 1 421 ? -5.684 -8.881 -41.939 1.00 38.69 421 ILE A C 1
ATOM 3370 O O . ILE A 1 421 ? -5.517 -9.701 -41.036 1.00 38.69 421 ILE A O 1
ATOM 3374 N N . ASN A 1 422 ? -6.207 -9.263 -43.111 1.00 32.84 422 ASN A N 1
ATOM 3375 C CA . ASN A 1 422 ? -6.763 -10.608 -43.321 1.00 32.84 422 ASN A CA 1
ATOM 3376 C C . ASN A 1 422 ? -5.722 -11.724 -43.541 1.00 32.84 422 ASN A C 1
ATOM 3378 O O . ASN A 1 422 ? -6.075 -12.888 -43.375 1.00 32.84 422 ASN A O 1
ATOM 3382 N N . SER A 1 423 ? -4.461 -11.414 -43.867 1.00 31.80 423 SER A N 1
ATOM 3383 C CA . SER A 1 423 ? -3.444 -12.456 -44.111 1.00 31.80 423 SER A CA 1
ATOM 3384 C C . SER A 1 423 ? -2.963 -13.150 -42.830 1.00 31.80 423 SER A C 1
ATOM 3386 O O . SER A 1 423 ? -2.675 -14.343 -42.850 1.00 31.80 423 SER A O 1
ATOM 3388 N N . LEU A 1 424 ? -2.914 -12.440 -41.696 1.00 32.94 424 LEU A N 1
ATOM 3389 C CA . LEU A 1 424 ? -2.329 -12.962 -40.451 1.00 32.94 424 LEU A CA 1
ATOM 3390 C C . LEU A 1 424 ? -3.259 -13.894 -39.654 1.00 32.94 424 LEU A C 1
ATOM 3392 O O . LEU A 1 424 ? -2.786 -14.650 -38.810 1.00 32.94 424 LEU A O 1
ATOM 3396 N N . LYS A 1 425 ? -4.573 -13.897 -39.924 1.00 35.97 425 LYS A N 1
ATOM 3397 C CA . LYS A 1 425 ? -5.541 -14.737 -39.186 1.00 35.97 425 LYS A CA 1
ATOM 3398 C C . LYS A 1 425 ? -5.652 -16.183 -39.680 1.00 35.97 425 LYS A C 1
ATOM 3400 O O . LYS A 1 425 ? -6.275 -16.991 -38.999 1.00 35.97 425 LYS A O 1
ATOM 3405 N N . ASN A 1 426 ? -5.021 -16.526 -40.805 1.00 34.81 426 ASN A N 1
ATOM 3406 C CA . ASN A 1 426 ? -5.021 -17.891 -41.344 1.00 34.81 426 ASN A CA 1
ATOM 3407 C C . ASN A 1 426 ? -3.792 -18.725 -40.928 1.00 34.81 426 ASN A C 1
ATOM 3409 O O . ASN A 1 426 ? -3.760 -19.918 -41.212 1.00 34.81 426 ASN A O 1
ATOM 3413 N N . ALA A 1 427 ? -2.793 -18.128 -40.263 1.00 35.50 427 ALA A N 1
ATOM 3414 C CA . ALA A 1 427 ? -1.529 -18.798 -39.933 1.00 35.50 427 ALA A CA 1
ATOM 3415 C C . ALA A 1 427 ? -1.584 -19.688 -38.672 1.00 35.50 427 ALA A C 1
ATOM 3417 O O . ALA A 1 427 ? -0.831 -20.650 -38.575 1.00 35.50 427 ALA A O 1
ATOM 3418 N N . PHE A 1 428 ? -2.483 -19.398 -37.723 1.00 34.31 428 PHE A N 1
ATOM 3419 C CA . PHE A 1 428 ? -2.578 -20.106 -36.436 1.00 34.31 428 PHE A CA 1
ATOM 3420 C C . PHE A 1 428 ? -4.000 -20.612 -36.174 1.00 34.31 428 PHE A C 1
ATOM 3422 O O . PHE A 1 428 ? -4.732 -20.106 -35.325 1.00 34.31 428 PHE A O 1
ATOM 3429 N N . GLY A 1 429 ? -4.405 -21.623 -36.942 1.00 27.31 429 GLY A N 1
ATOM 3430 C CA . GLY A 1 429 ? -5.665 -22.327 -36.730 1.00 27.31 429 GLY A CA 1
ATOM 3431 C C . GLY A 1 429 ? -5.513 -23.505 -35.767 1.00 27.31 429 GLY A C 1
ATOM 3432 O O . GLY A 1 429 ? -4.825 -24.469 -36.083 1.00 27.31 429 GLY A O 1
ATOM 3433 N N . CYS A 1 430 ? -6.247 -23.492 -34.653 1.00 27.62 430 CYS A N 1
ATOM 3434 C CA . CYS A 1 430 ? -6.638 -24.721 -33.958 1.00 27.62 430 CYS A CA 1
ATOM 3435 C C . CYS A 1 430 ? -8.141 -24.683 -33.637 1.00 27.62 430 CYS A C 1
ATOM 3437 O O . CYS A 1 430 ? -8.738 -23.613 -33.502 1.00 27.62 430 CYS A O 1
ATOM 3439 N N . ARG A 1 431 ? -8.787 -25.852 -33.641 1.00 26.88 431 ARG A N 1
ATOM 3440 C CA . ARG A 1 431 ? -10.209 -25.995 -33.989 1.00 26.88 431 ARG A CA 1
ATOM 3441 C C . ARG A 1 431 ? -10.945 -26.871 -32.978 1.00 26.88 431 ARG A C 1
ATOM 3443 O O . ARG A 1 431 ? -11.034 -28.080 -33.162 1.00 26.88 431 ARG A O 1
ATOM 3450 N N . ILE A 1 432 ? -11.528 -26.252 -31.953 1.00 29.64 432 ILE A N 1
ATOM 3451 C CA . ILE A 1 432 ? -12.426 -26.927 -31.002 1.00 29.64 432 ILE A CA 1
ATOM 3452 C C . ILE A 1 432 ? -13.884 -26.593 -31.356 1.00 29.64 432 ILE A C 1
ATOM 3454 O O . ILE A 1 432 ? -14.206 -25.482 -31.783 1.00 29.64 432 ILE A O 1
ATOM 3458 N N . GLN A 1 433 ? -14.760 -27.595 -31.282 1.00 29.36 433 GLN A N 1
ATOM 3459 C CA . GLN A 1 433 ? -16.118 -27.524 -31.820 1.00 29.36 433 GLN A CA 1
ATOM 3460 C C . GLN A 1 433 ? -17.070 -26.726 -30.920 1.00 29.36 433 GLN A C 1
ATOM 3462 O O . GLN A 1 433 ? -17.100 -26.893 -29.703 1.00 29.36 433 GLN A O 1
ATOM 3467 N N . ARG A 1 434 ? -17.935 -25.919 -31.544 1.00 25.91 434 ARG A N 1
ATOM 3468 C CA . ARG A 1 434 ? -19.128 -25.370 -30.887 1.00 25.91 434 ARG A CA 1
ATOM 3469 C C . ARG A 1 434 ? -20.136 -26.494 -30.642 1.00 25.91 434 ARG A C 1
ATOM 3471 O O . ARG A 1 434 ? -20.604 -27.088 -31.610 1.00 25.91 434 ARG A O 1
ATOM 3478 N N . GLN A 1 435 ? -20.580 -26.674 -29.401 1.00 26.70 435 GLN A N 1
ATOM 3479 C CA . GLN A 1 435 ? -21.964 -27.082 -29.151 1.00 26.70 435 GLN A CA 1
ATOM 3480 C C . GLN A 1 435 ? -22.794 -25.846 -28.801 1.00 26.70 435 GLN A C 1
ATOM 3482 O O . GLN A 1 435 ? -22.338 -24.946 -28.100 1.00 26.70 435 GLN A O 1
ATOM 3487 N N . THR A 1 436 ? -24.003 -25.768 -29.350 1.00 26.97 436 THR A N 1
ATOM 3488 C CA . THR A 1 436 ? -24.836 -24.564 -29.298 1.00 26.97 436 THR A CA 1
ATOM 3489 C C . THR A 1 436 ? -25.991 -24.715 -28.315 1.00 26.97 436 THR A C 1
ATOM 3491 O O . THR A 1 436 ? -26.943 -25.443 -28.593 1.00 26.97 436 THR A O 1
ATOM 3494 N N . LYS A 1 437 ? -25.991 -23.919 -27.241 1.00 26.36 437 LYS A N 1
ATOM 3495 C CA . LYS A 1 437 ? -27.231 -23.458 -26.599 1.00 26.36 437 LYS A CA 1
ATOM 3496 C C . LYS A 1 437 ? -27.293 -21.936 -26.682 1.00 26.36 437 LYS A C 1
ATOM 3498 O O . LYS A 1 437 ? -26.314 -21.248 -26.422 1.00 26.36 437 LYS A O 1
ATOM 3503 N N . ARG A 1 438 ? -28.432 -21.432 -27.159 1.00 26.39 438 ARG A N 1
ATOM 3504 C CA . ARG A 1 438 ? -28.610 -20.063 -27.662 1.00 26.39 438 ARG A CA 1
ATOM 3505 C C . ARG A 1 438 ? -29.675 -19.342 -26.837 1.00 26.39 438 ARG A C 1
ATOM 3507 O O . ARG A 1 438 ? -30.809 -19.212 -27.289 1.00 26.39 438 ARG A O 1
ATOM 3514 N N . SER A 1 439 ? -29.307 -18.869 -25.649 1.00 25.92 439 SER A N 1
ATOM 3515 C CA . SER A 1 439 ? -30.109 -17.856 -24.952 1.00 25.92 439 SER A CA 1
ATOM 3516 C C . SER A 1 439 ? -29.824 -16.482 -25.553 1.00 25.92 439 SER A C 1
ATOM 3518 O O . SER A 1 439 ? -28.682 -16.162 -25.878 1.00 25.92 439 SER A O 1
ATOM 3520 N N . LYS A 1 440 ? -30.877 -15.686 -25.748 1.00 31.91 440 LYS A N 1
ATOM 3521 C CA . LYS A 1 440 ? -30.763 -14.290 -26.178 1.00 31.91 440 LYS A CA 1
ATOM 3522 C C . LYS A 1 440 ? -30.581 -13.424 -24.932 1.00 31.91 440 LYS A C 1
ATOM 3524 O O . LYS A 1 440 ? -31.537 -13.305 -24.175 1.00 31.91 440 LYS A O 1
ATOM 3529 N N . ASN A 1 441 ? -29.443 -12.753 -24.796 1.00 26.06 441 ASN A N 1
ATOM 3530 C CA . ASN A 1 441 ? -29.393 -11.513 -24.026 1.00 26.06 441 ASN A CA 1
ATOM 3531 C C . ASN A 1 441 ? -29.431 -10.350 -25.021 1.00 26.06 441 ASN A C 1
ATOM 3533 O O . ASN A 1 441 ? -28.725 -10.364 -26.032 1.00 26.06 441 ASN A O 1
ATOM 3537 N N . LEU A 1 442 ? -30.304 -9.376 -24.769 1.00 31.98 442 LEU A N 1
ATOM 3538 C CA . LEU A 1 442 ? -30.265 -8.095 -25.466 1.00 31.98 442 LEU A CA 1
ATOM 3539 C C . LEU A 1 442 ? -29.072 -7.307 -24.921 1.00 31.98 442 LEU A C 1
ATOM 3541 O O . LEU A 1 442 ? -28.815 -7.325 -23.721 1.00 31.98 442 LEU A O 1
ATOM 3545 N N . SER A 1 443 ? -28.369 -6.582 -25.789 1.00 34.78 443 SER A N 1
ATOM 3546 C CA . SER A 1 443 ? -27.386 -5.591 -25.355 1.00 34.78 443 SER A CA 1
ATOM 3547 C C . SER A 1 443 ? -28.121 -4.359 -24.820 1.00 34.78 443 SER A C 1
ATOM 3549 O O . SER A 1 443 ? -28.375 -3.408 -25.569 1.00 34.78 443 SER A O 1
ATOM 3551 N N . GLU A 1 444 ? -28.513 -4.385 -23.548 1.00 36.16 444 GLU A N 1
ATOM 3552 C CA . GLU A 1 444 ? -29.077 -3.212 -22.883 1.00 36.16 444 GLU A CA 1
ATOM 3553 C C . GLU A 1 444 ? -28.022 -2.105 -22.811 1.00 36.16 444 GLU A C 1
ATOM 3555 O O . GLU A 1 444 ? -26.998 -2.226 -22.140 1.00 36.16 444 GLU A O 1
ATOM 3560 N N . LYS A 1 445 ? -28.272 -0.998 -23.517 1.00 37.66 445 LYS A N 1
ATOM 3561 C CA . LYS A 1 445 ? -27.512 0.239 -23.330 1.00 37.66 445 LYS A CA 1
ATOM 3562 C C . LYS A 1 445 ? -27.974 0.893 -22.030 1.00 37.66 445 LYS A C 1
ATOM 3564 O O . LYS A 1 445 ? -28.896 1.705 -22.044 1.00 37.66 445 LYS A O 1
ATOM 3569 N N . SER A 1 446 ? -27.341 0.535 -20.919 1.00 38.41 446 SER A N 1
ATOM 3570 C CA . SER A 1 446 ? -27.582 1.138 -19.610 1.00 38.41 446 SER A CA 1
ATOM 3571 C C . SER A 1 446 ? -27.114 2.600 -19.586 1.00 38.41 446 SER A C 1
ATOM 3573 O O . SER A 1 446 ? -25.966 2.917 -19.283 1.00 38.41 446 SER A O 1
ATOM 3575 N N . SER A 1 447 ? -28.019 3.527 -19.910 1.00 39.16 447 SER A N 1
ATOM 3576 C CA . SER A 1 447 ? -27.779 4.972 -19.822 1.00 39.16 447 SER A CA 1
ATOM 3577 C C . SER A 1 447 ? -27.785 5.439 -18.360 1.00 39.16 447 SER A C 1
ATOM 3579 O O . SER A 1 447 ? -28.761 6.022 -17.887 1.00 39.16 447 SER A O 1
ATOM 3581 N N . ILE A 1 448 ? -26.705 5.142 -17.636 1.00 44.12 448 ILE A N 1
ATOM 3582 C CA . ILE A 1 448 ? -26.525 5.475 -16.219 1.00 44.12 448 ILE A CA 1
ATOM 3583 C C . ILE A 1 448 ? -25.441 6.557 -16.100 1.00 44.12 448 ILE A C 1
ATOM 3585 O O . ILE A 1 448 ? -24.251 6.284 -16.240 1.00 44.12 448 ILE A O 1
ATOM 3589 N N . GLY A 1 449 ? -25.867 7.793 -15.824 1.00 52.62 449 GLY A N 1
ATOM 3590 C CA . GLY A 1 449 ? -24.985 8.945 -15.606 1.00 52.62 449 GLY A CA 1
ATOM 3591 C C . GLY A 1 449 ? -24.477 9.641 -16.878 1.00 52.62 449 GLY A C 1
ATOM 3592 O O . GLY A 1 449 ? -24.784 9.257 -18.004 1.00 52.62 449 GLY A O 1
ATOM 3593 N N . ASN A 1 450 ? -23.682 10.700 -16.683 1.00 55.66 450 ASN A N 1
ATOM 3594 C CA . ASN A 1 450 ? -23.196 11.594 -17.752 1.00 55.66 450 ASN A CA 1
ATOM 3595 C C . ASN A 1 450 ? -22.209 10.928 -18.739 1.00 55.66 450 ASN A C 1
ATOM 3597 O O . ASN A 1 450 ? -21.866 11.505 -19.770 1.00 55.66 450 ASN A O 1
ATOM 3601 N N . SER A 1 451 ? -21.736 9.720 -18.439 1.00 58.06 451 SER A N 1
ATOM 3602 C CA . SER A 1 451 ? -20.784 8.938 -19.231 1.00 58.06 451 SER A CA 1
ATOM 3603 C C . SER A 1 451 ? -21.459 8.236 -20.420 1.00 58.06 451 SER A C 1
ATOM 3605 O O . SER A 1 451 ? -21.633 7.022 -20.424 1.00 58.06 451 SER A O 1
ATOM 3607 N N . MET A 1 452 ? -21.827 8.995 -21.457 1.00 64.94 452 MET A N 1
ATOM 3608 C CA . MET A 1 452 ? -22.637 8.503 -22.591 1.00 64.94 452 MET A CA 1
ATOM 3609 C C . MET A 1 452 ? -21.972 7.456 -23.513 1.00 64.94 452 MET A C 1
ATOM 3611 O O . MET A 1 452 ? -22.666 6.854 -24.329 1.00 64.94 452 MET A O 1
ATOM 3615 N N . ASN A 1 453 ? -20.657 7.228 -23.405 1.00 78.81 453 ASN A N 1
ATOM 3616 C CA . ASN A 1 453 ? -19.870 6.397 -24.335 1.00 78.81 453 ASN A CA 1
ATOM 3617 C C . ASN A 1 453 ? -19.173 5.197 -23.657 1.00 78.81 453 ASN A C 1
ATOM 3619 O O . ASN A 1 453 ? -18.062 4.834 -24.039 1.00 78.81 453 ASN A O 1
ATOM 3623 N N . ILE A 1 454 ? -19.797 4.587 -22.645 1.00 80.25 454 ILE A N 1
ATOM 3624 C CA . ILE A 1 454 ? -19.264 3.391 -21.969 1.00 80.25 454 ILE A CA 1
ATOM 3625 C C . ILE A 1 454 ? -19.906 2.095 -22.484 1.00 80.25 454 ILE A C 1
ATOM 3627 O O . ILE A 1 454 ? -21.078 2.061 -22.856 1.00 80.25 454 ILE A O 1
ATOM 3631 N N . LEU A 1 455 ? -19.120 1.019 -22.486 1.00 82.25 455 LEU A N 1
ATOM 3632 C CA . LEU A 1 455 ? -19.548 -0.352 -22.764 1.00 82.25 455 LEU A CA 1
ATOM 3633 C C . LEU A 1 455 ? -19.079 -1.239 -21.610 1.00 82.25 455 LEU A C 1
ATOM 3635 O O . LEU A 1 455 ? -17.970 -1.062 -21.107 1.00 82.25 455 LEU A O 1
ATOM 3639 N N . TRP A 1 456 ? -19.910 -2.191 -21.186 1.00 84.75 456 TRP A N 1
ATOM 3640 C CA . TRP A 1 456 ? -19.500 -3.164 -20.177 1.00 84.75 456 TRP A CA 1
ATOM 3641 C C . TRP A 1 456 ? -18.546 -4.193 -20.794 1.00 84.75 456 TRP A C 1
ATOM 3643 O O . TRP A 1 456 ? -18.829 -4.752 -21.855 1.00 84.75 456 TRP A O 1
ATOM 3653 N N . HIS A 1 457 ? -17.419 -4.443 -20.131 1.00 84.75 457 HIS A N 1
ATOM 3654 C CA . HIS A 1 457 ? -16.432 -5.429 -20.563 1.00 84.75 457 HIS A CA 1
ATOM 3655 C C . HIS A 1 457 ? -16.653 -6.744 -19.809 1.00 84.75 457 HIS A C 1
ATOM 3657 O O . HIS A 1 457 ? -16.313 -6.864 -18.634 1.00 84.75 457 HIS A O 1
ATOM 3663 N N . GLU A 1 458 ? -17.231 -7.737 -20.486 1.00 86.62 458 GLU A N 1
ATOM 3664 C CA . GLU A 1 458 ? -17.422 -9.075 -19.920 1.00 86.62 458 GLU A CA 1
ATOM 3665 C C . GLU A 1 458 ? -16.077 -9.806 -19.757 1.00 86.62 458 GLU A C 1
ATOM 3667 O O . GLU A 1 458 ? -15.301 -9.944 -20.704 1.00 86.62 458 GLU A O 1
ATOM 3672 N N . CYS A 1 459 ? -15.812 -10.300 -18.546 1.00 85.56 459 CYS A N 1
ATOM 3673 C CA . CYS A 1 459 ? -14.697 -11.197 -18.252 1.00 85.56 459 CYS A CA 1
ATOM 3674 C C . CYS A 1 459 ? -15.166 -12.659 -18.378 1.00 85.56 459 CYS A C 1
ATOM 3676 O O . CYS A 1 459 ? -16.283 -12.954 -17.951 1.00 85.56 459 CYS A O 1
ATOM 3678 N N . PRO A 1 460 ? -14.344 -13.600 -18.887 1.00 87.88 460 PRO A N 1
ATOM 3679 C CA . PRO A 1 460 ? -14.696 -15.021 -18.887 1.00 87.88 460 PRO A CA 1
ATOM 3680 C C . PRO A 1 460 ? -14.990 -15.584 -17.488 1.00 87.88 460 PRO A C 1
ATOM 3682 O O . PRO A 1 460 ? -15.881 -16.416 -17.357 1.00 87.88 460 PRO A O 1
ATOM 3685 N N . ILE A 1 461 ? -14.285 -15.106 -16.454 1.00 93.44 461 ILE A N 1
ATOM 3686 C CA . ILE A 1 461 ? -14.461 -15.545 -15.061 1.00 93.44 461 ILE A CA 1
ATOM 3687 C C . ILE A 1 461 ? -15.691 -14.854 -14.457 1.00 93.44 461 ILE A C 1
ATOM 3689 O O . ILE A 1 461 ? -15.707 -13.633 -14.266 1.00 93.44 461 ILE A O 1
ATOM 3693 N N . GLN A 1 462 ? -16.705 -15.643 -14.117 1.00 92.69 462 GLN A N 1
ATOM 3694 C CA . GLN A 1 462 ? -17.964 -15.201 -13.526 1.00 92.69 462 GLN A CA 1
ATOM 3695 C C . GLN A 1 462 ? -17.889 -15.123 -11.996 1.00 92.69 462 GLN A C 1
ATOM 3697 O O . GLN A 1 462 ? -16.951 -15.611 -11.361 1.00 92.69 462 GLN A O 1
ATOM 3702 N N . LYS A 1 463 ? -18.924 -14.534 -11.382 1.00 92.19 463 LYS A N 1
ATOM 3703 C CA . LYS A 1 463 ? -19.086 -14.505 -9.921 1.00 92.19 463 LYS A CA 1
ATOM 3704 C C . LYS A 1 463 ? -19.066 -15.913 -9.312 1.00 92.19 463 LYS A C 1
ATOM 3706 O O . LYS A 1 463 ? -18.328 -16.145 -8.361 1.00 92.19 463 LYS A O 1
ATOM 3711 N N . LEU A 1 464 ? -19.807 -16.855 -9.902 1.00 94.19 464 LEU A N 1
ATOM 3712 C CA . LEU A 1 464 ? -19.902 -18.237 -9.411 1.00 94.19 464 LEU A CA 1
ATOM 3713 C C . LEU A 1 464 ? -18.542 -18.956 -9.385 1.00 94.19 464 LEU A C 1
ATOM 3715 O O . LEU A 1 464 ? -18.280 -19.716 -8.457 1.00 94.19 464 LEU A O 1
ATOM 3719 N N . ASP A 1 465 ? -17.657 -18.680 -10.348 1.00 95.25 465 ASP A N 1
ATOM 3720 C CA . ASP A 1 465 ? -16.312 -19.270 -10.387 1.00 95.25 465 ASP A CA 1
ATOM 3721 C C . ASP A 1 465 ? -15.458 -18.782 -9.204 1.00 95.25 465 ASP A C 1
ATOM 3723 O O . ASP A 1 465 ? -14.737 -19.561 -8.579 1.00 95.25 465 ASP A O 1
ATOM 3727 N N . ARG A 1 466 ? -15.579 -17.491 -8.857 1.00 95.75 466 ARG A N 1
ATOM 3728 C CA . ARG A 1 466 ? -14.907 -16.876 -7.699 1.00 95.75 466 ARG A CA 1
ATOM 3729 C C . ARG A 1 466 ? -15.476 -17.384 -6.377 1.00 95.75 466 ARG A C 1
ATOM 3731 O O . ARG A 1 466 ? -14.715 -17.707 -5.470 1.00 95.75 466 ARG A O 1
ATOM 3738 N N . GLU A 1 467 ? -16.797 -17.498 -6.279 1.00 96.25 467 GLU A N 1
ATOM 3739 C CA . GLU A 1 467 ? -17.479 -18.048 -5.102 1.00 96.25 467 GLU A CA 1
ATOM 3740 C C . GLU A 1 467 ? -17.086 -19.515 -4.862 1.00 96.25 467 GLU A C 1
ATOM 3742 O O . GLU A 1 467 ? -16.720 -19.884 -3.744 1.00 96.25 467 GLU A O 1
ATOM 3747 N N . HIS A 1 468 ? -17.042 -20.335 -5.918 1.00 95.44 468 HIS A N 1
ATOM 3748 C CA . HIS A 1 468 ? -16.572 -21.719 -5.846 1.00 95.44 468 HIS A CA 1
ATOM 3749 C C . HIS A 1 468 ? -15.083 -21.821 -5.470 1.00 95.44 468 HIS A C 1
ATOM 3751 O O . HIS A 1 468 ? -14.721 -22.665 -4.650 1.00 95.44 468 HIS A O 1
ATOM 3757 N N . LEU A 1 469 ? -14.219 -20.949 -6.003 1.00 95.75 469 LEU A N 1
ATOM 3758 C CA . LEU A 1 469 ? -12.799 -20.896 -5.631 1.00 95.75 469 LEU A CA 1
ATOM 3759 C C . LEU A 1 469 ? -12.594 -20.534 -4.148 1.00 95.75 469 LEU A C 1
ATOM 3761 O O . LEU A 1 469 ? -11.753 -21.131 -3.483 1.00 95.75 469 LEU A O 1
ATOM 3765 N N . LEU A 1 470 ? -13.373 -19.582 -3.623 1.00 96.12 470 LEU A N 1
ATOM 3766 C CA . LEU A 1 470 ? -13.297 -19.126 -2.228 1.00 96.12 470 LEU A CA 1
ATOM 3767 C C . LEU A 1 470 ? -14.138 -19.977 -1.250 1.00 96.12 470 LEU A C 1
ATOM 3769 O O . LEU A 1 470 ? -14.095 -19.749 -0.040 1.00 96.12 470 LEU A O 1
ATOM 3773 N N . GLN A 1 471 ? -14.914 -20.945 -1.752 1.00 96.31 471 GLN A N 1
ATOM 3774 C CA . GLN A 1 471 ? -15.837 -21.787 -0.977 1.00 96.31 471 GLN A CA 1
ATOM 3775 C C . GLN A 1 471 ? -16.819 -20.973 -0.104 1.00 96.31 471 GLN A C 1
ATOM 3777 O O . GLN A 1 471 ? -17.134 -21.345 1.031 1.00 96.31 471 GLN A O 1
ATOM 3782 N N . GLN A 1 472 ? -17.291 -19.836 -0.616 1.00 96.56 472 GLN A N 1
ATOM 3783 C CA . GLN A 1 472 ? -18.211 -18.905 0.051 1.00 96.56 472 GLN A CA 1
ATOM 3784 C C . GLN A 1 472 ? -18.964 -18.070 -0.992 1.00 96.56 472 GLN A C 1
ATOM 3786 O O . GLN A 1 472 ? -18.522 -17.979 -2.133 1.00 96.56 472 GLN A O 1
ATOM 3791 N N . LYS A 1 473 ? -20.049 -17.400 -0.595 1.00 96.81 473 LYS A N 1
ATOM 3792 C CA . LYS A 1 473 ? -20.779 -16.467 -1.468 1.00 96.81 473 LYS A CA 1
ATOM 3793 C C . LYS A 1 473 ? -20.547 -15.013 -1.075 1.00 96.81 473 LYS A C 1
ATOM 3795 O O . LYS A 1 473 ? -20.544 -14.669 0.106 1.00 96.81 473 LYS A O 1
ATOM 3800 N N . GLY A 1 474 ? -20.380 -14.157 -2.078 1.00 96.88 474 GLY A N 1
ATOM 3801 C CA . GLY A 1 474 ? -20.098 -12.739 -1.911 1.00 96.88 474 GLY A CA 1
ATOM 3802 C C . GLY A 1 474 ? -21.356 -11.937 -1.593 1.00 96.88 474 GLY A C 1
ATOM 3803 O O . GLY A 1 474 ? -22.323 -11.925 -2.369 1.00 96.88 474 GLY A O 1
ATOM 3804 N N . CYS A 1 475 ? -21.339 -11.249 -0.456 1.00 98.00 475 CYS A N 1
ATOM 3805 C CA . CYS A 1 475 ? -22.444 -10.451 0.071 1.00 98.00 475 CYS A CA 1
ATOM 3806 C C . CYS A 1 475 ? -21.936 -9.209 0.812 1.00 98.00 475 CYS A C 1
ATOM 3808 O O . CYS A 1 475 ? -20.756 -9.104 1.150 1.00 98.00 475 CYS A O 1
ATOM 3810 N N . VAL A 1 476 ? -22.842 -8.265 1.059 1.00 98.56 476 VAL A N 1
ATOM 3811 C CA . VAL A 1 476 ? -22.586 -7.038 1.814 1.00 98.56 476 VAL A CA 1
ATOM 3812 C C . VAL A 1 476 ? -23.347 -7.097 3.129 1.00 98.56 476 VAL A C 1
ATOM 3814 O O . VAL A 1 476 ? -24.572 -7.121 3.140 1.00 98.56 476 VAL A O 1
ATOM 3817 N N . ILE A 1 477 ? -22.613 -7.083 4.236 1.00 98.50 477 ILE A N 1
ATOM 3818 C CA . ILE A 1 477 ? -23.128 -6.923 5.593 1.00 98.50 477 ILE A CA 1
ATOM 3819 C C . ILE A 1 477 ? -23.031 -5.433 5.924 1.00 98.50 477 ILE A C 1
ATOM 3821 O O . ILE A 1 477 ? -21.934 -4.906 6.118 1.00 98.50 477 ILE A O 1
ATOM 3825 N N . TRP A 1 478 ? -24.164 -4.738 5.941 1.00 98.50 478 TRP A N 1
ATOM 3826 C CA . TRP A 1 478 ? -24.228 -3.288 6.102 1.00 98.50 478 TRP A CA 1
ATOM 3827 C C . TRP A 1 478 ? -24.607 -2.918 7.537 1.00 98.50 478 TRP A C 1
ATOM 3829 O O . TRP A 1 478 ? -25.783 -2.918 7.901 1.00 98.50 478 TRP A O 1
ATOM 3839 N N . LEU A 1 479 ? -23.610 -2.604 8.366 1.00 98.25 479 LEU A N 1
ATOM 3840 C CA . LEU A 1 479 ? -23.824 -2.184 9.750 1.00 98.25 479 LEU A CA 1
ATOM 3841 C C . LEU A 1 479 ? -24.249 -0.709 9.781 1.00 98.25 479 LEU A C 1
ATOM 3843 O O . LEU A 1 479 ? -23.458 0.164 9.416 1.00 98.25 479 LEU A O 1
ATOM 3847 N N . THR A 1 480 ? -25.460 -0.426 10.269 1.00 97.56 480 THR A N 1
ATOM 3848 C CA . THR A 1 480 ? -25.996 0.935 10.462 1.00 97.56 480 THR A CA 1
ATOM 3849 C C . THR A 1 480 ? -26.329 1.213 11.932 1.00 97.56 480 THR A C 1
ATOM 3851 O O . THR A 1 480 ? -26.604 0.295 12.704 1.00 97.56 480 THR A O 1
ATOM 3854 N N . GLY A 1 481 ? -26.250 2.479 12.351 1.00 95.69 481 GLY A N 1
ATOM 3855 C CA . GLY A 1 481 ? -26.543 2.918 13.722 1.00 95.69 481 GLY A CA 1
ATOM 3856 C C . GLY A 1 481 ? -25.807 4.202 14.114 1.00 95.69 481 GLY A C 1
ATOM 3857 O O . GLY A 1 481 ? -24.892 4.642 13.410 1.00 95.69 481 GLY A O 1
ATOM 3858 N N . LEU A 1 482 ? -26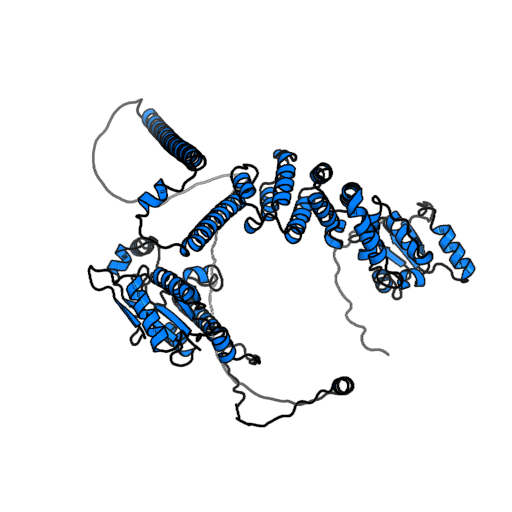.152 4.773 15.270 1.00 95.25 482 LEU A N 1
ATOM 3859 C CA . LEU A 1 482 ? -25.551 6.000 15.822 1.00 95.25 482 LEU A CA 1
ATOM 3860 C C . LEU A 1 482 ? -24.028 5.899 16.055 1.00 95.25 482 LEU A C 1
ATOM 3862 O O . LEU A 1 482 ? -23.443 4.811 16.066 1.00 95.25 482 LEU A O 1
ATOM 3866 N N . SER A 1 483 ? -23.344 7.035 16.233 1.00 93.81 483 SER A N 1
ATOM 3867 C CA . SER A 1 483 ? -21.944 7.022 16.694 1.00 93.81 483 SER A CA 1
ATOM 3868 C C . SER A 1 483 ? -21.850 6.341 18.069 1.00 93.81 483 SER A C 1
ATOM 3870 O O . SER A 1 483 ? -22.818 6.327 18.812 1.00 93.81 483 SER A O 1
ATOM 3872 N N . GLY A 1 484 ? -20.735 5.693 18.414 1.00 90.81 484 GLY A N 1
ATOM 3873 C CA . GLY A 1 484 ? -20.609 4.976 19.700 1.00 90.81 484 GLY A CA 1
ATOM 3874 C C . GLY A 1 484 ? -21.483 3.713 19.881 1.00 90.81 484 GLY A C 1
ATOM 3875 O O . GLY A 1 484 ? -21.308 3.001 20.873 1.00 90.81 484 GLY A O 1
ATOM 3876 N N . SER A 1 485 ? -22.364 3.367 18.930 1.00 92.62 485 SER A N 1
ATOM 3877 C CA . SER A 1 485 ? -23.244 2.187 19.042 1.00 92.62 485 SER A CA 1
ATOM 3878 C C . SER A 1 485 ? -22.491 0.848 19.076 1.00 92.62 485 SER A C 1
ATOM 3880 O O . SER A 1 485 ? -22.930 -0.081 19.748 1.00 92.62 485 SER A O 1
ATOM 3882 N N . GLY A 1 486 ? -21.330 0.762 18.410 1.00 91.75 486 GLY A N 1
ATOM 3883 C CA . GLY A 1 486 ? -20.454 -0.422 18.403 1.00 91.75 486 GLY A CA 1
ATOM 3884 C C . GLY A 1 486 ? -20.086 -0.984 17.022 1.00 91.75 486 GLY A C 1
ATOM 3885 O O . GLY A 1 486 ? -19.358 -1.970 16.962 1.00 91.75 486 GLY A O 1
ATOM 3886 N N . LYS A 1 487 ? -20.540 -0.368 15.916 1.00 95.06 487 LYS A N 1
ATOM 3887 C CA . LYS A 1 487 ? -20.333 -0.847 14.525 1.00 95.06 487 LYS A CA 1
ATOM 3888 C C . LYS A 1 487 ? -18.923 -1.356 14.216 1.00 95.06 487 LYS A C 1
ATOM 3890 O O . LYS A 1 487 ? -18.777 -2.529 13.892 1.00 95.06 487 LYS A O 1
ATOM 3895 N N . SER A 1 488 ? -17.893 -0.519 14.350 1.00 94.44 488 SER A N 1
ATOM 3896 C CA . SER A 1 488 ? -16.512 -0.895 14.011 1.00 94.44 488 SER A CA 1
ATOM 3897 C C . SER A 1 488 ? -15.993 -2.034 14.904 1.00 94.44 488 SER A C 1
ATOM 3899 O O . SER A 1 488 ? -15.294 -2.927 14.432 1.00 94.44 488 SER A O 1
ATOM 3901 N N . THR A 1 489 ? -16.401 -2.067 16.178 1.00 94.19 489 THR A N 1
ATOM 3902 C CA . THR A 1 489 ? -16.085 -3.150 17.124 1.00 94.19 489 THR A CA 1
ATOM 3903 C C . THR A 1 489 ? -16.706 -4.478 16.684 1.00 94.19 489 THR A C 1
ATOM 3905 O O . THR A 1 489 ? -16.018 -5.500 16.662 1.00 94.19 489 THR A O 1
ATOM 3908 N N . LEU A 1 490 ? -17.981 -4.461 16.273 1.00 95.44 490 LEU A N 1
ATOM 3909 C CA . LEU A 1 490 ? -18.665 -5.625 15.708 1.00 95.44 490 LEU A CA 1
ATOM 3910 C C . LEU A 1 490 ? -18.033 -6.051 14.378 1.00 95.44 490 LEU A C 1
ATOM 3912 O O . LEU A 1 490 ? -17.770 -7.235 14.203 1.00 95.44 490 LEU A O 1
ATOM 3916 N N . ALA A 1 491 ? -17.724 -5.115 13.476 1.00 97.19 491 ALA A N 1
ATOM 3917 C CA . ALA A 1 491 ? -17.091 -5.407 12.190 1.00 97.19 491 ALA A CA 1
ATOM 3918 C C . ALA A 1 491 ? -15.747 -6.132 12.359 1.00 97.19 491 ALA A C 1
ATOM 3920 O O . ALA A 1 491 ? -15.519 -7.166 11.731 1.00 97.19 491 ALA A O 1
ATOM 3921 N N . CYS A 1 492 ? -14.883 -5.642 13.253 1.00 96.06 492 CYS A N 1
ATOM 3922 C CA . CYS A 1 492 ? -13.595 -6.268 13.545 1.00 96.06 492 CYS A CA 1
ATOM 3923 C C . CYS A 1 492 ? -13.747 -7.658 14.186 1.00 96.06 492 CYS A C 1
ATOM 3925 O O . CYS A 1 492 ? -13.046 -8.594 13.795 1.00 96.06 492 CYS A O 1
ATOM 3927 N N . PHE A 1 493 ? -14.672 -7.829 15.137 1.00 96.12 493 PHE A N 1
ATOM 3928 C CA . PHE A 1 493 ? -14.882 -9.118 15.806 1.00 96.12 493 PHE A CA 1
ATOM 3929 C C . PHE A 1 493 ? -15.551 -10.157 14.886 1.00 96.12 493 PHE A C 1
ATOM 3931 O O . PHE A 1 493 ? -15.167 -11.330 14.896 1.00 96.12 493 PHE A O 1
ATOM 3938 N N . LEU A 1 494 ? -16.489 -9.726 14.039 1.00 97.00 494 LEU A N 1
ATOM 3939 C CA . LEU A 1 494 ? -17.123 -10.531 12.993 1.00 97.00 494 LEU A CA 1
ATOM 3940 C C . LEU A 1 494 ? -16.109 -10.957 11.925 1.00 97.00 494 LEU A C 1
ATOM 3942 O O . LEU A 1 494 ? -16.023 -12.144 11.625 1.00 97.00 494 LEU A O 1
ATOM 3946 N N . SER A 1 495 ? -15.290 -10.025 11.423 1.00 97.50 495 SER A N 1
ATOM 3947 C CA . SER A 1 495 ? -14.201 -10.308 10.477 1.00 97.50 495 SER A CA 1
ATOM 3948 C C . SER A 1 495 ? -13.224 -11.344 11.044 1.00 97.50 495 SER A C 1
ATOM 3950 O O . SER A 1 495 ? -13.012 -12.392 10.437 1.00 97.50 495 SER A O 1
ATOM 3952 N N . ARG A 1 496 ? -12.732 -11.150 12.280 1.00 96.94 496 ARG A N 1
ATOM 3953 C CA . ARG A 1 496 ? -11.880 -12.135 12.975 1.00 96.94 496 ARG A CA 1
ATOM 3954 C C . ARG A 1 496 ? -12.558 -13.505 13.121 1.00 96.94 496 ARG A C 1
ATOM 3956 O O . ARG A 1 496 ? -11.896 -14.534 12.998 1.00 96.94 496 ARG A O 1
ATOM 3963 N N . SER A 1 497 ? -13.865 -13.523 13.374 1.00 96.19 497 SER A N 1
ATOM 3964 C CA . SER A 1 497 ? -14.653 -14.751 13.549 1.00 96.19 497 SER A CA 1
ATOM 3965 C C . SER A 1 497 ? -14.982 -15.470 12.234 1.00 96.19 497 SER A C 1
ATOM 3967 O O . SER A 1 497 ? -15.241 -16.673 12.249 1.00 96.19 497 SER A O 1
ATOM 3969 N N . LEU A 1 498 ? -14.985 -14.766 11.103 1.00 96.62 498 LEU A N 1
ATOM 3970 C CA . LEU A 1 498 ? -15.138 -15.347 9.768 1.00 96.62 498 LEU A CA 1
ATOM 3971 C C . LEU A 1 498 ? -13.781 -15.821 9.222 1.00 96.62 498 LEU A C 1
ATOM 3973 O O . LEU A 1 498 ? -13.684 -16.944 8.728 1.00 96.62 498 LEU A O 1
ATOM 3977 N N . HIS A 1 499 ? -12.708 -15.061 9.452 1.00 96.50 499 HIS A N 1
ATOM 3978 C CA . HIS A 1 499 ? -11.338 -15.479 9.152 1.00 96.50 499 HIS A CA 1
ATOM 3979 C C . HIS A 1 499 ? -10.959 -16.781 9.881 1.00 96.50 499 HIS A C 1
ATOM 3981 O O . HIS A 1 499 ? -10.372 -17.675 9.270 1.00 96.50 499 HIS A O 1
ATOM 3987 N N . SER A 1 500 ? -11.333 -16.958 11.156 1.00 96.06 500 SER A N 1
ATOM 3988 C CA . SER A 1 500 ? -11.085 -18.218 11.886 1.00 96.06 500 SER A CA 1
ATOM 3989 C C . SER A 1 500 ? -11.923 -19.411 11.397 1.00 96.06 500 SER A C 1
ATOM 3991 O O . SER A 1 500 ? -11.698 -20.538 11.829 1.00 96.06 500 SER A O 1
ATOM 3993 N N . ARG A 1 501 ? -12.864 -19.181 10.470 1.00 95.44 501 ARG A N 1
ATOM 3994 C CA . ARG A 1 501 ? -13.643 -20.198 9.741 1.00 95.44 501 ARG A CA 1
ATOM 3995 C C . ARG A 1 501 ? -13.173 -20.369 8.286 1.00 95.44 501 ARG A C 1
ATOM 3997 O O . ARG A 1 501 ? -13.881 -20.981 7.489 1.00 95.44 501 ARG A O 1
ATOM 4004 N N . GLY A 1 502 ? -12.018 -19.801 7.926 1.00 96.19 502 GLY A N 1
ATOM 4005 C CA . GLY A 1 502 ? -11.484 -19.837 6.562 1.00 96.19 502 GLY A CA 1
ATOM 4006 C C . GLY A 1 502 ? -12.337 -19.062 5.554 1.00 96.19 502 GLY A C 1
ATOM 4007 O O . GLY A 1 502 ? -12.486 -19.510 4.421 1.00 96.19 502 GLY A O 1
ATOM 4008 N N . LYS A 1 503 ? -12.955 -17.946 5.970 1.00 97.56 503 LYS A N 1
ATOM 4009 C CA . LYS A 1 503 ? -13.782 -17.091 5.104 1.00 97.56 503 LYS A CA 1
ATOM 4010 C C . LYS A 1 503 ? -13.126 -15.733 4.887 1.00 97.56 503 LYS A C 1
ATOM 4012 O O . LYS A 1 503 ? -12.643 -15.113 5.833 1.00 97.56 503 LYS A O 1
ATOM 4017 N N . LEU A 1 504 ? -13.113 -15.287 3.633 1.00 97.81 504 LEU A N 1
ATOM 4018 C CA . LEU A 1 504 ? -12.458 -14.060 3.195 1.00 97.81 504 LEU A CA 1
ATOM 4019 C C . LEU A 1 504 ? -13.413 -12.869 3.338 1.00 97.81 504 LEU A C 1
ATOM 4021 O O . LEU A 1 504 ? -14.391 -12.738 2.592 1.00 97.81 504 LEU A O 1
ATOM 4025 N N . THR A 1 505 ? -13.101 -12.004 4.300 1.00 97.94 505 THR A N 1
ATOM 4026 C CA . THR A 1 505 ? -13.833 -10.776 4.629 1.00 97.94 505 THR A CA 1
ATOM 4027 C C . THR A 1 505 ? -13.000 -9.526 4.376 1.00 97.94 505 THR A C 1
ATOM 4029 O O . THR A 1 505 ? -11.784 -9.539 4.549 1.00 97.94 505 THR A O 1
ATOM 4032 N N . TYR A 1 506 ? -13.662 -8.413 4.057 1.00 98.31 506 TYR A N 1
ATOM 4033 C CA . TYR A 1 506 ? -13.035 -7.087 4.018 1.00 98.31 506 TYR A CA 1
ATOM 4034 C C . TYR A 1 506 ? -13.933 -6.048 4.698 1.00 98.31 506 TYR A C 1
ATOM 4036 O O . TYR A 1 506 ? -15.155 -6.144 4.590 1.00 98.31 506 TYR A O 1
ATOM 4044 N N . ILE A 1 507 ? -13.353 -5.074 5.409 1.00 98.44 507 ILE A N 1
ATOM 4045 C CA . ILE A 1 507 ? -14.107 -4.051 6.156 1.00 98.44 507 ILE A CA 1
ATOM 4046 C C . ILE A 1 507 ? -14.006 -2.697 5.447 1.00 98.44 507 ILE A C 1
ATOM 4048 O O . ILE A 1 507 ? -12.910 -2.176 5.255 1.00 98.44 507 ILE A O 1
ATOM 4052 N N . LEU A 1 508 ? -15.154 -2.095 5.134 1.00 97.81 508 LEU A N 1
ATOM 4053 C CA . LEU A 1 508 ? -15.271 -0.714 4.659 1.00 97.81 508 LEU A CA 1
ATOM 4054 C C . LEU A 1 508 ? -15.796 0.166 5.803 1.00 97.81 508 LEU A C 1
ATOM 4056 O O . LEU A 1 508 ? -17.005 0.351 5.946 1.00 97.81 508 LEU A O 1
ATOM 4060 N N . ASP A 1 509 ? -14.899 0.678 6.648 1.00 95.50 509 ASP A N 1
ATOM 4061 C CA . ASP A 1 509 ? -15.267 1.618 7.718 1.00 95.50 509 ASP A CA 1
ATOM 4062 C C . ASP A 1 509 ? -15.278 3.071 7.213 1.00 95.50 509 ASP A C 1
ATOM 4064 O O . ASP A 1 509 ? -14.408 3.486 6.443 1.00 95.50 509 ASP A O 1
ATOM 4068 N N . GLY A 1 510 ? -16.283 3.840 7.637 1.00 89.50 510 GLY A N 1
ATOM 4069 C CA . GLY A 1 510 ? -16.515 5.211 7.182 1.00 89.50 510 GLY A CA 1
ATOM 4070 C C . GLY A 1 510 ? -15.367 6.185 7.429 1.00 89.50 510 GLY A C 1
ATOM 4071 O O . GLY A 1 510 ? -15.159 7.066 6.596 1.00 89.50 510 GLY A O 1
ATOM 4072 N N . ASP A 1 511 ? -14.609 6.021 8.515 1.00 88.62 511 ASP A N 1
ATOM 4073 C CA . ASP A 1 511 ? -13.469 6.899 8.798 1.00 88.62 511 ASP A CA 1
ATOM 4074 C C . ASP A 1 511 ? -12.280 6.520 7.897 1.00 88.62 511 ASP A C 1
ATOM 4076 O O . ASP A 1 511 ? -11.701 7.378 7.229 1.00 88.62 511 ASP A O 1
ATOM 4080 N N . ASN A 1 512 ? -11.993 5.220 7.757 1.00 91.06 512 ASN A N 1
ATOM 4081 C CA . ASN A 1 512 ? -10.937 4.707 6.874 1.00 91.06 512 ASN A CA 1
ATOM 4082 C C . ASN A 1 512 ? -11.145 5.141 5.412 1.00 91.06 512 ASN A C 1
ATOM 4084 O O . ASN A 1 512 ? -10.210 5.602 4.756 1.00 91.06 512 ASN A O 1
ATOM 4088 N N . MET A 1 513 ? -12.379 5.054 4.902 1.00 92.69 513 MET A N 1
ATOM 4089 C CA . MET A 1 513 ? -12.697 5.463 3.527 1.00 92.69 513 MET A CA 1
ATOM 4090 C C . MET A 1 513 ? -12.488 6.969 3.296 1.00 92.69 513 MET A C 1
ATOM 4092 O O . MET A 1 513 ? -12.136 7.368 2.184 1.00 92.69 513 MET A O 1
ATOM 4096 N N . ARG A 1 514 ? -12.635 7.803 4.335 1.00 91.31 514 ARG A N 1
ATOM 4097 C CA . ARG A 1 514 ? -12.399 9.258 4.289 1.00 91.31 514 ARG A CA 1
ATOM 4098 C C . ARG A 1 514 ? -10.922 9.655 4.340 1.00 91.31 514 ARG A C 1
ATOM 4100 O O . ARG A 1 514 ? -10.600 10.770 3.951 1.00 91.31 514 ARG A O 1
ATOM 4107 N N . HIS A 1 515 ? -10.015 8.755 4.716 1.00 90.62 515 HIS A N 1
ATOM 4108 C CA . HIS A 1 515 ? -8.576 8.965 4.507 1.00 90.62 515 HIS A CA 1
ATOM 4109 C C . HIS A 1 515 ? -8.134 8.669 3.057 1.00 90.62 515 HIS A C 1
ATOM 4111 O O . HIS A 1 515 ? -7.090 9.154 2.622 1.00 90.62 515 HIS A O 1
ATOM 4117 N N . GLY A 1 516 ? -8.929 7.901 2.299 1.00 95.00 516 GLY A N 1
ATOM 4118 C CA . GLY A 1 516 ? -8.620 7.452 0.937 1.00 95.00 516 GLY A CA 1
ATOM 4119 C C . GLY A 1 516 ? -9.624 7.931 -0.116 1.00 95.00 516 GLY A C 1
ATOM 4120 O O . GLY A 1 516 ? -9.554 9.067 -0.581 1.00 95.00 516 GLY A O 1
ATOM 4121 N N . LEU A 1 517 ? -10.535 7.041 -0.527 1.00 94.31 517 LEU A N 1
ATOM 4122 C CA . LEU A 1 517 ? -11.460 7.229 -1.659 1.00 94.31 517 LEU A CA 1
ATOM 4123 C C . LEU A 1 517 ? -12.417 8.426 -1.508 1.00 94.31 517 LEU A C 1
ATOM 4125 O O . LEU A 1 517 ? -12.849 8.993 -2.509 1.00 94.31 517 LEU A O 1
ATOM 4129 N N . ASN A 1 518 ? -12.755 8.790 -0.270 1.00 96.62 518 ASN A N 1
ATOM 4130 C CA . ASN A 1 518 ? -13.767 9.796 0.063 1.00 96.62 518 ASN A CA 1
ATOM 4131 C C . ASN A 1 518 ? -13.161 11.020 0.783 1.00 96.62 518 ASN A C 1
ATOM 4133 O O . ASN A 1 518 ? -13.865 11.717 1.512 1.00 96.62 518 ASN A O 1
ATOM 4137 N N . ARG A 1 519 ? -11.852 11.267 0.621 1.00 94.31 519 ARG A N 1
ATOM 4138 C CA . ARG A 1 519 ? -11.119 12.387 1.256 1.00 94.31 519 ARG A CA 1
ATOM 4139 C C . ARG A 1 519 ? -11.498 13.781 0.744 1.00 94.31 519 ARG A C 1
ATOM 4141 O O . ARG A 1 519 ? -11.159 14.780 1.364 1.00 94.31 519 ARG A O 1
ATOM 4148 N N . ASP A 1 520 ? -12.183 13.835 -0.390 1.00 95.25 520 ASP A N 1
ATOM 4149 C CA . ASP A 1 520 ? -12.787 15.022 -0.998 1.00 95.25 520 ASP A CA 1
ATOM 4150 C C . ASP A 1 520 ? -14.155 15.384 -0.391 1.00 95.25 520 ASP A C 1
ATOM 4152 O O . ASP A 1 520 ? -14.652 16.485 -0.616 1.00 95.25 520 ASP A O 1
ATOM 4156 N N . LEU A 1 521 ? -14.770 14.476 0.376 1.00 93.69 521 LEU A N 1
ATOM 4157 C CA . LEU A 1 521 ? -16.120 14.641 0.912 1.00 93.69 521 LEU A CA 1
ATOM 4158 C C . LEU A 1 521 ? -16.086 15.161 2.351 1.00 93.69 521 LEU A C 1
ATOM 4160 O O . LEU A 1 521 ? -15.434 14.588 3.224 1.00 93.69 521 LEU A O 1
ATOM 4164 N N . SER A 1 522 ? -16.871 16.196 2.643 1.00 89.94 522 SER A N 1
ATOM 4165 C CA . SER A 1 522 ? -17.067 16.709 4.000 1.00 89.94 522 SER A CA 1
ATOM 4166 C C . SER A 1 522 ? -18.176 15.937 4.740 1.00 89.94 522 SER A C 1
ATOM 4168 O O . SER A 1 522 ? -18.512 14.792 4.410 1.00 89.94 522 SER A O 1
ATOM 4170 N N . PHE A 1 523 ? -18.746 16.552 5.777 1.00 86.69 523 PHE A N 1
ATOM 4171 C CA . PHE A 1 523 ? -19.854 16.017 6.567 1.00 86.69 523 PHE A CA 1
ATOM 4172 C C . PHE A 1 523 ? -21.195 16.710 6.266 1.00 86.69 523 PHE A C 1
ATOM 4174 O O . PHE A 1 523 ? -22.099 16.656 7.094 1.00 86.69 523 PHE A O 1
ATOM 4181 N N . ARG A 1 524 ? -21.372 17.347 5.104 1.00 89.31 524 ARG A N 1
ATOM 4182 C CA . ARG A 1 524 ? -22.690 17.849 4.662 1.00 89.31 524 ARG A CA 1
ATOM 4183 C C . ARG A 1 524 ? -23.647 16.704 4.285 1.00 89.31 524 ARG A C 1
ATOM 4185 O O . ARG A 1 524 ? -23.209 15.567 4.129 1.00 89.31 524 ARG A O 1
ATOM 4192 N N . ALA A 1 525 ? -24.946 16.978 4.156 1.00 89.06 525 ALA A N 1
ATOM 4193 C CA . ALA A 1 525 ? -25.948 15.951 3.835 1.00 89.06 525 ALA A CA 1
ATOM 4194 C C . ALA A 1 525 ? -25.756 15.371 2.419 1.00 89.06 525 ALA A C 1
ATOM 4196 O O . ALA A 1 525 ? -25.902 14.165 2.199 1.00 89.06 525 ALA A O 1
ATOM 4197 N N . GLU A 1 526 ? -25.353 16.217 1.471 1.00 92.19 526 GLU A N 1
ATOM 4198 C CA . GLU A 1 526 ? -25.014 15.838 0.100 1.00 92.19 526 GLU A CA 1
ATOM 4199 C C . GLU A 1 526 ? -23.777 14.922 0.092 1.00 92.19 526 GLU A C 1
ATOM 4201 O O . GLU A 1 526 ? -23.823 13.799 -0.408 1.00 92.19 526 GLU A O 1
ATOM 4206 N N . ASP A 1 527 ? -22.709 15.352 0.765 1.00 94.06 527 ASP A N 1
ATOM 4207 C CA . ASP A 1 527 ? -21.444 14.625 0.906 1.00 94.06 527 ASP A CA 1
ATOM 4208 C C . ASP A 1 527 ? -21.609 13.294 1.663 1.00 94.06 527 ASP A C 1
ATOM 4210 O O . ASP A 1 527 ? -20.923 12.318 1.360 1.00 94.06 527 ASP A O 1
ATOM 4214 N N . ARG A 1 528 ? -22.540 13.209 2.628 1.00 92.75 528 ARG A N 1
ATOM 4215 C CA . ARG A 1 528 ? -22.945 11.943 3.272 1.00 92.75 528 ARG A CA 1
ATOM 4216 C C . ARG A 1 528 ? -23.621 11.008 2.274 1.00 92.75 528 ARG A C 1
ATOM 4218 O O . ARG A 1 528 ? -23.275 9.828 2.250 1.00 92.75 528 ARG A O 1
ATOM 4225 N N . SER A 1 529 ? -24.526 11.533 1.447 1.00 94.62 529 SER A N 1
ATOM 4226 C CA . SER A 1 529 ? -25.231 10.764 0.414 1.00 94.62 529 SER A CA 1
ATOM 4227 C C . SER A 1 529 ? -24.236 10.193 -0.613 1.00 94.62 529 SER A C 1
ATOM 4229 O O . SER A 1 529 ? -24.244 8.994 -0.886 1.00 94.62 529 SER A O 1
ATOM 4231 N N . GLU A 1 530 ? -23.303 11.014 -1.109 1.00 96.62 530 GLU A N 1
ATOM 4232 C CA . GLU A 1 530 ? -22.247 10.585 -2.042 1.00 96.62 530 GLU A CA 1
ATOM 4233 C C . GLU A 1 530 ? -21.242 9.617 -1.390 1.00 96.62 530 GLU A C 1
ATOM 4235 O O . GLU A 1 530 ? -20.870 8.613 -1.998 1.00 96.62 530 GLU A O 1
ATOM 4240 N N . ASN A 1 531 ? -20.855 9.844 -0.129 1.00 96.19 531 ASN A N 1
ATOM 4241 C CA . ASN A 1 531 ? -20.000 8.924 0.627 1.00 96.19 531 ASN A CA 1
ATOM 4242 C C . ASN A 1 531 ? -20.639 7.530 0.743 1.00 96.19 531 ASN A C 1
ATOM 4244 O O . ASN A 1 531 ? -19.954 6.524 0.560 1.00 96.19 531 ASN A O 1
ATOM 4248 N N . ILE A 1 532 ? -21.943 7.470 1.038 1.00 97.00 532 ILE A N 1
ATOM 4249 C CA . ILE A 1 532 ? -22.707 6.218 1.094 1.00 97.00 532 ILE A CA 1
ATOM 4250 C C . ILE A 1 532 ? -22.759 5.572 -0.296 1.00 97.00 532 ILE A C 1
ATOM 4252 O O . ILE A 1 532 ? -22.386 4.408 -0.421 1.00 97.00 532 ILE A O 1
ATOM 4256 N N . ARG A 1 533 ? -23.117 6.327 -1.345 1.00 98.00 533 ARG A N 1
ATOM 4257 C CA . ARG A 1 533 ? -23.204 5.827 -2.728 1.00 98.00 533 ARG A CA 1
ATOM 4258 C C . ARG A 1 533 ? -21.883 5.222 -3.221 1.00 98.00 533 ARG A C 1
ATOM 4260 O O . ARG A 1 533 ? -21.888 4.122 -3.771 1.00 98.00 533 ARG A O 1
ATOM 4267 N N . ARG A 1 534 ? -20.748 5.899 -2.996 1.00 98.12 534 ARG A N 1
ATOM 4268 C CA . ARG A 1 534 ? -19.411 5.381 -3.349 1.00 98.12 534 ARG A CA 1
ATOM 4269 C C . ARG A 1 534 ? -19.103 4.070 -2.632 1.00 98.12 534 ARG A C 1
ATOM 4271 O O . ARG A 1 534 ? -18.638 3.127 -3.265 1.00 98.12 534 ARG A O 1
ATOM 4278 N N . ILE A 1 535 ? -19.381 3.991 -1.329 1.00 97.75 535 ILE A N 1
ATOM 4279 C CA . ILE A 1 535 ? -19.115 2.778 -0.543 1.00 97.75 535 ILE A CA 1
ATOM 4280 C C . ILE A 1 535 ? -20.073 1.642 -0.939 1.00 97.75 535 ILE A C 1
ATOM 4282 O O . ILE A 1 535 ? -19.643 0.493 -0.966 1.00 97.75 535 ILE A O 1
ATOM 4286 N N . GLY A 1 536 ? -21.312 1.942 -1.341 1.00 97.62 536 GLY A N 1
ATOM 4287 C CA . GLY A 1 536 ? -22.249 0.973 -1.920 1.00 97.62 536 GLY A CA 1
ATOM 4288 C C . GLY A 1 536 ? -21.714 0.299 -3.187 1.00 97.62 536 GLY A C 1
ATOM 4289 O O . GLY A 1 536 ? -21.702 -0.928 -3.269 1.00 97.62 536 GLY A O 1
ATOM 4290 N N . GLU A 1 537 ? -21.196 1.075 -4.145 1.00 97.94 537 GLU A N 1
ATOM 4291 C CA . GLU A 1 537 ? -20.598 0.520 -5.373 1.00 97.94 537 GLU A CA 1
ATOM 4292 C C . GLU A 1 537 ? -19.298 -0.262 -5.087 1.00 97.94 537 GLU A C 1
ATOM 4294 O O . GLU A 1 537 ? -19.080 -1.321 -5.674 1.00 97.94 537 GLU A O 1
ATOM 4299 N N . VAL A 1 538 ? -18.456 0.177 -4.141 1.00 98.12 538 VAL A N 1
ATOM 4300 C CA . VAL A 1 538 ? -17.265 -0.598 -3.723 1.00 98.12 538 VAL A CA 1
ATOM 4301 C C . VAL A 1 538 ? -17.664 -1.909 -3.033 1.00 98.12 538 VAL A C 1
ATOM 4303 O O . VAL A 1 538 ? -17.093 -2.959 -3.325 1.00 98.12 538 VAL A O 1
ATOM 4306 N N . ALA A 1 539 ? -18.672 -1.884 -2.159 1.00 97.94 539 ALA A N 1
ATOM 4307 C CA . ALA A 1 539 ? -19.174 -3.072 -1.472 1.00 97.94 539 ALA A CA 1
ATOM 4308 C C . ALA A 1 539 ? -19.779 -4.090 -2.456 1.00 97.94 539 ALA A C 1
ATOM 4310 O O . ALA A 1 539 ? -19.521 -5.289 -2.350 1.00 97.94 539 ALA A O 1
ATOM 4311 N N . LYS A 1 540 ? -20.511 -3.607 -3.466 1.00 97.56 540 LYS A N 1
ATOM 4312 C CA . LYS A 1 540 ? -21.010 -4.389 -4.606 1.00 97.56 540 LYS A CA 1
ATOM 4313 C C . LYS A 1 540 ? -19.876 -5.043 -5.401 1.00 97.56 540 LYS A C 1
ATOM 4315 O O . LYS A 1 540 ? -19.969 -6.232 -5.683 1.00 97.56 540 LYS A O 1
ATOM 4320 N N . LEU A 1 541 ? -18.797 -4.316 -5.715 1.00 97.19 541 LEU A N 1
ATOM 4321 C CA . LEU A 1 541 ? -17.627 -4.879 -6.408 1.00 97.19 541 LEU A CA 1
ATOM 4322 C C . LEU A 1 541 ? -16.941 -5.983 -5.584 1.00 97.19 541 LEU A C 1
ATOM 4324 O O . LEU A 1 541 ? -16.594 -7.026 -6.132 1.00 97.19 541 LEU A O 1
ATOM 4328 N N . LEU A 1 542 ? -16.803 -5.809 -4.265 1.00 97.56 542 LEU A N 1
ATOM 4329 C CA . LEU A 1 542 ? -16.253 -6.848 -3.381 1.00 97.56 542 LEU A CA 1
ATOM 4330 C C . LEU A 1 542 ? -17.179 -8.076 -3.285 1.00 97.56 542 LEU A C 1
ATOM 4332 O O . LEU A 1 542 ? -16.705 -9.212 -3.319 1.00 97.56 542 LEU A O 1
ATOM 4336 N N . ALA A 1 543 ? -18.498 -7.870 -3.240 1.00 97.00 543 ALA A N 1
ATOM 4337 C CA . ALA A 1 543 ? -19.484 -8.950 -3.264 1.00 97.00 543 ALA A CA 1
ATOM 4338 C C . ALA A 1 543 ? -19.598 -9.646 -4.636 1.00 97.00 543 ALA A C 1
ATOM 4340 O O . ALA A 1 543 ? -19.998 -10.809 -4.694 1.00 97.00 543 ALA A O 1
ATOM 4341 N N . ASP A 1 544 ? -19.244 -8.988 -5.743 1.00 95.56 544 ASP A N 1
ATOM 4342 C CA . ASP A 1 544 ? -19.096 -9.628 -7.058 1.00 95.56 544 ASP A CA 1
ATOM 4343 C C . ASP A 1 544 ? -17.766 -10.392 -7.190 1.00 95.56 544 ASP A C 1
ATOM 4345 O O . ASP A 1 544 ? -17.705 -11.452 -7.818 1.00 95.56 544 ASP A O 1
ATOM 43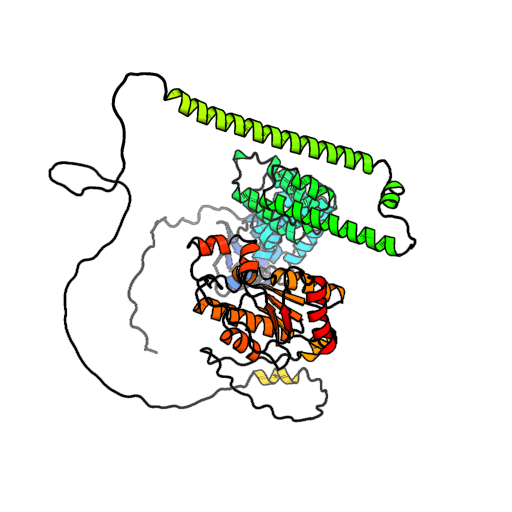49 N N . ALA A 1 545 ? -16.715 -9.926 -6.513 1.00 96.06 545 ALA A N 1
ATOM 4350 C CA . ALA A 1 545 ? -15.453 -10.647 -6.355 1.00 96.06 545 ALA A CA 1
ATOM 4351 C C . ALA A 1 545 ? -15.554 -11.896 -5.446 1.00 96.06 545 ALA A C 1
ATOM 4353 O O . ALA A 1 545 ? -14.591 -12.652 -5.350 1.00 96.06 545 ALA A O 1
ATOM 4354 N N . GLY A 1 546 ? -16.708 -12.141 -4.809 1.00 95.56 546 GLY A N 1
ATOM 4355 C CA . GLY A 1 546 ? -16.956 -13.299 -3.939 1.00 95.56 546 GLY A CA 1
ATOM 4356 C C . GLY A 1 546 ? -16.598 -13.084 -2.461 1.00 95.56 546 GLY A C 1
ATOM 4357 O O . GLY A 1 546 ? -16.631 -14.034 -1.679 1.00 95.56 546 GLY A O 1
ATOM 4358 N N . LEU A 1 547 ? -16.262 -11.858 -2.046 1.00 97.81 547 LEU A N 1
ATOM 4359 C CA . LEU A 1 547 ? -15.916 -11.542 -0.657 1.00 97.81 547 LEU A CA 1
ATOM 4360 C C . LEU A 1 547 ? -17.159 -11.244 0.191 1.00 97.81 547 LEU A C 1
ATOM 4362 O O . LEU A 1 547 ? -18.144 -10.681 -0.288 1.00 97.81 547 LEU A O 1
ATOM 4366 N N . ILE A 1 548 ? -17.074 -11.556 1.485 1.00 98.19 548 ILE A N 1
ATOM 4367 C CA . ILE A 1 548 ? -18.040 -11.093 2.487 1.00 98.19 548 ILE A CA 1
ATOM 4368 C C . ILE A 1 548 ? -17.601 -9.687 2.927 1.00 98.19 548 ILE A C 1
ATOM 4370 O O . ILE A 1 548 ? -16.713 -9.514 3.766 1.00 98.19 548 ILE A O 1
ATOM 4374 N N . CYS A 1 549 ? -18.178 -8.665 2.303 1.00 98.44 549 CYS A N 1
ATOM 4375 C CA . CYS A 1 549 ? -17.872 -7.264 2.572 1.00 98.44 549 CYS A CA 1
ATOM 4376 C C . CYS A 1 549 ? -18.646 -6.774 3.804 1.00 98.44 549 CYS A C 1
ATOM 4378 O O . CYS A 1 549 ? -19.865 -6.898 3.854 1.00 98.44 549 CYS A O 1
ATOM 4380 N N . ILE A 1 550 ? -17.966 -6.167 4.776 1.00 98.62 550 ILE A N 1
ATOM 4381 C CA . ILE A 1 550 ? -18.571 -5.614 5.994 1.00 98.62 550 ILE A CA 1
ATOM 4382 C C . ILE A 1 550 ? -18.466 -4.087 5.939 1.00 98.62 550 ILE A C 1
ATOM 4384 O O . ILE A 1 550 ? -17.398 -3.524 6.178 1.00 98.62 550 ILE A O 1
ATOM 4388 N N . ALA A 1 551 ? -19.561 -3.399 5.623 1.00 98.25 551 ALA A N 1
ATOM 4389 C CA . ALA A 1 551 ? -19.615 -1.939 5.655 1.00 98.25 551 ALA A CA 1
ATOM 4390 C C . ALA A 1 551 ? -19.946 -1.456 7.077 1.00 98.25 551 ALA A C 1
ATOM 4392 O O . ALA A 1 551 ? -20.954 -1.857 7.655 1.00 98.25 551 ALA A O 1
ATOM 4393 N N . SER A 1 552 ? -19.100 -0.595 7.646 1.00 97.62 552 SER A N 1
ATOM 4394 C CA . SER A 1 552 ? -19.247 -0.024 8.991 1.00 97.62 552 SER A CA 1
ATOM 4395 C C . SER A 1 552 ? -19.477 1.482 8.870 1.00 97.62 552 SER A C 1
ATOM 4397 O O . SER A 1 552 ? -18.539 2.268 8.734 1.00 97.62 552 SER A O 1
ATOM 4399 N N . LEU A 1 553 ? -20.749 1.895 8.853 1.00 95.69 553 LEU A N 1
ATOM 4400 C CA . LEU A 1 553 ? -21.148 3.266 8.525 1.00 95.69 553 LEU A CA 1
ATOM 4401 C C . LEU A 1 553 ? -22.246 3.783 9.448 1.00 95.69 553 LEU A C 1
ATOM 4403 O O . LEU A 1 553 ? -23.142 3.050 9.845 1.00 95.69 553 LEU A O 1
ATOM 4407 N N . ILE A 1 554 ? -22.239 5.083 9.761 1.00 95.12 554 ILE A N 1
ATOM 4408 C CA . ILE A 1 554 ? -23.427 5.697 10.383 1.00 95.12 554 ILE A CA 1
ATOM 4409 C C . ILE A 1 554 ? -24.607 5.573 9.408 1.00 95.12 554 ILE A C 1
ATOM 4411 O O . ILE A 1 554 ? -25.665 5.094 9.792 1.00 95.12 554 ILE A O 1
ATOM 4415 N N . SER A 1 555 ? -24.387 5.893 8.125 1.00 95.19 555 SER A N 1
ATOM 4416 C CA . SER A 1 555 ? -25.375 5.795 7.034 1.00 95.19 555 SER A CA 1
ATOM 4417 C C . SER A 1 555 ? -26.777 6.304 7.435 1.00 95.19 555 SER A C 1
ATOM 4419 O O . SER A 1 555 ? -27.734 5.531 7.416 1.00 95.19 555 SER A O 1
ATOM 4421 N N . PRO A 1 556 ? -26.899 7.574 7.876 1.00 95.44 556 PRO A N 1
ATOM 4422 C CA . PRO A 1 556 ? -28.058 8.042 8.639 1.00 95.44 556 PRO A CA 1
ATOM 4423 C C . PRO A 1 556 ? -29.379 7.999 7.873 1.00 95.44 556 PRO A C 1
ATOM 4425 O O . PRO A 1 556 ? -30.388 7.599 8.447 1.00 95.44 556 PRO A O 1
ATOM 4428 N N . TYR A 1 557 ? -29.376 8.377 6.595 1.00 96.50 557 TYR A N 1
ATOM 4429 C CA . TYR A 1 557 ? -30.589 8.529 5.796 1.00 96.50 557 TYR A CA 1
ATOM 4430 C C . TYR A 1 557 ? -30.985 7.194 5.149 1.00 96.50 557 TYR A C 1
ATOM 4432 O O . TYR A 1 557 ? -30.166 6.543 4.492 1.00 96.50 557 TYR A O 1
ATOM 4440 N N . ARG A 1 558 ? -32.245 6.781 5.316 1.00 96.69 558 ARG A N 1
ATOM 4441 C CA . ARG A 1 558 ? -32.776 5.490 4.855 1.00 96.69 558 ARG A CA 1
ATOM 4442 C C . ARG A 1 558 ? -32.698 5.374 3.335 1.00 96.69 558 ARG A C 1
ATOM 4444 O O . ARG A 1 558 ? -32.162 4.388 2.841 1.00 96.69 558 ARG A O 1
ATOM 4451 N N . LYS A 1 559 ? -33.068 6.447 2.622 1.00 96.81 559 LYS A N 1
ATOM 4452 C CA . LYS A 1 559 ? -32.985 6.575 1.153 1.00 96.81 559 LYS A CA 1
ATOM 4453 C C . LYS A 1 559 ? -31.652 6.109 0.547 1.00 96.81 559 LYS A C 1
ATOM 4455 O O . LYS A 1 559 ? -31.646 5.501 -0.518 1.00 96.81 559 LYS A O 1
ATOM 4460 N N . ASP A 1 560 ? -30.526 6.372 1.213 1.00 97.25 560 ASP A N 1
ATOM 4461 C CA . ASP A 1 560 ? -29.197 6.064 0.677 1.00 97.25 560 ASP A CA 1
ATOM 4462 C C . ASP A 1 560 ? -28.798 4.610 0.977 1.00 97.25 560 ASP A C 1
ATOM 4464 O O . ASP A 1 560 ? -28.074 3.992 0.195 1.00 97.25 560 ASP A O 1
ATOM 4468 N N . ARG A 1 561 ? -29.312 4.032 2.074 1.00 97.12 561 ARG A N 1
ATOM 4469 C CA . ARG A 1 561 ? -29.191 2.596 2.371 1.00 97.12 561 ARG A CA 1
ATOM 4470 C C . ARG A 1 561 ? -30.076 1.774 1.437 1.00 97.12 561 ARG A C 1
ATOM 4472 O O . ARG A 1 561 ? -29.596 0.792 0.883 1.00 97.12 561 ARG A O 1
ATOM 4479 N N . ASP A 1 562 ? -31.300 2.231 1.177 1.00 96.19 562 ASP A N 1
ATOM 4480 C CA . ASP A 1 562 ? -32.218 1.641 0.195 1.00 96.19 562 ASP A CA 1
ATOM 4481 C C . ASP A 1 562 ? -31.624 1.687 -1.224 1.00 96.19 562 ASP A C 1
ATOM 4483 O O . ASP A 1 562 ? -31.673 0.698 -1.956 1.00 96.19 562 ASP A O 1
ATOM 4487 N N . ALA A 1 563 ? -30.975 2.797 -1.597 1.00 96.31 563 ALA A N 1
ATOM 4488 C CA . ALA A 1 563 ? -30.232 2.898 -2.852 1.00 96.31 563 ALA A CA 1
ATOM 4489 C C . ALA A 1 563 ? -29.063 1.896 -2.918 1.00 96.31 563 ALA A C 1
ATOM 4491 O O . ALA A 1 563 ? -28.905 1.219 -3.930 1.00 96.31 563 ALA A O 1
ATOM 4492 N N . CYS A 1 564 ? -28.275 1.742 -1.845 1.00 96.81 564 CYS A N 1
ATOM 4493 C CA . CYS A 1 564 ? -27.195 0.747 -1.795 1.00 96.81 564 CYS A CA 1
ATOM 4494 C C . CYS A 1 564 ? -27.717 -0.697 -1.840 1.00 96.81 564 CYS A C 1
ATOM 4496 O O . CYS A 1 564 ? -27.127 -1.540 -2.512 1.00 96.81 564 CYS A O 1
ATOM 4498 N N . ARG A 1 565 ? -28.850 -0.973 -1.187 1.00 96.50 565 ARG A N 1
ATOM 4499 C CA . ARG A 1 565 ? -29.569 -2.252 -1.240 1.00 96.50 565 ARG A CA 1
ATOM 4500 C C . ARG A 1 565 ? -29.997 -2.587 -2.672 1.00 96.50 565 ARG A C 1
ATOM 4502 O O . ARG A 1 565 ? -29.790 -3.712 -3.115 1.00 96.50 565 ARG A O 1
ATOM 4509 N N . ALA A 1 566 ? -30.509 -1.606 -3.417 1.00 96.06 566 ALA A N 1
ATOM 4510 C CA . ALA A 1 566 ? -30.924 -1.756 -4.814 1.00 96.06 566 ALA A CA 1
ATOM 4511 C C . ALA A 1 566 ? -29.764 -1.932 -5.823 1.00 96.06 566 ALA A C 1
ATOM 4513 O O . ALA A 1 566 ? -30.009 -2.306 -6.969 1.00 96.06 566 ALA A O 1
ATOM 4514 N N . LEU A 1 567 ? -28.505 -1.696 -5.427 1.00 93.31 567 LEU A N 1
ATOM 4515 C CA . LEU A 1 567 ? -27.332 -1.960 -6.274 1.00 93.31 567 LEU A CA 1
ATOM 4516 C C . LEU A 1 567 ? -26.949 -3.451 -6.349 1.00 93.31 567 LEU A C 1
ATOM 4518 O O . LEU A 1 567 ? -26.103 -3.805 -7.176 1.00 93.31 567 LEU A O 1
ATOM 4522 N N . LEU A 1 568 ? -27.514 -4.308 -5.489 1.00 93.44 568 LEU A N 1
ATOM 4523 C CA . LEU A 1 568 ? -27.175 -5.729 -5.373 1.00 93.44 568 LEU A CA 1
ATOM 4524 C C . LEU A 1 568 ? -28.372 -6.648 -5.690 1.00 93.44 568 LEU A C 1
ATOM 4526 O O . LEU A 1 568 ? -29.523 -6.244 -5.535 1.00 93.44 568 LEU A O 1
ATOM 4530 N N . PRO A 1 569 ? -28.125 -7.914 -6.088 1.00 88.00 569 PRO A N 1
ATOM 4531 C CA . PRO A 1 569 ? -29.175 -8.925 -6.190 1.00 88.00 569 PRO A CA 1
ATOM 4532 C C . PRO A 1 569 ? -29.896 -9.160 -4.854 1.00 88.00 569 PRO A C 1
ATOM 4534 O O . PRO A 1 569 ? -29.283 -9.100 -3.785 1.00 88.00 569 PRO A O 1
ATOM 4537 N N . ASN A 1 570 ? -31.190 -9.487 -4.927 1.00 83.19 570 ASN A N 1
ATOM 4538 C CA . ASN A 1 570 ? -32.037 -9.760 -3.762 1.00 83.19 570 ASN A CA 1
ATOM 4539 C C . ASN A 1 570 ? -31.388 -10.778 -2.805 1.00 83.19 570 ASN A C 1
ATOM 4541 O O . ASN A 1 570 ? -31.063 -11.894 -3.205 1.00 83.19 570 ASN A O 1
ATOM 4545 N N . GLY A 1 571 ? -31.233 -10.388 -1.537 1.00 83.25 571 GLY A N 1
ATOM 4546 C CA . GLY A 1 571 ? -30.605 -11.184 -0.475 1.00 83.25 571 GLY A CA 1
ATOM 4547 C C . GLY A 1 571 ? -29.110 -10.912 -0.264 1.00 83.25 571 GLY A C 1
ATOM 4548 O O . GLY A 1 571 ? -28.639 -10.996 0.865 1.00 83.25 571 GLY A O 1
ATOM 4549 N N . ASN A 1 572 ? -28.352 -10.505 -1.293 1.00 91.94 572 ASN A N 1
ATOM 4550 C CA . ASN A 1 572 ? -26.906 -10.257 -1.164 1.00 91.94 572 ASN A CA 1
ATOM 4551 C C . ASN A 1 572 ? -26.546 -8.973 -0.388 1.00 91.94 572 ASN A C 1
ATOM 4553 O O . ASN A 1 572 ? -25.361 -8.744 -0.144 1.00 91.94 572 ASN A O 1
ATOM 4557 N N . PHE A 1 573 ? -27.529 -8.159 0.006 1.00 97.50 573 PHE A N 1
ATOM 4558 C CA . PHE A 1 573 ? -27.375 -7.023 0.917 1.00 97.50 573 PHE A CA 1
ATOM 4559 C C . PHE A 1 573 ? -28.105 -7.332 2.231 1.00 97.50 573 PHE A C 1
ATOM 4561 O O . PHE A 1 573 ? -29.318 -7.534 2.231 1.00 97.50 573 PHE A O 1
ATOM 4568 N N . ILE A 1 574 ? -27.352 -7.384 3.328 1.00 98.00 574 ILE A N 1
ATOM 4569 C CA . ILE A 1 574 ? -27.790 -7.796 4.664 1.00 98.00 574 ILE A CA 1
ATOM 4570 C C . ILE A 1 574 ? -27.615 -6.590 5.588 1.00 98.00 574 ILE A C 1
ATOM 4572 O O . ILE A 1 574 ? -26.511 -6.308 6.058 1.00 98.00 574 ILE A O 1
ATOM 4576 N N . GLU A 1 575 ? -28.687 -5.846 5.830 1.00 98.06 575 GLU A N 1
ATOM 4577 C CA . GLU A 1 575 ? -28.668 -4.685 6.714 1.00 98.06 575 GLU A CA 1
ATOM 4578 C C . GLU A 1 575 ? -28.741 -5.132 8.175 1.00 98.06 575 GLU A C 1
ATOM 4580 O O . GLU A 1 575 ? -29.645 -5.863 8.585 1.00 98.06 575 GLU A O 1
ATOM 4585 N N . VAL A 1 576 ? -27.772 -4.677 8.967 1.00 97.88 576 VAL A N 1
ATOM 4586 C CA . VAL A 1 576 ? -27.663 -4.973 10.395 1.00 97.88 576 VAL A CA 1
ATOM 4587 C C . VAL A 1 576 ? -27.818 -3.666 11.159 1.00 97.88 576 VAL A C 1
ATOM 4589 O O . VAL A 1 576 ? -26.911 -2.829 11.181 1.00 97.88 576 VAL A O 1
ATOM 4592 N N . PHE A 1 577 ? -28.975 -3.481 11.784 1.00 97.31 577 PHE A N 1
ATOM 4593 C CA . PHE A 1 577 ? -29.236 -2.320 12.623 1.00 97.31 577 PHE A CA 1
ATOM 4594 C C . PHE A 1 577 ? -28.685 -2.558 14.030 1.00 97.31 577 PHE A C 1
ATOM 4596 O O . PHE A 1 577 ? -29.122 -3.471 14.729 1.00 97.31 577 PHE A O 1
ATOM 4603 N N . ILE A 1 578 ? -27.719 -1.739 14.445 1.00 95.19 578 ILE A N 1
ATOM 4604 C CA . ILE A 1 578 ? -27.210 -1.724 15.819 1.00 95.19 578 ILE A CA 1
ATOM 4605 C C . ILE A 1 578 ? -28.034 -0.709 16.612 1.00 95.19 578 ILE A C 1
ATOM 4607 O O . ILE A 1 578 ? -27.744 0.492 16.611 1.00 95.19 578 ILE A O 1
ATOM 4611 N N . ASP A 1 579 ? -29.080 -1.232 17.245 1.00 93.75 579 ASP A N 1
ATOM 4612 C CA . ASP A 1 579 ? -30.138 -0.509 17.944 1.00 93.75 579 ASP A CA 1
ATOM 4613 C C . ASP A 1 579 ? -29.710 -0.230 19.394 1.00 93.75 579 ASP A C 1
ATOM 4615 O O . ASP A 1 579 ? -29.917 -1.022 20.319 1.00 93.75 579 ASP A O 1
ATOM 4619 N N . VAL A 1 580 ? -29.004 0.890 19.560 1.00 92.19 580 VAL A N 1
ATOM 4620 C CA . VAL A 1 580 ? -28.477 1.380 20.839 1.00 92.19 580 VAL A CA 1
ATOM 4621 C C . VAL A 1 580 ? -28.967 2.819 21.036 1.00 92.19 580 VAL A C 1
ATOM 4623 O O . VAL A 1 580 ? -28.715 3.646 20.153 1.00 92.19 580 VAL A O 1
ATOM 4626 N N . PRO A 1 581 ? -29.624 3.146 22.168 1.00 92.06 581 PRO A N 1
ATOM 4627 C CA . PRO A 1 581 ? -30.146 4.487 22.430 1.00 92.06 581 PRO A CA 1
ATOM 4628 C C . PRO A 1 581 ? -29.083 5.590 22.371 1.00 92.06 581 PRO A C 1
ATOM 4630 O O . PRO A 1 581 ? -27.895 5.358 22.634 1.00 92.06 581 PRO A O 1
ATOM 4633 N N . LEU A 1 582 ? -29.521 6.812 22.060 1.00 92.25 582 LEU A N 1
ATOM 4634 C CA . LEU A 1 582 ? -28.655 7.986 21.941 1.00 92.25 582 LEU A CA 1
ATOM 4635 C C . LEU A 1 582 ? -27.920 8.276 23.254 1.00 92.25 582 LEU A C 1
ATOM 4637 O O . LEU A 1 582 ? -26.726 8.549 23.248 1.00 92.25 582 LEU A O 1
ATOM 4641 N N . GLU A 1 583 ? -28.607 8.123 24.379 1.00 91.75 583 GLU A N 1
ATOM 4642 C CA . GLU A 1 583 ? -28.113 8.373 25.731 1.00 91.75 583 GLU A CA 1
ATOM 4643 C C . GLU A 1 583 ? -26.961 7.418 26.081 1.00 91.75 583 GLU A C 1
ATOM 4645 O O . GLU A 1 583 ? -25.969 7.815 26.688 1.00 91.75 583 GLU A O 1
ATOM 4650 N N . VAL A 1 584 ? -27.053 6.159 25.635 1.00 91.44 584 VAL A N 1
ATOM 4651 C CA . VAL A 1 584 ? -25.993 5.149 25.793 1.00 91.44 584 VAL A CA 1
ATOM 4652 C C . VAL A 1 584 ? -24.810 5.452 24.868 1.00 91.44 584 VAL A C 1
ATOM 4654 O O . VAL A 1 584 ? -23.655 5.244 25.243 1.00 91.44 584 VAL A O 1
ATOM 4657 N N . CYS A 1 585 ? -25.074 5.978 23.671 1.00 93.06 585 CYS A N 1
ATOM 4658 C CA . CYS A 1 585 ? -24.040 6.425 22.740 1.00 93.06 585 CYS A CA 1
ATOM 4659 C C . CYS A 1 585 ? -23.275 7.657 23.271 1.00 93.06 585 CYS A C 1
ATOM 4661 O O . CYS A 1 585 ? -22.042 7.673 23.226 1.00 93.06 585 CYS A O 1
ATOM 4663 N N . GLU A 1 586 ? -23.984 8.636 23.843 1.00 93.12 586 GLU A N 1
ATOM 4664 C CA . GLU A 1 586 ? -23.420 9.820 24.509 1.00 93.12 586 GLU A CA 1
ATOM 4665 C C . GLU A 1 586 ? -22.659 9.466 25.794 1.00 93.12 586 GLU A C 1
ATOM 4667 O O . GLU A 1 586 ? -21.590 10.021 26.044 1.00 93.12 586 GLU A O 1
ATOM 4672 N N . ALA A 1 587 ? -23.149 8.505 26.584 1.00 91.75 587 ALA A N 1
ATOM 4673 C CA . ALA A 1 587 ? -22.453 8.026 27.778 1.00 91.75 587 ALA A CA 1
ATOM 4674 C C . ALA A 1 587 ? -21.129 7.307 27.451 1.00 91.75 587 ALA A C 1
ATOM 4676 O O . ALA A 1 587 ? -20.181 7.376 28.232 1.00 91.75 587 ALA A O 1
ATOM 4677 N N . ARG A 1 588 ? -21.046 6.630 26.295 1.00 91.38 588 ARG A N 1
ATOM 4678 C CA . ARG A 1 588 ? -19.815 5.974 25.819 1.00 91.38 588 ARG A CA 1
ATOM 4679 C C . ARG A 1 588 ? -18.794 6.964 25.259 1.00 91.38 588 ARG A C 1
ATOM 4681 O O . ARG A 1 588 ? -17.613 6.814 25.547 1.00 91.38 588 ARG A O 1
ATOM 4688 N N . ASP A 1 589 ? -19.247 7.881 24.399 1.00 91.31 589 ASP A N 1
ATOM 4689 C CA . ASP A 1 589 ? -18.480 8.872 23.615 1.00 91.31 589 ASP A CA 1
ATOM 4690 C C . ASP A 1 589 ? -16.947 8.640 23.501 1.00 91.31 589 ASP A C 1
ATOM 4692 O O . ASP A 1 589 ? -16.147 9.479 23.931 1.00 91.31 589 ASP A O 1
ATOM 4696 N N . PRO A 1 590 ? -16.495 7.520 22.895 1.00 88.94 590 PRO A N 1
ATOM 4697 C CA . PRO A 1 590 ? -15.093 7.087 22.952 1.00 88.94 590 PRO A CA 1
ATOM 4698 C C . PRO A 1 590 ? -14.142 7.950 22.106 1.00 88.94 590 PRO A C 1
ATOM 4700 O O . PRO A 1 590 ? -12.931 7.757 22.149 1.00 88.94 590 PRO A O 1
ATOM 4703 N N . LYS A 1 591 ? -14.687 8.882 21.314 1.00 88.44 591 LYS A N 1
ATOM 4704 C CA . LYS A 1 591 ? -13.946 9.843 20.481 1.00 88.44 591 LYS A CA 1
ATOM 4705 C C . LYS A 1 591 ? -14.160 11.303 20.929 1.00 88.44 591 LYS A C 1
ATOM 4707 O O . LYS A 1 591 ? -13.673 12.209 20.262 1.00 88.44 591 LYS A O 1
ATOM 4712 N N . GLY A 1 592 ? -14.904 11.550 22.015 1.00 91.38 592 GLY A N 1
ATOM 4713 C CA . GLY A 1 592 ? -15.244 12.904 22.486 1.00 91.38 592 GLY A CA 1
ATOM 4714 C C . GLY A 1 592 ? -16.169 13.705 21.552 1.00 91.38 592 GLY A C 1
ATOM 4715 O O . GLY A 1 592 ? -16.315 14.916 21.715 1.00 91.38 592 GLY A O 1
ATOM 4716 N N . LEU A 1 593 ? -16.764 13.059 20.547 1.00 91.75 593 LEU A N 1
ATOM 4717 C CA . LEU A 1 593 ? -17.514 13.705 19.470 1.00 91.75 593 LEU A CA 1
ATOM 4718 C C . LEU A 1 593 ? -18.882 14.198 19.939 1.00 91.75 593 LEU A C 1
ATOM 4720 O O . LEU A 1 593 ? -19.294 15.284 19.536 1.00 91.75 593 LEU A O 1
ATOM 4724 N N . TYR A 1 594 ? -19.561 13.453 20.814 1.00 93.81 594 TYR A N 1
ATOM 4725 C CA . TYR A 1 594 ? -20.831 13.900 21.387 1.00 93.81 594 TYR A CA 1
ATOM 4726 C C . TYR A 1 594 ? -20.630 15.112 22.298 1.00 93.81 594 TYR A C 1
ATOM 4728 O O . TYR A 1 594 ? -21.362 16.093 22.176 1.00 93.81 594 TYR A O 1
ATOM 4736 N N . LYS A 1 595 ? -19.579 15.116 23.127 1.00 92.81 595 LYS A N 1
ATOM 4737 C CA . LYS A 1 595 ? -19.196 16.286 23.939 1.00 92.81 595 LYS A CA 1
ATOM 4738 C C . LYS A 1 595 ? -18.884 17.510 23.072 1.00 92.81 595 LYS A C 1
ATOM 4740 O O . LYS A 1 595 ? -19.305 18.617 23.403 1.00 92.81 595 LYS A O 1
ATOM 4745 N N . LEU A 1 596 ? -18.191 17.329 21.945 1.00 92.06 596 LEU A N 1
ATOM 4746 C CA . LEU A 1 596 ? -17.892 18.411 21.000 1.00 92.06 596 LEU A CA 1
ATOM 4747 C C . LEU A 1 596 ? -19.134 18.905 20.232 1.00 92.06 596 LEU A C 1
ATOM 4749 O O . LEU A 1 596 ? -19.249 20.109 19.998 1.00 92.06 596 LEU A O 1
ATOM 4753 N N . ALA A 1 597 ? -20.071 18.019 19.885 1.00 92.69 597 ALA A N 1
ATOM 4754 C CA . ALA A 1 597 ? -21.349 18.380 19.268 1.00 92.69 597 ALA A CA 1
ATOM 4755 C C . ALA A 1 597 ? -22.256 19.150 20.244 1.00 92.69 597 ALA A C 1
ATOM 4757 O O . ALA A 1 597 ? -22.684 20.259 19.939 1.00 92.69 597 ALA A O 1
ATOM 4758 N N . ARG A 1 598 ? -22.455 18.635 21.468 1.00 92.31 598 ARG A N 1
ATOM 4759 C CA . ARG A 1 598 ? -23.200 19.318 22.546 1.00 92.31 598 ARG A CA 1
ATOM 4760 C C . ARG A 1 598 ? -22.595 20.681 22.915 1.00 92.31 598 ARG A C 1
ATOM 4762 O O . ARG A 1 598 ? -23.328 21.581 23.305 1.00 92.31 598 ARG A O 1
ATOM 4769 N N . ALA A 1 599 ? -21.282 20.859 22.746 1.00 92.69 599 ALA A N 1
ATOM 4770 C CA . ALA A 1 599 ? -20.586 22.140 22.907 1.00 92.69 599 ALA A CA 1
ATOM 4771 C C . ALA A 1 599 ? -20.618 23.052 21.655 1.00 92.69 599 ALA A C 1
ATOM 4773 O O . ALA A 1 599 ? -19.884 24.039 21.605 1.00 92.69 599 ALA A O 1
ATOM 4774 N N . GLY A 1 600 ? -21.396 22.717 20.618 1.00 90.50 600 GLY A N 1
ATOM 4775 C CA . GLY A 1 600 ? -21.546 23.504 19.385 1.00 90.50 600 GLY A CA 1
ATOM 4776 C C . GLY A 1 600 ? -20.316 23.541 18.466 1.00 90.50 600 GLY A C 1
ATOM 4777 O O . GLY A 1 600 ? -20.316 24.270 17.472 1.00 90.50 600 GLY A O 1
ATOM 4778 N N . LYS A 1 601 ? -19.261 22.770 18.776 1.00 90.75 601 LYS A N 1
ATOM 4779 C CA . LYS A 1 601 ? -17.995 22.740 18.018 1.00 90.75 601 LYS A CA 1
ATOM 4780 C C . LYS A 1 601 ? -18.069 21.860 16.769 1.00 90.75 601 LYS A C 1
ATOM 4782 O O . LYS A 1 601 ? -17.311 22.084 15.831 1.00 90.75 601 LYS A O 1
ATOM 4787 N N . ILE A 1 602 ? -18.982 20.887 16.740 1.00 88.00 602 ILE A N 1
ATOM 4788 C CA . ILE A 1 602 ? -19.284 20.056 15.566 1.00 88.00 602 ILE A CA 1
ATOM 4789 C C . ILE A 1 602 ? -20.763 20.240 15.230 1.00 88.00 602 ILE A C 1
ATOM 4791 O O . ILE A 1 602 ? -21.618 19.796 15.988 1.00 88.00 602 ILE A O 1
ATOM 4795 N N . LYS A 1 603 ? -21.058 20.882 14.095 1.00 88.88 603 LYS A N 1
ATOM 4796 C CA . LYS A 1 603 ? -22.431 21.119 13.622 1.00 88.88 603 LYS A CA 1
ATOM 4797 C C . LYS A 1 603 ? -22.937 19.960 12.767 1.00 88.88 603 LYS A C 1
ATOM 4799 O O . LYS A 1 603 ? -22.167 19.360 12.016 1.00 88.88 603 LYS A O 1
ATOM 4804 N N . GLY A 1 604 ? -24.239 19.686 12.830 1.00 86.94 604 GLY A N 1
ATOM 4805 C CA . GLY A 1 604 ? -24.871 18.638 12.017 1.00 86.94 604 GLY A CA 1
ATOM 4806 C C . GLY A 1 604 ? -24.459 17.224 12.443 1.00 86.94 604 GLY A C 1
ATOM 4807 O O . GLY A 1 604 ? -24.348 16.327 11.607 1.00 86.94 604 GLY A O 1
ATOM 4808 N N . PHE A 1 605 ? -24.141 17.009 13.720 1.00 91.44 605 PHE A N 1
ATOM 4809 C CA . PHE A 1 605 ? -23.754 15.690 14.213 1.00 91.44 605 PHE A CA 1
ATOM 4810 C C . PHE A 1 605 ? -24.974 14.760 14.305 1.00 91.44 605 PHE A C 1
ATOM 4812 O O . PHE A 1 605 ? -25.989 15.128 14.899 1.00 91.44 605 PHE A O 1
ATOM 4819 N N . THR A 1 606 ? -24.888 13.562 13.716 1.00 91.38 606 THR A N 1
ATOM 4820 C CA . THR A 1 606 ? -26.021 12.625 13.643 1.00 91.38 606 THR A CA 1
ATOM 4821 C C . THR A 1 606 ? -26.498 12.201 15.034 1.00 91.38 606 THR A C 1
ATOM 4823 O O . THR A 1 606 ? -25.713 11.717 15.852 1.00 91.38 606 THR A O 1
ATOM 4826 N N . GLY A 1 607 ? -27.800 12.349 15.276 1.00 88.56 607 GLY A N 1
ATOM 4827 C CA . GLY A 1 607 ? -28.453 12.136 16.568 1.00 88.56 607 GLY A CA 1
ATOM 4828 C C . GLY A 1 607 ? -28.526 13.386 17.453 1.00 88.56 607 GLY A C 1
ATOM 4829 O O . GLY A 1 607 ? -29.199 13.337 18.473 1.00 88.56 607 GLY A O 1
ATOM 4830 N N . ILE A 1 608 ? -27.873 14.493 17.074 1.00 90.81 608 ILE A N 1
ATOM 4831 C CA . ILE A 1 608 ? -27.881 15.766 17.819 1.00 90.81 608 ILE A CA 1
ATOM 4832 C C . ILE A 1 608 ? -28.473 16.887 16.952 1.00 90.81 608 ILE A C 1
ATOM 4834 O O . ILE A 1 608 ? -29.564 17.369 17.237 1.00 90.81 608 ILE A O 1
ATOM 4838 N N . ASP A 1 609 ? -27.790 17.233 15.856 1.00 87.56 609 ASP A N 1
ATOM 4839 C CA . ASP A 1 609 ? -28.153 18.322 14.928 1.00 87.56 609 ASP A CA 1
ATOM 4840 C C . ASP A 1 609 ? -28.540 17.805 13.522 1.00 87.56 609 ASP A C 1
ATOM 4842 O O . ASP A 1 609 ? -28.840 18.584 12.620 1.00 87.56 609 ASP A O 1
ATOM 4846 N N . ASP A 1 610 ? -28.458 16.492 13.297 1.00 90.75 610 ASP A N 1
ATOM 4847 C CA . ASP A 1 610 ? -28.742 15.810 12.028 1.00 90.75 610 ASP A CA 1
ATOM 4848 C C . ASP A 1 610 ? -29.506 14.504 12.317 1.00 90.75 610 ASP A C 1
ATOM 4850 O O . ASP A 1 610 ? -29.154 13.802 13.273 1.00 90.75 610 ASP A O 1
ATOM 4854 N N . PRO A 1 611 ? -30.558 14.159 11.553 1.00 93.25 611 PRO A N 1
ATOM 4855 C CA . PRO A 1 611 ? -31.396 13.006 11.862 1.00 93.25 611 PRO A CA 1
ATOM 4856 C C . PRO A 1 611 ? -30.678 11.671 11.628 1.00 93.25 611 PRO A C 1
ATOM 4858 O O . PRO A 1 611 ? -29.921 11.506 10.675 1.00 93.25 611 PRO A O 1
ATOM 4861 N N . TYR A 1 612 ? -30.994 10.676 12.459 1.00 95.69 612 TYR A N 1
ATOM 4862 C CA . TYR A 1 612 ? -30.761 9.266 12.145 1.00 95.69 612 TYR A CA 1
ATOM 4863 C C . TYR A 1 612 ? -32.102 8.609 11.811 1.00 95.69 612 TYR A C 1
ATOM 4865 O O . TYR A 1 612 ? -33.011 8.611 12.639 1.00 95.69 612 TYR A O 1
ATOM 4873 N N . GLU A 1 613 ? -32.237 8.046 10.612 1.00 95.94 613 GLU A N 1
ATOM 4874 C CA . GLU A 1 613 ? -33.455 7.370 10.166 1.00 95.94 613 GLU A CA 1
ATOM 4875 C C . GLU A 1 613 ? -33.288 5.850 10.339 1.00 95.94 613 GLU A C 1
ATOM 4877 O O . GLU A 1 613 ? -32.653 5.209 9.488 1.00 95.94 613 GLU A O 1
ATOM 4882 N N . PRO A 1 614 ? -33.843 5.227 11.399 1.00 94.44 614 PRO A N 1
ATOM 4883 C CA . PRO A 1 614 ? -33.712 3.786 11.600 1.00 94.44 614 PRO A CA 1
ATOM 4884 C C . PRO A 1 614 ? -34.357 3.001 10.442 1.00 94.44 614 PRO A C 1
ATOM 4886 O O . PRO A 1 614 ? -35.339 3.466 9.839 1.00 94.44 614 PRO A O 1
ATOM 4889 N N . PRO A 1 615 ? -33.809 1.833 10.070 1.00 93.88 615 PRO A N 1
ATOM 4890 C CA . PRO A 1 615 ? -34.365 1.015 9.000 1.00 93.88 615 PRO A CA 1
ATOM 4891 C C . PRO A 1 615 ? -35.709 0.404 9.399 1.00 93.88 615 PRO A C 1
ATOM 4893 O O . PRO A 1 615 ? -35.868 -0.124 10.493 1.00 93.88 615 PRO A O 1
ATOM 4896 N N . SER A 1 616 ? -36.671 0.448 8.479 1.00 89.38 616 SER A N 1
ATOM 4897 C CA . SER A 1 616 ? -38.007 -0.139 8.648 1.00 89.38 616 SER A CA 1
ATOM 4898 C C . SER A 1 616 ? -38.046 -1.654 8.420 1.00 89.38 616 SER A C 1
ATOM 4900 O O . SER A 1 616 ? -38.998 -2.310 8.830 1.00 89.38 616 SER A O 1
ATOM 4902 N N . SER A 1 617 ? -37.046 -2.200 7.726 1.00 90.25 617 SER A N 1
ATOM 4903 C CA . SER A 1 617 ? -37.016 -3.588 7.255 1.00 90.25 617 SER A CA 1
ATOM 4904 C C . SER A 1 617 ? -35.571 -4.040 7.021 1.00 90.25 617 SER A C 1
ATOM 4906 O O . SER A 1 617 ? -35.136 -4.188 5.881 1.00 90.25 617 SER A O 1
ATOM 4908 N N . CYS A 1 618 ? -34.814 -4.191 8.107 1.00 94.25 618 CYS A N 1
ATOM 4909 C CA . CYS A 1 618 ? -33.456 -4.734 8.086 1.00 94.25 618 CYS A CA 1
ATOM 4910 C C . CYS A 1 618 ? -33.457 -6.242 8.388 1.00 94.25 618 CYS A C 1
ATOM 4912 O O . CYS A 1 618 ? -34.345 -6.755 9.068 1.00 94.25 618 CYS A O 1
ATOM 4914 N N . GLU A 1 619 ? -32.456 -6.955 7.878 1.00 96.56 619 GLU A N 1
ATOM 4915 C CA . GLU A 1 619 ? -32.317 -8.407 8.016 1.00 96.56 619 GLU A CA 1
ATOM 4916 C C . GLU A 1 619 ? -31.991 -8.845 9.450 1.00 96.56 619 GLU A C 1
ATOM 4918 O O . GLU A 1 619 ? -32.355 -9.953 9.854 1.00 96.56 619 GLU A O 1
ATOM 4923 N N . ILE A 1 620 ? -31.285 -8.000 10.210 1.00 96.31 620 ILE A N 1
ATOM 4924 C CA . ILE A 1 620 ? -30.867 -8.269 11.589 1.00 96.31 620 ILE A CA 1
ATOM 4925 C C . ILE A 1 620 ? -30.989 -6.987 12.421 1.00 96.31 620 ILE A C 1
ATOM 4927 O O . ILE A 1 620 ? -30.401 -5.963 12.076 1.00 96.31 620 ILE A O 1
ATOM 4931 N N . VAL A 1 621 ? -31.669 -7.066 13.567 1.00 95.12 621 VAL A N 1
ATOM 4932 C CA . VAL A 1 621 ? -31.606 -6.040 14.621 1.00 95.12 621 VAL A CA 1
ATOM 4933 C C . VAL A 1 621 ? -30.751 -6.568 15.772 1.00 95.12 621 VAL A C 1
ATOM 4935 O O . VAL A 1 621 ? -30.979 -7.671 16.268 1.00 95.12 621 VAL A O 1
ATOM 4938 N N . LEU A 1 622 ? -29.770 -5.781 16.205 1.00 91.88 622 LEU A N 1
ATOM 4939 C CA . LEU A 1 622 ? -28.927 -6.041 17.369 1.00 91.88 622 LEU A CA 1
ATOM 4940 C C . LEU A 1 622 ? -29.235 -4.988 18.435 1.00 91.88 622 LEU A C 1
ATOM 4942 O O . LEU A 1 622 ? -28.653 -3.904 18.430 1.00 91.88 622 LEU A O 1
ATOM 4946 N N . GLN A 1 623 ? -30.181 -5.312 19.316 1.00 85.12 623 GLN A N 1
ATOM 4947 C CA . GLN A 1 623 ? -30.618 -4.438 20.407 1.00 85.12 623 GLN A CA 1
ATOM 4948 C C . GLN A 1 623 ? -29.722 -4.576 21.639 1.00 85.12 623 GLN A C 1
ATOM 4950 O O . GLN A 1 623 ? -29.217 -5.661 21.926 1.00 85.12 623 GLN A O 1
ATOM 4955 N N . GLN A 1 624 ? -29.599 -3.502 22.419 1.00 72.31 624 GLN A N 1
ATOM 4956 C CA . GLN A 1 624 ? -29.074 -3.565 23.784 1.00 72.31 624 GLN A CA 1
ATOM 4957 C C . GLN A 1 624 ? -30.227 -3.552 24.800 1.00 72.31 624 GLN A C 1
ATOM 4959 O O . GLN A 1 624 ? -30.856 -2.518 25.025 1.00 72.31 624 GLN A O 1
ATOM 4964 N N . GLN A 1 625 ? -30.495 -4.692 25.443 1.00 57.00 625 GLN A N 1
ATOM 4965 C CA . GLN A 1 625 ? -31.595 -4.824 26.406 1.00 57.00 625 GLN A CA 1
ATOM 4966 C C . GLN A 1 625 ? -31.187 -4.373 27.820 1.00 57.00 625 GLN A C 1
ATOM 4968 O O . GLN A 1 625 ? -30.767 -5.159 28.665 1.00 57.00 625 GLN A O 1
ATOM 4973 N N . GLY A 1 626 ? -31.349 -3.074 28.088 1.00 61.00 626 GLY A N 1
ATOM 4974 C CA . GLY A 1 626 ? -31.181 -2.495 29.423 1.00 61.00 626 GLY A CA 1
ATOM 4975 C C . GLY A 1 626 ? -29.729 -2.486 29.915 1.00 61.00 626 GLY A C 1
ATOM 4976 O O . GLY A 1 626 ? -28.816 -2.067 29.196 1.00 61.00 626 GLY A O 1
ATOM 4977 N N . SER A 1 627 ? -29.528 -2.899 31.170 1.00 52.62 627 SER A N 1
ATOM 4978 C CA . SER A 1 627 ? -28.221 -2.916 31.843 1.00 52.62 627 SER A CA 1
ATOM 4979 C C . SER A 1 627 ? -27.344 -4.119 31.486 1.00 52.62 627 SER A C 1
ATOM 4981 O O . SER A 1 627 ? -26.135 -4.064 31.707 1.00 52.62 627 SER A O 1
ATOM 4983 N N . GLU A 1 628 ? -27.912 -5.189 30.925 1.00 51.91 628 GLU A N 1
ATOM 4984 C CA . GLU A 1 628 ? -27.134 -6.333 30.446 1.00 51.91 628 GLU A CA 1
ATOM 4985 C C . GLU A 1 628 ? -26.724 -6.114 28.987 1.00 51.91 628 GLU A C 1
ATOM 4987 O O . GLU A 1 628 ? -27.534 -6.099 28.059 1.00 51.91 628 GLU A O 1
ATOM 4992 N N . CYS A 1 629 ? -25.424 -5.919 28.770 1.00 53.31 629 CYS A N 1
ATOM 4993 C CA . CYS A 1 629 ? -24.880 -5.767 27.429 1.00 53.31 629 CYS A CA 1
ATOM 4994 C C . CYS A 1 629 ? -24.845 -7.136 26.735 1.00 53.31 629 CYS A C 1
ATOM 4996 O O . CYS A 1 629 ? -23.998 -7.970 27.064 1.00 53.31 629 CYS A O 1
ATOM 4998 N N . THR A 1 630 ? -25.742 -7.363 25.767 1.00 67.94 630 THR A N 1
ATOM 4999 C CA . THR A 1 630 ? -25.706 -8.531 24.872 1.00 67.94 630 THR A CA 1
ATOM 5000 C C . THR A 1 630 ? -24.288 -8.703 24.336 1.00 67.94 630 THR A C 1
ATOM 5002 O O . THR A 1 630 ? -23.761 -7.795 23.689 1.00 67.94 630 THR A O 1
ATOM 5005 N N . SER A 1 631 ? -23.634 -9.826 24.650 1.00 83.81 631 SER A N 1
ATOM 5006 C CA . SER A 1 631 ? -22.181 -9.892 24.485 1.00 83.81 631 SER A CA 1
ATOM 5007 C C . SER A 1 631 ? -21.777 -9.734 23.017 1.00 83.81 631 SER A C 1
ATOM 5009 O O . SER A 1 631 ? -22.469 -10.191 22.105 1.00 83.81 631 SER A O 1
ATOM 5011 N N . LEU A 1 632 ? -20.611 -9.128 22.775 1.00 87.38 632 LEU A N 1
ATOM 5012 C CA . LEU A 1 632 ? -20.053 -8.976 21.425 1.00 87.38 632 LEU A CA 1
ATOM 5013 C C . LEU A 1 632 ? -19.921 -10.332 20.703 1.00 87.38 632 LEU A C 1
ATOM 5015 O O . LEU A 1 632 ? -20.098 -10.419 19.486 1.00 87.38 632 LEU A O 1
ATOM 5019 N N . GLY A 1 633 ? -19.669 -11.401 21.467 1.00 88.12 633 GLY A N 1
ATOM 5020 C CA . GLY A 1 633 ? -19.675 -12.771 20.970 1.00 88.12 633 GLY A CA 1
ATOM 5021 C C . GLY A 1 633 ? -21.063 -13.230 20.520 1.00 88.12 633 GLY A C 1
ATOM 5022 O O . GLY A 1 633 ? -21.170 -13.847 19.467 1.00 88.12 633 GLY A O 1
ATOM 5023 N N . ASP A 1 634 ? -22.124 -12.905 21.258 1.00 90.06 634 ASP A N 1
ATOM 5024 C CA . ASP A 1 634 ? -23.502 -13.295 20.928 1.00 90.06 634 ASP A CA 1
ATOM 5025 C C . ASP A 1 634 ? -24.084 -12.478 19.771 1.00 90.06 634 ASP A C 1
ATOM 5027 O O . ASP A 1 634 ? -24.643 -13.062 18.844 1.00 90.06 634 ASP A O 1
ATOM 5031 N N . MET A 1 635 ? -23.835 -11.163 19.732 1.00 92.25 635 MET A N 1
ATOM 5032 C CA . MET A 1 635 ? -24.111 -10.335 18.549 1.00 92.25 635 MET A CA 1
ATOM 5033 C C . MET A 1 635 ? -23.448 -10.920 17.291 1.00 92.25 635 MET A C 1
ATOM 5035 O O . MET A 1 635 ? -24.069 -11.028 16.234 1.00 92.25 635 MET A O 1
ATOM 5039 N N . THR A 1 636 ? -22.198 -11.376 17.415 1.00 93.94 636 THR A N 1
ATOM 5040 C CA . THR A 1 636 ? -21.469 -12.013 16.309 1.00 93.94 636 THR A CA 1
ATOM 5041 C C . THR A 1 636 ? -22.034 -13.394 15.953 1.00 93.94 636 THR A C 1
ATOM 5043 O O . THR A 1 636 ? -22.137 -13.716 14.769 1.00 93.94 636 THR A O 1
ATOM 5046 N N . LYS A 1 637 ? -22.454 -14.208 16.937 1.00 94.31 637 LYS A N 1
ATOM 5047 C CA . LYS A 1 637 ? -23.144 -15.491 16.691 1.00 94.31 637 LYS A CA 1
ATOM 5048 C C . LYS A 1 637 ? -24.438 -15.289 15.902 1.00 94.31 637 LYS A C 1
ATOM 5050 O O . LYS A 1 637 ? -24.693 -16.085 15.005 1.00 94.31 637 LYS A O 1
ATOM 5055 N N . ILE A 1 638 ? -25.219 -14.242 16.188 1.00 95.56 638 ILE A N 1
ATOM 5056 C CA . ILE A 1 638 ? -26.456 -13.924 15.451 1.00 95.56 638 ILE A CA 1
ATOM 5057 C C . ILE A 1 638 ? -26.147 -13.683 13.966 1.00 95.56 638 ILE A C 1
ATOM 5059 O O . ILE A 1 638 ? -26.738 -14.339 13.108 1.00 95.56 638 ILE A O 1
ATOM 5063 N N . VAL A 1 639 ? -25.169 -12.823 13.654 1.00 96.75 639 VAL A N 1
ATOM 5064 C CA . VAL A 1 639 ? -24.792 -12.532 12.257 1.00 96.75 639 VAL A CA 1
ATOM 5065 C C . VAL A 1 639 ? -24.212 -13.767 11.554 1.00 96.75 639 VAL A C 1
ATOM 5067 O O . VAL A 1 639 ? -24.605 -14.072 10.431 1.00 96.75 639 VAL A O 1
ATOM 5070 N N . ILE A 1 640 ? -23.338 -14.541 12.207 1.00 96.56 640 ILE A N 1
ATOM 5071 C CA . ILE A 1 640 ? -22.773 -15.770 11.616 1.00 96.56 640 ILE A CA 1
ATOM 5072 C C . ILE A 1 640 ? -23.847 -16.851 11.406 1.00 96.56 640 ILE A C 1
ATOM 5074 O O . ILE A 1 640 ? -23.829 -17.531 10.381 1.00 96.56 640 ILE A O 1
ATOM 5078 N N . SER A 1 641 ? -24.804 -16.983 12.327 1.00 96.94 641 SER A N 1
ATOM 5079 C CA . SER A 1 641 ? -25.952 -17.891 12.197 1.00 96.94 641 SER A CA 1
ATOM 5080 C C . SER A 1 641 ? -26.839 -17.507 11.010 1.00 96.94 641 SER A C 1
ATOM 5082 O O . SER A 1 641 ? -27.222 -18.370 10.221 1.00 96.94 641 SER A O 1
ATOM 5084 N N . TYR A 1 642 ? -27.091 -16.207 10.810 1.00 97.38 642 TYR A N 1
ATOM 5085 C CA . TYR A 1 642 ? -27.788 -15.709 9.624 1.00 97.38 642 TYR A CA 1
ATOM 5086 C C . TYR A 1 642 ? -27.032 -16.056 8.328 1.00 97.38 642 TYR A C 1
ATOM 5088 O O . TYR A 1 642 ? -27.649 -16.507 7.363 1.00 97.38 642 TYR A O 1
ATOM 5096 N N . LEU A 1 643 ? -25.704 -15.897 8.299 1.00 97.12 643 LEU A N 1
ATOM 5097 C CA . LEU A 1 643 ? -24.885 -16.215 7.122 1.00 97.12 643 LEU A CA 1
ATOM 5098 C C . LEU A 1 643 ? -24.874 -17.715 6.784 1.00 97.12 643 LEU A C 1
ATOM 5100 O O . LEU A 1 643 ? -25.004 -18.056 5.610 1.00 97.12 643 LEU A O 1
ATOM 5104 N N . ASP A 1 644 ? -24.738 -18.615 7.766 1.00 95.94 644 ASP A N 1
ATOM 5105 C CA . ASP A 1 644 ? -24.762 -20.068 7.505 1.00 95.94 644 ASP A CA 1
ATOM 5106 C C . ASP A 1 644 ? -26.174 -20.537 7.113 1.00 95.94 644 ASP A C 1
ATOM 5108 O O . ASP A 1 644 ? -26.325 -21.264 6.133 1.00 95.94 644 ASP A O 1
ATOM 5112 N N . LYS A 1 645 ? -27.224 -20.038 7.789 1.00 96.56 645 LYS A N 1
ATOM 5113 C CA . LYS A 1 645 ? -28.631 -20.357 7.476 1.00 96.56 645 LYS A CA 1
ATOM 5114 C C . LYS A 1 645 ? -29.037 -19.951 6.056 1.00 96.56 645 LYS A C 1
ATOM 5116 O O . LYS A 1 645 ? -29.810 -20.667 5.426 1.00 96.56 645 LYS A O 1
ATOM 5121 N N . ASN A 1 646 ? -28.525 -18.826 5.554 1.00 95.56 646 ASN A N 1
ATOM 5122 C CA . ASN A 1 646 ? -28.761 -18.365 4.181 1.00 95.56 646 ASN A CA 1
ATOM 5123 C C . ASN A 1 646 ? -27.696 -18.865 3.180 1.00 95.56 646 ASN A C 1
ATOM 5125 O O . ASN A 1 646 ? -27.695 -18.453 2.023 1.00 95.56 646 ASN A O 1
ATOM 5129 N N . GLY A 1 647 ? -26.792 -19.763 3.593 1.00 94.56 647 GLY A N 1
ATOM 5130 C CA . GLY A 1 647 ? -25.846 -20.428 2.695 1.00 94.56 647 GLY A CA 1
ATOM 5131 C C . GLY A 1 647 ? -24.701 -19.553 2.170 1.00 94.56 647 GLY A C 1
ATOM 5132 O O . GLY A 1 647 ? -24.122 -19.891 1.139 1.00 94.56 647 GLY A O 1
ATOM 5133 N N . TYR A 1 648 ? -24.350 -18.457 2.855 1.00 96.06 648 TYR A N 1
ATOM 5134 C CA . TYR A 1 648 ? -23.237 -17.576 2.463 1.00 96.06 648 TYR A CA 1
ATOM 5135 C C . TYR A 1 648 ? -21.855 -18.147 2.791 1.00 96.06 648 TYR A C 1
ATOM 5137 O O . TYR A 1 648 ? -20.878 -17.832 2.117 1.00 96.06 648 TYR A O 1
ATOM 5145 N N . LEU A 1 649 ? -21.746 -19.012 3.802 1.00 95.12 649 LEU A N 1
ATOM 5146 C CA . LEU A 1 649 ? -20.454 -19.551 4.251 1.00 95.12 649 LEU A CA 1
ATOM 5147 C C . LEU A 1 649 ? -19.945 -20.739 3.408 1.00 95.12 649 LEU A C 1
ATOM 5149 O O . LEU A 1 649 ? -18.925 -21.338 3.756 1.00 95.12 649 LEU A O 1
ATOM 5153 N N . ARG A 1 650 ? -20.655 -21.096 2.328 1.00 90.12 650 ARG A N 1
ATOM 5154 C CA . ARG A 1 650 ? -20.386 -22.238 1.433 1.00 90.12 650 ARG A CA 1
ATOM 5155 C C . ARG A 1 650 ? -20.752 -21.847 -0.004 1.00 90.12 650 ARG A C 1
ATOM 5157 O O . ARG A 1 650 ? -21.693 -21.073 -0.191 1.00 90.12 650 ARG A O 1
ATOM 5164 N N . ALA A 1 651 ? -20.041 -22.371 -0.999 1.00 75.94 651 ALA A N 1
ATOM 5165 C CA . ALA A 1 651 ? -20.398 -22.217 -2.415 1.00 75.94 651 ALA A CA 1
ATOM 5166 C C . ALA A 1 651 ? -21.493 -23.223 -2.804 1.00 75.94 651 ALA A C 1
ATOM 5168 O O . ALA A 1 651 ? -21.323 -24.411 -2.471 1.00 75.94 651 ALA A O 1
#